Protein AF-0000000087506745 (afdb_homodimer)

pLDDT: mean 73.89, std 24.47, range [22.88, 98.31]

Foldseek 3Di:
DVVVLLVVLLQVLLLVVVLCVLFEVDDDDPPPAQDDPPPDPDPDDAHAAEAALAPSPPPPPPPDDPPPPPPPVVCLVVVVVVVVVSNVSSPVVNVVCVVQFDCQCQVFDALVNDDAQDWAAAQADPRVFTAGDHDLNSVLHHNHDPSPPHHFHYEYEHEQNCSQQPVQCLVVNVPGPAYEYEALHDCVVPNSRHNQAHQEYEHELVCCCPPLVLVPDPVSLVVVVVSQQSNALHEYRYAQRNDSVSRVSVVSVSVSCSVCPPVGNYRYGYGGNRCNRVVVCVVVVVVVVVVVVVPPD/DVVVLLVVLLQVLLLVVLLCVLFEVDDADPPPPPDDPPPDDDPDAAHAAEAALAPRPDPDPPPPDPPPPPPPVVCLVVVVVVVVVSVVSSPVVNVVCVVFFDCQCQVFDALVNDDAQDWAAAQADDRVFTAGDHDLNSVLHHNHDPSPPHYFHYEYEHEQNCSQQVVQCLVVNVPGPAYEYEALHDCVVPNSRHNQAHQEYEHELVCCCPPLVLVPDPVSLVVVVVSQQSNQQHEYRYAQRNDSVSRVSVVSVSVSCSVCPPVGNYRYGYGGNRCNRVVVCVVVVVVVVVVVVVPPD

Organism: NCBI:txid62062

InterPro domains:
  IPR001675 Glycosyl transferase family 29 [PF00777] (116-295)
  IPR012163 Sialyltransferase [PIRSF005557] (4-289)
  IPR038578 GT29-like superfamiliy [G3DSA:3.90.1480.20] (86-297)
  IPR050943 Glycosyltransferase 29 (Sialyltransferase) [PTHR11987] (75-295)

Sequence (594 aa):
MVRIASVLGLVMLSVALLILSLISYVSIKKDFLFTTPKYGSSGGPRMYMFHTGFRAISQSSDLSPIEMVWDELDHRVKEKQHMWELLEKAILMKKEISQHIDIAHNFTLIRSNVRLGQLMHYDYSSHKYVFSIGENFKSLLPEASPIVNKHYNVCAVVGNSGVLTGSRCGPEIEKFDFVFRCNFAPTEIFRRDVGRRTNLTTFNPSILEKYYNNLLTIQDRNNFFLSLKKLDRAILWIPAFFFHTSATVTRTLVDFFVEHRGQLKVQLAWPGNIMQYINRSQVTYKHKSHRITNGHTMVRIASVLGLVMLSVALLILSLISYVSIKKDFLFTTPKYGSSGGPRMYMFHTGFRAISQSSDLSPIEMVWDELDHRVKEKQHMWELLEKAILMKKEISQHIDIAHNFTLIRSNVRLGQLMHYDYSSHKYVFSIGENFKSLLPEASPIVNKHYNVCAVVGNSGVLTGSRCGPEIEKFDFVFRCNFAPTEIFRRDVGRRTNLTTFNPSILEKYYNNLLTIQDRNNFFLSLKKLDRAILWIPAFFFHTSATVTRTLVDFFVEHRGQLKVQLAWPGNIMQYINRSQVTYKHKSHRITNGHT

Secondary structure (DSSP, 8-state):
-HHHHHHHHHHHHHHHHHHHHHHB-----STTTTS-----SS------EEE---------S----------HHHHHHHHHHHHHHHHHHHHHHHHHHHTT--HHHHSS--GGG--TTPEEE-TTS-TTBEEE--HHHHHHS-SS-TTTT--BS-EEEE-SSSTTTT---HHHHTTSSEEEESTT---GGGHHHH-S--SEEE--THHHHHHHGGG-BHHHHHHHHHHHHHTTT-EEE--TTS-GGGHHHHHHHHHHHHHTTTT--PEEE---STTHHHHHHHHHHHHHHHHHHTT--/-HHHHHHHHHHHHHHHHHHHHHHB-----STTTTS------S------EEE---------S----------HHHHHHHHHHHHHHHHHHHHHHHHHHHTT--HHHHSS--GGG--TTPEEE-TTS-TTBEEE--HHHHHHS-SS-TTTT--BS-EEEE-SSSTTTT---HHHHTTSSEEEESTT---GGGHHHH-S--SEEE--THHHHHHHGGG-BHHHHHHHHHHHHTTTT-EEE--TTS-GGGHHHHHHHHHHHHHTTTT--PEEE---STTHHHHHHHHHHHHHHHHHHTT--

Structure (mmCIF, N/CA/C/O backbone):
data_AF-0000000087506745-model_v1
#
loop_
_entity.id
_entity.type
_entity.pdbx_description
1 polymer 'ST8 alpha-N-acetyl-neuraminide alpha-2,8-sialyltransferase 3'
#
loop_
_atom_site.group_PDB
_atom_site.id
_atom_site.type_symbol
_atom_site.label_atom_id
_atom_site.label_alt_id
_atom_site.label_comp_id
_atom_site.label_asym_id
_atom_site.label_entity_id
_atom_site.label_seq_id
_atom_site.pdbx_PDB_ins_code
_atom_site.Cartn_x
_atom_site.Cartn_y
_atom_site.Cartn_z
_atom_site.occupancy
_atom_site.B_iso_or_equiv
_atom_site.auth_seq_id
_atom_site.auth_comp_id
_atom_site.auth_asym_id
_atom_site.auth_atom_id
_atom_site.pdbx_PDB_model_num
ATOM 1 N N . MET A 1 1 ? -23.031 -15.875 -2.209 1 30.33 1 MET A N 1
ATOM 2 C CA . MET A 1 1 ? -21.609 -15.648 -1.999 1 30.33 1 MET A CA 1
ATOM 3 C C . MET A 1 1 ? -20.797 -16.906 -2.328 1 30.33 1 MET A C 1
ATOM 5 O O . MET A 1 1 ? -19.734 -16.828 -2.951 1 30.33 1 MET A O 1
ATOM 9 N N . VAL A 1 2 ? -21.344 -18.078 -1.962 1 36.06 2 VAL A N 1
ATOM 10 C CA . VAL A 1 2 ? -20.781 -19.391 -2.289 1 36.06 2 VAL A CA 1
ATOM 11 C C . VAL A 1 2 ? -20.766 -19.578 -3.803 1 36.06 2 VAL A C 1
ATOM 13 O O . VAL A 1 2 ? -19.797 -20.094 -4.359 1 36.06 2 VAL A O 1
ATOM 16 N N . ARG A 1 3 ? -21.75 -18.984 -4.461 1 40.78 3 ARG A N 1
ATOM 17 C CA . ARG A 1 3 ? -21.906 -19.172 -5.902 1 40.78 3 ARG A CA 1
ATOM 18 C C . ARG A 1 3 ? -20.844 -18.375 -6.668 1 40.78 3 ARG A C 1
ATOM 20 O O . ARG A 1 3 ? -20.312 -18.844 -7.672 1 40.78 3 ARG A O 1
ATOM 27 N N . ILE A 1 4 ? -20.469 -17.188 -6.125 1 40.91 4 ILE A N 1
ATOM 28 C CA . ILE A 1 4 ? -19.531 -16.328 -6.832 1 40.91 4 ILE A CA 1
ATOM 29 C C . ILE A 1 4 ? -18.125 -16.938 -6.746 1 40.91 4 ILE A C 1
ATOM 31 O O . ILE A 1 4 ? -17.391 -16.953 -7.734 1 40.91 4 ILE A O 1
ATOM 35 N N . ALA A 1 5 ? -17.875 -17.5 -5.57 1 46.81 5 ALA A N 1
ATOM 36 C CA . ALA A 1 5 ? -16.562 -18.125 -5.395 1 46.81 5 ALA A CA 1
ATOM 37 C C . ALA A 1 5 ? -16.406 -19.328 -6.312 1 46.81 5 ALA A C 1
ATOM 39 O O . ALA A 1 5 ? -15.328 -19.547 -6.887 1 46.81 5 ALA A O 1
ATOM 40 N N . SER A 1 6 ? -17.5 -20 -6.52 1 57.72 6 SER A N 1
ATOM 41 C CA . SER A 1 6 ? -17.484 -21.156 -7.402 1 57.72 6 SER A CA 1
ATOM 42 C C . SER A 1 6 ? -17.25 -20.75 -8.852 1 57.72 6 SER A C 1
ATOM 44 O O . SER A 1 6 ? -16.484 -21.391 -9.57 1 57.72 6 SER A O 1
ATOM 46 N N . VAL A 1 7 ? -17.75 -19.578 -9.07 1 63.62 7 VAL A N 1
ATOM 47 C CA . VAL A 1 7 ? -17.609 -19.109 -10.445 1 63.62 7 VAL A CA 1
ATOM 48 C C . VAL A 1 7 ? -16.188 -18.609 -10.688 1 63.62 7 VAL A C 1
ATOM 50 O O . VAL A 1 7 ? -15.57 -18.938 -11.703 1 63.62 7 VAL A O 1
ATOM 53 N N . LEU A 1 8 ? -15.586 -18.031 -9.641 1 69.62 8 LEU A N 1
ATOM 54 C CA . LEU A 1 8 ? -14.227 -17.516 -9.781 1 69.62 8 LEU A CA 1
ATOM 55 C C . LEU A 1 8 ? -13.227 -18.672 -9.898 1 69.62 8 LEU A C 1
ATOM 57 O O . LEU A 1 8 ? -12.281 -18.594 -10.68 1 69.62 8 LEU A O 1
ATOM 61 N N . GLY A 1 9 ? -13.57 -19.641 -9.125 1 71.69 9 GLY A N 1
ATOM 62 C CA . GLY A 1 9 ? -12.734 -20.828 -9.234 1 71.69 9 GLY A CA 1
ATOM 63 C C . GLY A 1 9 ? -12.781 -21.469 -10.609 1 71.69 9 GLY A C 1
ATOM 64 O O . GLY A 1 9 ? -11.742 -21.859 -11.156 1 71.69 9 GLY A O 1
ATOM 65 N N . LEU A 1 10 ? -13.961 -21.484 -11.094 1 72.38 10 LEU A N 1
ATOM 66 C CA . LEU A 1 10 ? -14.141 -22.047 -12.422 1 72.38 10 LEU A CA 1
ATOM 67 C C . LEU A 1 10 ? -13.445 -21.188 -13.477 1 72.38 10 LEU A C 1
ATOM 69 O O . LEU A 1 10 ? -12.82 -21.719 -14.398 1 72.38 10 LEU A O 1
ATOM 73 N N . VAL A 1 11 ? -13.555 -19.953 -13.305 1 74.19 11 VAL A N 1
ATOM 74 C CA . VAL A 1 11 ? -12.922 -19.031 -14.242 1 74.19 11 VAL A CA 1
ATOM 75 C C . VAL A 1 11 ? -11.406 -19.203 -14.188 1 74.19 11 VAL A C 1
ATOM 77 O O . VAL A 1 11 ? -10.742 -19.297 -15.219 1 74.19 11 VAL A O 1
ATOM 80 N N . MET A 1 12 ? -10.961 -19.344 -12.984 1 77.62 12 MET A N 1
ATOM 81 C CA . MET A 1 12 ? -9.516 -19.469 -12.828 1 77.62 12 MET A CA 1
ATOM 82 C C . MET A 1 12 ? -9.023 -20.781 -13.422 1 77.62 12 MET A C 1
ATOM 84 O O . MET A 1 12 ? -7.949 -20.844 -14.023 1 77.62 12 MET A O 1
ATOM 88 N N . LEU A 1 13 ? -9.797 -21.734 -13.273 1 76.25 13 LEU A N 1
ATOM 89 C CA . LEU A 1 13 ? -9.445 -23.016 -13.867 1 76.25 13 LEU A CA 1
ATOM 90 C C . LEU A 1 13 ? -9.469 -22.938 -15.391 1 76.25 13 LEU A C 1
ATOM 92 O O . LEU A 1 13 ? -8.578 -23.469 -16.062 1 76.25 13 LEU A O 1
ATOM 96 N N . SER A 1 14 ? -10.375 -22.266 -15.875 1 76.75 14 SER A N 1
ATOM 97 C CA . SER A 1 14 ? -10.461 -22.094 -17.312 1 76.75 14 SER A CA 1
ATOM 98 C C . SER A 1 14 ? -9.273 -21.312 -17.859 1 76.75 14 SER A C 1
ATOM 100 O O . SER A 1 14 ? -8.727 -21.641 -18.906 1 76.75 14 SER A O 1
ATOM 102 N N . VAL A 1 15 ? -8.922 -20.359 -17.125 1 78.88 15 VAL A N 1
ATOM 103 C CA . VAL A 1 15 ? -7.762 -19.547 -17.5 1 78.88 15 VAL A CA 1
ATOM 104 C C . VAL A 1 15 ? -6.5 -20.406 -17.469 1 78.88 15 VAL A C 1
ATOM 106 O O . VAL A 1 15 ? -5.668 -20.344 -18.375 1 78.88 15 VAL A O 1
ATOM 109 N N . ALA A 1 16 ? -6.402 -21.172 -16.453 1 79.12 16 ALA A N 1
ATOM 110 C CA . ALA A 1 16 ? -5.27 -22.078 -16.359 1 79.12 16 ALA A CA 1
ATOM 111 C C . ALA A 1 16 ? -5.219 -23.016 -17.562 1 79.12 16 ALA A C 1
ATOM 113 O O . ALA A 1 16 ? -4.152 -23.219 -18.156 1 79.12 16 ALA A O 1
ATOM 114 N N . LEU A 1 17 ? -6.348 -23.453 -17.953 1 76 17 LEU A N 1
ATOM 115 C CA . LEU A 1 17 ? -6.43 -24.344 -19.109 1 76 17 LEU A CA 1
ATOM 116 C C . LEU A 1 17 ? -6.043 -23.609 -20.391 1 76 17 LEU A C 1
ATOM 118 O O . LEU A 1 17 ? -5.379 -24.188 -21.266 1 76 17 LEU A O 1
ATOM 122 N N . LEU A 1 18 ? -6.426 -22.453 -20.422 1 78.44 18 LEU A N 1
ATOM 123 C CA . LEU A 1 18 ? -6.07 -21.656 -21.578 1 78.44 18 LEU A CA 1
ATOM 124 C C . LEU A 1 18 ? -4.566 -21.391 -21.641 1 78.44 18 LEU A C 1
ATOM 126 O O . LEU A 1 18 ? -3.951 -21.484 -22.703 1 78.44 18 LEU A O 1
ATOM 130 N N . ILE A 1 19 ? -4.016 -21.125 -20.562 1 78 19 ILE A N 1
ATOM 131 C CA . ILE A 1 19 ? -2.574 -20.922 -20.484 1 78 19 ILE A CA 1
ATOM 132 C C . ILE A 1 19 ? -1.851 -22.203 -20.906 1 78 19 ILE A C 1
ATOM 134 O O . ILE A 1 19 ? -0.928 -22.141 -21.734 1 78 19 ILE A O 1
ATOM 138 N N . LEU A 1 20 ? -2.361 -23.266 -20.438 1 77.31 20 LEU A N 1
ATOM 139 C CA . LEU A 1 20 ? -1.732 -24.531 -20.766 1 77.31 20 LEU A CA 1
ATOM 140 C C . LEU A 1 20 ? -1.88 -24.844 -22.25 1 77.31 20 LEU A C 1
ATOM 142 O O . LEU A 1 20 ? -0.966 -25.391 -22.875 1 77.31 20 LEU A O 1
ATOM 146 N N . SER A 1 21 ? -2.955 -24.453 -22.797 1 76 21 SER A N 1
ATOM 147 C CA . SER A 1 21 ? -3.178 -24.688 -24.219 1 76 21 SER A CA 1
ATOM 148 C C . SER A 1 21 ? -2.207 -23.859 -25.078 1 76 21 SER A C 1
ATOM 150 O O . SER A 1 21 ? -1.932 -24.219 -26.219 1 76 21 SER A O 1
ATOM 152 N N . LEU A 1 22 ? -1.734 -22.812 -24.516 1 76 22 LEU A N 1
ATOM 153 C CA . LEU A 1 22 ? -0.807 -21.953 -25.234 1 76 22 LEU A CA 1
ATOM 154 C C . LEU A 1 22 ? 0.608 -22.516 -25.188 1 76 22 LEU A C 1
ATOM 156 O O . LEU A 1 22 ? 1.411 -22.266 -26.094 1 76 22 LEU A O 1
ATOM 160 N N . ILE A 1 23 ? 0.881 -23.297 -24.266 1 76.31 23 ILE A N 1
ATOM 161 C CA . ILE A 1 23 ? 2.271 -23.703 -24.094 1 76.31 23 ILE A CA 1
ATOM 162 C C . ILE A 1 23 ? 2.393 -25.219 -24.25 1 76.31 23 ILE A C 1
ATOM 164 O O . ILE A 1 23 ? 3.455 -25.797 -24 1 76.31 23 ILE A O 1
ATOM 168 N N . SER A 1 24 ? 1.355 -25.844 -24.422 1 71.12 24 SER A N 1
ATOM 169 C CA . SER A 1 24 ? 1.372 -27.281 -24.625 1 71.12 24 SER A CA 1
ATOM 170 C C . SER A 1 24 ? 0.229 -27.719 -25.531 1 71.12 24 SER A C 1
ATOM 172 O O . SER A 1 24 ? -0.775 -27.016 -25.656 1 71.12 24 SER A O 1
ATOM 174 N N . TYR A 1 25 ? 0.477 -28.734 -26.391 1 57.34 25 TYR A N 1
ATOM 175 C CA . TYR A 1 25 ? -0.64 -29.375 -27.078 1 57.34 25 TYR A CA 1
ATOM 176 C C . TYR A 1 25 ? -1.492 -30.172 -26.094 1 57.34 25 TYR A C 1
ATOM 178 O O . TYR A 1 25 ? -0.996 -31.078 -25.422 1 57.34 25 TYR A O 1
ATOM 186 N N . VAL A 1 26 ? -2.35 -29.391 -25.359 1 51.81 26 VAL A N 1
ATOM 187 C CA . VAL A 1 26 ? -3.053 -29.906 -24.188 1 51.81 26 VAL A CA 1
ATOM 188 C C . VAL A 1 26 ? -4.098 -30.922 -24.625 1 51.81 26 VAL A C 1
ATOM 190 O O . VAL A 1 26 ? -4.949 -30.625 -25.469 1 51.81 26 VAL A O 1
ATOM 193 N N . SER A 1 27 ? -3.787 -32.312 -24.719 1 45.56 27 SER A N 1
ATOM 194 C CA . SER A 1 27 ? -4.887 -33.281 -24.719 1 45.56 27 SER A CA 1
ATOM 195 C C . SER A 1 27 ? -5.285 -33.656 -23.297 1 45.56 27 SER A C 1
ATOM 197 O O . SER A 1 27 ? -4.422 -33.938 -22.453 1 45.56 27 SER A O 1
ATOM 199 N N . ILE A 1 28 ? -6.531 -33.188 -22.797 1 47 28 ILE A N 1
ATOM 200 C CA . ILE A 1 28 ? -7.07 -33.531 -21.484 1 47 28 ILE A CA 1
ATOM 201 C C . ILE A 1 28 ? -7.391 -35.031 -21.438 1 47 28 ILE A C 1
ATOM 203 O O . ILE A 1 28 ? -8.148 -35.531 -22.266 1 47 28 ILE A O 1
ATOM 207 N N . LYS A 1 29 ? -6.473 -35.938 -20.953 1 42.69 29 LYS A N 1
ATOM 208 C CA . LYS A 1 29 ? -6.832 -37.344 -20.797 1 42.69 29 LYS A CA 1
ATOM 209 C C . LYS A 1 29 ? -7.609 -37.594 -19.516 1 42.69 29 LYS A C 1
ATOM 211 O O . LYS A 1 29 ? -7.184 -37.156 -18.438 1 42.69 29 LYS A O 1
ATOM 216 N N . LYS A 1 30 ? -8.867 -37.875 -19.672 1 41.25 30 LYS A N 1
ATOM 217 C CA . LYS A 1 30 ? -9.75 -38.281 -18.578 1 41.25 30 LYS A CA 1
ATOM 218 C C . LYS A 1 30 ? -9.094 -39.344 -17.703 1 41.25 30 LYS A C 1
ATOM 220 O O . LYS A 1 30 ? -9.312 -39.375 -16.5 1 41.25 30 LYS A O 1
ATOM 225 N N . ASP A 1 31 ? -8.406 -40.344 -18.266 1 38.31 31 ASP A N 1
ATOM 226 C CA . ASP A 1 31 ? -8.164 -41.594 -17.562 1 38.31 31 ASP A CA 1
ATOM 227 C C . ASP A 1 31 ? -7.23 -41.375 -16.375 1 38.31 31 ASP A C 1
ATOM 229 O O . ASP A 1 31 ? -7.016 -42.281 -15.578 1 38.31 31 ASP A O 1
ATOM 233 N N . PHE A 1 32 ? -6.301 -40.531 -16.484 1 38.62 32 PHE A N 1
ATOM 234 C CA . PHE A 1 32 ? -5.219 -40.688 -15.516 1 38.62 32 PHE A CA 1
ATOM 235 C C . PHE A 1 32 ? -5.668 -40.219 -14.141 1 38.62 32 PHE A C 1
ATOM 237 O O . PHE A 1 32 ? -4.848 -40.031 -13.234 1 38.62 32 PHE A O 1
ATOM 244 N N . LEU A 1 33 ? -6.789 -39.719 -14.047 1 39.75 33 LEU A N 1
ATOM 245 C CA . LEU A 1 33 ? -6.93 -39.281 -12.672 1 39.75 33 LEU A CA 1
ATOM 246 C C . LEU A 1 33 ? -6.504 -40.375 -11.695 1 39.75 33 LEU A C 1
ATOM 248 O O . LEU A 1 33 ? -5.809 -40.094 -10.711 1 39.75 33 LEU A O 1
ATOM 252 N N . PHE A 1 34 ? -7.336 -41.469 -11.383 1 36.72 34 PHE A N 1
ATOM 253 C CA . PHE A 1 34 ? -7.066 -42.5 -10.383 1 36.72 34 PHE A CA 1
ATOM 254 C C . PHE A 1 34 ? -6.391 -43.688 -11.008 1 36.72 34 PHE A C 1
ATOM 256 O O . PHE A 1 34 ? -6.172 -44.719 -10.344 1 36.72 34 PHE A O 1
ATOM 263 N N . THR A 1 35 ? -6.609 -44 -12.273 1 35.03 35 THR A N 1
ATOM 264 C CA . THR A 1 35 ? -6.129 -45.344 -12.648 1 35.03 35 THR A CA 1
ATOM 265 C C . THR A 1 35 ? -4.633 -45.281 -12.961 1 35.03 35 THR A C 1
ATOM 267 O O . THR A 1 35 ? -4.098 -44.25 -13.328 1 35.03 35 THR A O 1
ATOM 270 N N . THR A 1 36 ? -3.848 -46.281 -12.508 1 35.38 36 THR A N 1
ATOM 271 C CA . THR A 1 36 ? -2.463 -46.594 -12.836 1 35.38 36 THR A CA 1
ATOM 272 C C . THR A 1 36 ? -2.184 -46.312 -14.312 1 35.38 36 THR A C 1
ATOM 274 O O . THR A 1 36 ? -2.908 -46.781 -15.188 1 35.38 36 THR A O 1
ATOM 277 N N . PRO A 1 37 ? -1.426 -45.219 -14.594 1 35.62 37 PRO A N 1
ATOM 278 C CA . PRO A 1 37 ? -1.079 -45 -16 1 35.62 37 PRO A CA 1
ATOM 279 C C . PRO A 1 37 ? -0.705 -46.281 -16.734 1 35.62 37 PRO A C 1
ATOM 281 O O . PRO A 1 37 ? 0.182 -47 -16.297 1 35.62 37 PRO A O 1
ATOM 284 N N . LYS A 1 38 ? -1.661 -47.125 -17.125 1 36.03 38 LYS A N 1
ATOM 285 C CA . LYS A 1 38 ? -1.135 -48.094 -18.062 1 36.03 38 LYS A CA 1
ATOM 286 C C . LYS A 1 38 ? -0.585 -47.438 -19.312 1 36.03 38 LYS A C 1
ATOM 288 O O . LYS A 1 38 ? -1.299 -46.688 -19.984 1 36.03 38 LYS A O 1
ATOM 293 N N . TYR A 1 39 ? 0.738 -47.062 -19.312 1 32.78 39 TYR A N 1
ATOM 294 C CA . TYR A 1 39 ? 1.531 -46.594 -20.438 1 32.78 39 TYR A CA 1
ATOM 295 C C . TYR A 1 39 ? 1.261 -47.438 -21.672 1 32.78 39 TYR A C 1
ATOM 297 O O . TYR A 1 39 ? 1.803 -48.531 -21.812 1 32.78 39 TYR A O 1
ATOM 305 N N . GLY A 1 40 ? 0.022 -47.688 -22.125 1 30.73 40 GLY A N 1
ATOM 306 C CA . GLY A 1 40 ? 0.113 -48.344 -23.406 1 30.73 40 GLY A CA 1
ATOM 307 C C . GLY A 1 40 ? 0.836 -47.531 -24.453 1 30.73 40 GLY A C 1
ATOM 308 O O . GLY A 1 40 ? 1 -46.312 -24.312 1 30.73 40 GLY A O 1
ATOM 309 N N . SER A 1 41 ? 1.621 -48.094 -25.438 1 31.61 41 SER A N 1
ATOM 310 C CA . SER A 1 41 ? 2.492 -47.781 -26.562 1 31.61 41 SER A CA 1
ATOM 311 C C . SER A 1 41 ? 1.87 -46.688 -27.438 1 31.61 41 SER A C 1
ATOM 313 O O . SER A 1 41 ? 2.518 -46.188 -28.359 1 31.61 41 SER A O 1
ATOM 315 N N . SER A 1 42 ? 0.495 -46.719 -27.719 1 29.16 42 SER A N 1
ATOM 316 C CA . SER A 1 42 ? 0.069 -46.062 -28.953 1 29.16 42 SER A CA 1
ATOM 317 C C . SER A 1 42 ? 0.043 -44.562 -28.797 1 29.16 42 SER A C 1
ATOM 319 O O . SER A 1 42 ? -0.04 -44.031 -27.688 1 29.16 42 SER A O 1
ATOM 321 N N . GLY A 1 43 ? 0.286 -43.688 -29.859 1 32.5 43 GLY A N 1
ATOM 322 C CA . GLY A 1 43 ? 0.329 -42.25 -30.203 1 32.5 43 GLY A CA 1
ATOM 323 C C . GLY A 1 43 ? -0.752 -41.438 -29.516 1 32.5 43 GLY A C 1
ATOM 324 O O . GLY A 1 43 ? -1.156 -40.406 -30.031 1 32.5 43 GLY A O 1
ATOM 325 N N . GLY A 1 44 ? -1.417 -42.094 -28.547 1 30.69 44 GLY A N 1
ATOM 326 C CA . GLY A 1 44 ? -2.619 -41.406 -28.109 1 30.69 44 GLY A CA 1
ATOM 327 C C . GLY A 1 44 ? -2.334 -40.062 -27.422 1 30.69 44 GLY A C 1
ATOM 328 O O . GLY A 1 44 ? -1.174 -39.719 -27.203 1 30.69 44 GLY A O 1
ATOM 329 N N . PRO A 1 45 ? -3.414 -39.281 -27.219 1 31.62 45 PRO A N 1
ATOM 330 C CA . PRO A 1 45 ? -3.4 -37.906 -26.719 1 31.62 45 PRO A CA 1
ATOM 331 C C . PRO A 1 45 ? -2.695 -37.75 -25.375 1 31.62 45 PRO A C 1
ATOM 333 O O . PRO A 1 45 ? -2.656 -38.719 -24.594 1 31.62 45 PRO A O 1
ATOM 336 N N . ARG A 1 46 ? -1.566 -36.969 -25.297 1 34.75 46 ARG A N 1
ATOM 337 C CA . ARG A 1 46 ? -0.684 -36.531 -24.234 1 34.75 46 ARG A CA 1
ATOM 338 C C . ARG A 1 46 ? -1.483 -36.094 -23 1 34.75 46 ARG A C 1
ATOM 340 O O . ARG A 1 46 ? -2.551 -35.469 -23.125 1 34.75 46 ARG A O 1
ATOM 347 N N . MET A 1 47 ? -1.381 -36.906 -21.875 1 34.78 47 MET A N 1
ATOM 348 C CA . MET A 1 47 ? -2.055 -36.969 -20.578 1 34.78 47 MET A CA 1
ATOM 349 C C . MET A 1 47 ? -1.913 -35.656 -19.828 1 34.78 47 MET A C 1
ATOM 351 O O . MET A 1 47 ? -0.826 -35.062 -19.781 1 34.78 47 MET A O 1
ATOM 355 N N . TYR A 1 48 ? -3.059 -34.75 -19.844 1 40.09 48 TYR A N 1
ATOM 356 C CA . TYR A 1 48 ? -3.135 -33.625 -18.891 1 40.09 48 TYR A CA 1
ATOM 357 C C . TYR A 1 48 ? -3.605 -34.125 -17.531 1 40.09 48 TYR A C 1
ATOM 359 O O . TYR A 1 48 ? -4.457 -35 -17.438 1 40.09 48 TYR A O 1
ATOM 367 N N . MET A 1 49 ? -2.676 -34.344 -16.594 1 40.28 49 MET A N 1
ATOM 368 C CA . MET A 1 49 ? -3.158 -34.594 -15.234 1 40.28 49 MET A CA 1
ATOM 369 C C . MET A 1 49 ? -3.689 -33.312 -14.594 1 40.28 49 MET A C 1
ATOM 371 O O . MET A 1 49 ? -3 -32.312 -14.562 1 40.28 49 MET A O 1
ATOM 375 N N . PHE A 1 50 ? -5.062 -33.188 -14.633 1 42.53 50 PHE A N 1
ATOM 376 C CA . PHE A 1 50 ? -5.699 -32.094 -13.883 1 42.53 50 PHE A CA 1
ATOM 377 C C . PHE A 1 50 ? -6.023 -32.562 -12.461 1 42.53 50 PHE A C 1
ATOM 379 O O . PHE A 1 50 ? -6.711 -33.562 -12.266 1 42.53 50 PHE A O 1
ATOM 386 N N . HIS A 1 51 ? -5.148 -32.219 -11.539 1 38.22 51 HIS A N 1
ATOM 387 C CA . HIS A 1 51 ? -5.543 -32.438 -10.148 1 38.22 51 HIS A CA 1
ATOM 388 C C . HIS A 1 51 ? -6.066 -31.141 -9.531 1 38.22 51 HIS A C 1
ATOM 390 O O . HIS A 1 51 ? -5.316 -30.172 -9.383 1 38.22 51 HIS A O 1
ATOM 396 N N . THR A 1 52 ? -7.332 -30.672 -9.797 1 38.22 52 THR A N 1
ATOM 397 C CA . THR A 1 52 ? -7.879 -29.391 -9.359 1 38.22 52 THR A CA 1
ATOM 398 C C . THR A 1 52 ? -8.328 -29.469 -7.902 1 38.22 52 THR A C 1
ATOM 400 O O . THR A 1 52 ? -9.086 -30.359 -7.523 1 38.22 52 THR A O 1
ATOM 403 N N . GLY A 1 53 ? -7.625 -29.484 -6.848 1 34.12 53 GLY A N 1
ATOM 404 C CA . GLY A 1 53 ? -8.141 -29.188 -5.52 1 34.12 53 GLY A CA 1
ATOM 405 C C . GLY A 1 53 ? -8.234 -27.688 -5.246 1 34.12 53 GLY A C 1
ATOM 406 O O . GLY A 1 53 ? -7.395 -27.125 -4.539 1 34.12 53 GLY A O 1
ATOM 407 N N . PHE A 1 54 ? -8.859 -26.938 -6.172 1 32.28 54 PHE A N 1
ATOM 408 C CA . PHE A 1 54 ? -8.969 -25.516 -5.879 1 32.28 54 PHE A CA 1
ATOM 409 C C . PHE A 1 54 ? -9.844 -25.281 -4.652 1 32.28 54 PHE A C 1
ATOM 411 O O . PHE A 1 54 ? -10.938 -25.828 -4.547 1 32.28 54 PHE A O 1
ATOM 418 N N . ARG A 1 55 ? -9.328 -25.141 -3.408 1 30.77 55 ARG A N 1
ATOM 419 C CA . ARG A 1 55 ? -10.164 -24.609 -2.342 1 30.77 55 ARG A CA 1
ATOM 420 C C . ARG A 1 55 ? -10.555 -23.172 -2.619 1 30.77 55 ARG A C 1
ATOM 422 O O . ARG A 1 55 ? -9.688 -22.312 -2.805 1 30.77 55 ARG A O 1
ATOM 429 N N . ALA A 1 56 ? -11.656 -23 -3.137 1 27.38 56 ALA A N 1
ATOM 430 C CA . ALA A 1 56 ? -12.234 -21.672 -3.221 1 27.38 56 ALA A CA 1
ATOM 431 C C . ALA A 1 56 ? -12.258 -20.984 -1.852 1 27.38 56 ALA A C 1
ATOM 433 O O . ALA A 1 56 ? -12.711 -21.578 -0.867 1 27.38 56 ALA A O 1
ATOM 434 N N . ILE A 1 57 ? -11.297 -20.156 -1.61 1 28.47 57 ILE A N 1
ATOM 435 C CA . ILE A 1 57 ? -11.367 -19.391 -0.369 1 28.47 57 ILE A CA 1
ATOM 436 C C . ILE A 1 57 ? -12.703 -18.656 -0.292 1 28.47 57 ILE A C 1
ATOM 438 O O . ILE A 1 57 ? -13 -17.797 -1.125 1 28.47 57 ILE A O 1
ATOM 442 N N . SER A 1 58 ? -13.703 -19.375 0.177 1 25.73 58 SER A N 1
ATOM 443 C CA . SER A 1 58 ? -14.898 -18.656 0.584 1 25.73 58 SER A CA 1
ATOM 444 C C . SER A 1 58 ? -14.578 -17.609 1.639 1 25.73 58 SER A C 1
ATOM 446 O O . SER A 1 58 ? -13.938 -17.906 2.65 1 25.73 58 SER A O 1
ATOM 448 N N . GLN A 1 59 ? -14.477 -16.406 1.269 1 28.47 59 GLN A N 1
ATOM 449 C CA . GLN A 1 59 ? -14.477 -15.352 2.289 1 28.47 59 GLN A CA 1
ATOM 450 C C . GLN A 1 59 ? -15.641 -15.531 3.26 1 28.47 59 GLN A C 1
ATOM 452 O O . GLN A 1 59 ? -16.625 -14.805 3.188 1 28.47 59 GLN A O 1
ATOM 457 N N . SER A 1 60 ? -16.281 -16.672 3.551 1 27.27 60 SER A N 1
ATOM 458 C CA . SER A 1 60 ? -17.188 -16.516 4.688 1 27.27 60 SER A CA 1
ATOM 459 C C . SER A 1 60 ? -16.438 -16.031 5.926 1 27.27 60 SER A C 1
ATOM 461 O O . SER A 1 60 ? -15.25 -16.312 6.09 1 27.27 60 SER A O 1
ATOM 463 N N . SER A 1 61 ? -17.016 -14.984 6.684 1 29.91 61 SER A N 1
ATOM 464 C CA . SER A 1 61 ? -16.625 -14.508 8.008 1 29.91 61 SER A CA 1
ATOM 465 C C . SER A 1 61 ? -16.297 -15.672 8.938 1 29.91 61 SER A C 1
ATOM 467 O O . SER A 1 61 ? -15.609 -15.484 9.945 1 29.91 61 SER A O 1
ATOM 469 N N . ASP A 1 62 ? -17.297 -16.656 8.977 1 26.84 62 ASP A N 1
ATOM 470 C CA . ASP A 1 62 ? -17.172 -17.531 10.141 1 26.84 62 ASP A CA 1
ATOM 471 C C . ASP A 1 62 ? -15.961 -18.453 10.016 1 26.84 62 ASP A C 1
ATOM 473 O O . ASP A 1 62 ? -15.852 -19.219 9.055 1 26.84 62 ASP A O 1
ATOM 477 N N . LEU A 1 63 ? -14.938 -18.125 10.602 1 28.03 63 LEU A N 1
ATOM 478 C CA . LEU A 1 63 ? -13.688 -18.812 10.891 1 28.03 63 LEU A CA 1
ATOM 479 C C . LEU A 1 63 ? -13.945 -20.219 11.383 1 28.03 63 LEU A C 1
ATOM 481 O O . LEU A 1 63 ? -13.133 -20.781 12.117 1 28.03 63 LEU A O 1
ATOM 485 N N . SER A 1 64 ? -15.258 -20.688 11.289 1 25.17 64 SER A N 1
ATOM 486 C CA . SER A 1 64 ? -15.273 -21.953 12 1 25.17 64 SER A CA 1
ATOM 487 C C . SER A 1 64 ? -14.406 -23 11.289 1 25.17 64 SER A C 1
ATOM 489 O O . SER A 1 64 ? -14.289 -22.984 10.062 1 25.17 64 SER A O 1
ATOM 491 N N . PRO A 1 65 ? -13.57 -23.656 12.062 1 24.58 65 PRO A N 1
ATOM 492 C CA . PRO A 1 65 ? -12.68 -24.719 11.578 1 24.58 65 PRO A CA 1
ATOM 493 C C . PRO A 1 65 ? -13.414 -25.781 10.773 1 24.58 65 PRO A C 1
ATOM 495 O O . PRO A 1 65 ? -14.539 -26.156 11.117 1 24.58 65 PRO A O 1
ATOM 498 N N . ILE A 1 66 ? -13.414 -25.75 9.5 1 27.33 66 ILE A N 1
ATOM 499 C CA . ILE A 1 66 ? -13.93 -26.828 8.672 1 27.33 66 ILE A CA 1
ATOM 500 C C . ILE A 1 66 ? -13.594 -28.172 9.32 1 27.33 66 ILE A C 1
ATOM 502 O O . ILE A 1 66 ? -12.422 -28.484 9.562 1 27.33 66 ILE A O 1
ATOM 506 N N . GLU A 1 67 ? -14.539 -28.672 10.156 1 24.88 67 GLU A N 1
ATOM 507 C CA . GLU A 1 67 ? -14.422 -30.047 10.617 1 24.88 67 GLU A CA 1
ATOM 508 C C . GLU A 1 67 ? -14.281 -31.016 9.445 1 24.88 67 GLU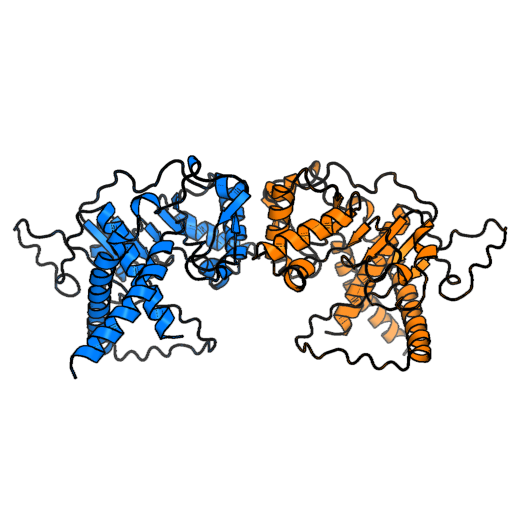 A C 1
ATOM 510 O O . GLU A 1 67 ? -15.117 -31.016 8.539 1 24.88 67 GLU A O 1
ATOM 515 N N . MET A 1 68 ? -13.078 -31.344 9.047 1 25.86 68 MET A N 1
ATOM 516 C CA . MET A 1 68 ? -12.703 -32.406 8.109 1 25.86 68 MET A CA 1
ATOM 517 C C . MET A 1 68 ? -13.328 -33.75 8.508 1 25.86 68 MET A C 1
ATOM 519 O O . MET A 1 68 ? -12.945 -34.344 9.516 1 25.86 68 MET A O 1
ATOM 523 N N . VAL A 1 69 ? -14.617 -33.875 8.5 1 28.81 69 VAL A N 1
ATOM 524 C CA . VAL A 1 69 ? -15.102 -35.219 8.688 1 28.81 69 VAL A CA 1
ATOM 525 C C . VAL A 1 69 ? -14.578 -36.125 7.57 1 28.81 69 VAL A C 1
ATOM 527 O O . VAL A 1 69 ? -14.797 -35.844 6.387 1 28.81 69 VAL A O 1
ATOM 530 N N . TRP A 1 70 ? -13.508 -36.969 7.875 1 27.8 70 TRP A N 1
ATOM 531 C CA . TRP A 1 70 ? -12.711 -38 7.203 1 27.8 70 TRP A CA 1
ATOM 532 C C . TRP A 1 70 ? -13.586 -39.156 6.773 1 27.8 70 TRP A C 1
ATOM 534 O O . TRP A 1 70 ? -13.078 -40.25 6.488 1 27.8 70 TRP A O 1
ATOM 544 N N . ASP A 1 71 ? -14.766 -39.219 6.727 1 33.94 71 ASP A N 1
ATOM 545 C CA . ASP A 1 71 ? -15.023 -40.531 6.113 1 33.94 71 ASP A CA 1
ATOM 546 C C . ASP A 1 71 ? -14.492 -40.562 4.68 1 33.94 71 ASP A C 1
ATOM 548 O O . ASP A 1 71 ? -15.016 -39.875 3.799 1 33.94 71 ASP A O 1
ATOM 552 N N . GLU A 1 72 ? -13.164 -40.906 4.426 1 39.56 72 GLU A N 1
ATOM 553 C CA . GLU A 1 72 ? -12.031 -40.719 3.521 1 39.56 72 GLU A CA 1
ATOM 554 C C . GLU A 1 72 ? -12.398 -41.125 2.094 1 39.56 72 GLU A C 1
ATOM 556 O O . GLU A 1 72 ? -12.078 -40.406 1.144 1 39.56 72 GLU A O 1
ATOM 561 N N . LEU A 1 73 ? -12.859 -42.406 1.912 1 39.06 73 LEU A N 1
ATOM 562 C CA . LEU A 1 73 ? -13.008 -43.031 0.601 1 39.06 73 LEU A CA 1
ATOM 563 C C . LEU A 1 73 ? -14.164 -42.406 -0.171 1 39.06 73 LEU A C 1
ATOM 565 O O . LEU A 1 73 ? -14.016 -42.062 -1.348 1 39.06 73 LEU A O 1
ATOM 569 N N . ASP A 1 74 ? -15.312 -42.438 0.418 1 43.34 74 ASP A N 1
ATOM 570 C CA . ASP A 1 74 ? -16.5 -41.938 -0.256 1 43.34 74 ASP A CA 1
ATOM 571 C C . ASP A 1 74 ? -16.359 -40.438 -0.532 1 43.34 74 ASP A C 1
ATOM 573 O O . ASP A 1 74 ? -16.781 -39.938 -1.583 1 43.34 74 ASP A O 1
ATOM 577 N N . HIS A 1 75 ? -15.688 -39.844 0.382 1 48.69 75 HIS A N 1
ATOM 578 C CA . HIS A 1 75 ? -15.492 -38.375 0.238 1 48.69 75 HIS A CA 1
ATOM 579 C C . HIS A 1 75 ? -14.523 -38.062 -0.892 1 48.69 75 HIS A C 1
ATOM 581 O O . HIS A 1 75 ? -14.727 -37.125 -1.645 1 48.69 75 HIS A O 1
ATOM 587 N N . ARG A 1 76 ? -13.672 -39.125 -1.037 1 52.69 76 ARG A N 1
ATOM 588 C CA . ARG A 1 76 ? -12.695 -38.938 -2.105 1 52.69 76 ARG A CA 1
ATOM 589 C C . ARG A 1 76 ? -13.344 -39.125 -3.475 1 52.69 76 ARG A C 1
ATOM 591 O O . ARG A 1 76 ? -13.055 -38.406 -4.414 1 52.69 76 ARG A O 1
ATOM 598 N N . VAL A 1 77 ? -14.227 -40.25 -3.494 1 50.09 77 VAL A N 1
ATOM 599 C CA . VAL A 1 77 ? -14.891 -40.531 -4.766 1 50.09 77 VAL A CA 1
ATOM 600 C C . VAL A 1 77 ? -15.812 -39.375 -5.125 1 50.09 77 VAL A C 1
ATOM 602 O O . VAL A 1 77 ? -15.859 -38.938 -6.281 1 50.09 77 VAL A O 1
ATOM 605 N N . LYS A 1 78 ? -16.531 -38.906 -4.16 1 57.25 78 LYS A N 1
ATOM 606 C CA . LYS A 1 78 ? -17.453 -37.781 -4.387 1 57.25 78 LYS A CA 1
ATOM 607 C C . LYS A 1 78 ? -16.703 -36.531 -4.75 1 57.25 78 LYS A C 1
ATOM 609 O O . LYS A 1 78 ? -17.125 -35.75 -5.629 1 57.25 78 LYS A O 1
ATOM 614 N N . GLU A 1 79 ? -15.648 -36.406 -4.133 1 58 79 GLU A N 1
ATOM 615 C CA . GLU A 1 79 ? -14.82 -35.25 -4.426 1 58 79 GLU A CA 1
ATOM 616 C C . GLU A 1 79 ? -14.219 -35.344 -5.824 1 58 79 GLU A C 1
ATOM 618 O O . GLU A 1 79 ? -14.141 -34.344 -6.539 1 58 79 GLU A O 1
ATOM 623 N N . LYS A 1 80 ? -13.992 -36.625 -6.125 1 57.69 80 LYS A N 1
ATOM 624 C CA . LYS A 1 80 ? -13.445 -36.844 -7.465 1 57.69 80 LYS A CA 1
ATOM 625 C C . LYS A 1 80 ? -14.5 -36.562 -8.531 1 57.69 80 LYS A C 1
ATOM 627 O O . LYS A 1 80 ? -14.203 -35.938 -9.555 1 57.69 80 LYS A O 1
ATOM 632 N N . GLN A 1 81 ? -15.602 -37.125 -8.312 1 59 81 GLN A N 1
ATOM 633 C CA . GLN A 1 81 ? -16.672 -36.875 -9.258 1 59 81 GLN A CA 1
ATOM 634 C C . GLN A 1 81 ? -16.969 -35.406 -9.375 1 59 81 GLN A C 1
ATOM 636 O O . GLN A 1 81 ? -17.156 -34.875 -10.477 1 59 81 GLN A O 1
ATOM 641 N N . HIS A 1 82 ? -16.969 -34.781 -8.32 1 62.22 82 HIS A N 1
ATOM 642 C CA . HIS A 1 82 ? -17.219 -33.344 -8.305 1 62.22 82 HIS A CA 1
ATOM 643 C C . HIS A 1 82 ? -16.125 -32.594 -9.031 1 62.22 82 HIS A C 1
ATOM 645 O O . HIS A 1 82 ? -16.391 -31.672 -9.805 1 62.22 82 HIS A O 1
ATOM 651 N N . MET A 1 83 ? -15.023 -33.094 -8.852 1 61.69 83 MET A N 1
ATOM 652 C CA . MET A 1 83 ? -13.891 -32.438 -9.508 1 61.69 83 MET A CA 1
ATOM 653 C C . MET A 1 83 ? -13.969 -32.594 -11.023 1 61.69 83 MET A C 1
ATOM 655 O O . MET A 1 83 ? -13.664 -31.672 -11.766 1 61.69 83 MET A O 1
ATOM 659 N N . TRP A 1 84 ? -14.43 -33.781 -11.398 1 61.41 84 TRP A N 1
ATOM 660 C CA . TRP A 1 84 ? -14.562 -34 -12.828 1 61.41 84 TRP A CA 1
ATOM 661 C C . TRP A 1 84 ? -15.648 -33.094 -13.422 1 61.41 84 TRP A C 1
ATOM 663 O O . TRP A 1 84 ? -15.484 -32.562 -14.523 1 61.41 84 TRP A O 1
ATOM 673 N N . GLU A 1 85 ? -16.594 -33.031 -12.688 1 67.44 85 GLU A N 1
ATOM 674 C CA . GLU A 1 85 ? -17.656 -32.125 -13.156 1 67.44 85 GLU A CA 1
ATOM 675 C C . GLU A 1 85 ? -17.172 -30.703 -13.297 1 67.44 85 GLU A C 1
ATOM 677 O O . GLU A 1 85 ? -17.484 -30.016 -14.281 1 67.44 85 GLU A O 1
ATOM 682 N N . LEU A 1 86 ? -16.391 -30.359 -12.375 1 66.75 86 LEU A N 1
ATOM 683 C CA . LEU A 1 86 ? -15.852 -29.016 -12.406 1 66.75 86 LEU A CA 1
ATOM 684 C C . LEU A 1 86 ? -14.906 -28.828 -13.586 1 66.75 86 LEU A C 1
ATOM 686 O O . LEU A 1 86 ? -14.914 -27.781 -14.242 1 66.75 86 LEU A O 1
ATOM 690 N N . LEU A 1 87 ? -14.172 -29.875 -13.844 1 66.56 87 LEU A N 1
ATOM 691 C CA . LEU A 1 87 ? -13.227 -29.812 -14.953 1 66.56 87 LEU A CA 1
ATOM 692 C C . LEU A 1 87 ? -13.961 -29.734 -16.297 1 66.56 87 LEU A C 1
ATOM 694 O O . LEU A 1 87 ? -13.57 -28.953 -17.172 1 66.56 87 LEU A O 1
ATOM 698 N N . GLU A 1 88 ? -14.953 -30.484 -16.344 1 67.5 88 GLU A N 1
ATOM 699 C CA . GLU A 1 88 ? -15.75 -30.453 -17.562 1 67.5 88 GLU A CA 1
ATOM 700 C C . GLU A 1 88 ? -16.344 -29.062 -17.797 1 67.5 88 GLU A C 1
ATOM 702 O O . GLU A 1 88 ? -16.328 -28.547 -18.922 1 67.5 88 GLU A O 1
ATOM 707 N N . LYS A 1 89 ? -16.766 -28.578 -16.75 1 73.12 89 LYS A N 1
ATOM 708 C CA . LYS A 1 89 ? -17.312 -27.234 -16.844 1 73.12 89 LYS A CA 1
ATOM 709 C C . LYS A 1 89 ? -16.234 -26.219 -17.219 1 73.12 89 LYS A C 1
ATOM 711 O O . LYS A 1 89 ? -16.484 -25.297 -18 1 73.12 89 LYS A O 1
ATOM 716 N N . ALA A 1 90 ? -15.078 -26.5 -16.734 1 73.25 90 ALA A N 1
ATOM 717 C CA . ALA A 1 90 ? -13.977 -25.578 -17.016 1 73.25 90 ALA A CA 1
ATOM 718 C C . ALA A 1 90 ? -13.539 -25.672 -18.469 1 73.25 90 ALA A C 1
ATOM 720 O O . ALA A 1 90 ? -13.188 -24.672 -19.078 1 73.25 90 ALA A O 1
ATOM 721 N N . ILE A 1 91 ? -13.609 -26.859 -19 1 71.88 91 ILE A N 1
ATOM 722 C CA . ILE A 1 91 ? -13.242 -27.062 -20.391 1 71.88 91 ILE A CA 1
ATOM 723 C C . ILE A 1 91 ? -14.242 -26.359 -21.312 1 71.88 91 ILE A C 1
ATOM 725 O O . ILE A 1 91 ? -13.859 -25.703 -22.281 1 71.88 91 ILE A O 1
ATOM 729 N N . LEU A 1 92 ? -15.398 -26.484 -20.906 1 72.44 92 LEU A N 1
ATOM 730 C CA . LEU A 1 92 ? -16.438 -25.812 -21.672 1 72.44 92 LEU A CA 1
ATOM 731 C C . LEU A 1 92 ? -16.281 -24.297 -21.578 1 72.44 92 LEU A C 1
ATOM 733 O O . LEU A 1 92 ? -16.375 -23.594 -22.594 1 72.44 92 LEU A O 1
ATOM 737 N N . MET A 1 93 ? -16.031 -23.922 -20.484 1 73.75 93 MET A N 1
ATOM 738 C CA . MET A 1 93 ? -15.844 -22.484 -20.266 1 73.75 93 MET A CA 1
ATOM 739 C C . MET A 1 93 ? -14.609 -21.984 -21.016 1 73.75 93 MET A C 1
ATOM 741 O O . MET A 1 93 ? -14.625 -20.891 -21.578 1 73.75 93 MET A O 1
ATOM 745 N N . LYS A 1 94 ? -13.617 -22.781 -20.953 1 75.25 94 LYS A N 1
ATOM 746 C CA . LYS A 1 94 ? -12.406 -22.438 -21.688 1 75.25 94 LYS A CA 1
ATOM 747 C C . LYS A 1 94 ? -12.703 -22.188 -23.156 1 75.25 94 LYS A C 1
ATOM 749 O O . LYS A 1 94 ? -12.227 -21.203 -23.734 1 75.25 94 LYS A O 1
ATOM 754 N N . LYS A 1 95 ? -13.406 -23.062 -23.688 1 74.31 95 LYS A N 1
ATOM 755 C CA . LYS A 1 95 ? -13.773 -22.906 -25.094 1 74.31 95 LYS A CA 1
ATOM 756 C C . LYS A 1 95 ? -14.57 -21.625 -25.312 1 74.31 95 LYS A C 1
ATOM 758 O O . LYS A 1 95 ? -14.344 -20.906 -26.297 1 74.31 95 LYS A O 1
ATOM 763 N N . GLU A 1 96 ? -15.336 -21.344 -24.406 1 73.31 96 GLU A N 1
ATOM 764 C CA . GLU A 1 96 ? -16.188 -20.156 -24.516 1 73.31 96 GLU A CA 1
ATOM 765 C C . GLU A 1 96 ? -15.359 -18.875 -24.375 1 73.31 96 GLU A C 1
ATOM 767 O O . GLU A 1 96 ? -15.531 -17.938 -25.141 1 73.31 96 GLU A O 1
ATOM 772 N N . ILE A 1 97 ? -14.477 -19.047 -23.422 1 75.19 97 ILE A N 1
ATOM 773 C CA . ILE A 1 97 ? -13.805 -17.781 -23.094 1 75.19 97 ILE A CA 1
ATOM 774 C C . ILE A 1 97 ? -12.625 -17.562 -24.047 1 75.19 97 ILE A C 1
ATOM 776 O O . ILE A 1 97 ? -12.188 -16.438 -24.234 1 75.19 97 ILE A O 1
ATOM 780 N N . SER A 1 98 ? -12.219 -18.625 -24.609 1 78.19 98 SER A N 1
ATOM 781 C CA . SER A 1 98 ? -11.055 -18.531 -25.484 1 78.19 98 SER A CA 1
ATOM 782 C C . SER A 1 98 ? -11.328 -17.578 -26.641 1 78.19 98 SER A C 1
ATOM 784 O O . SER A 1 98 ? -10.398 -16.969 -27.188 1 78.19 98 SER A O 1
ATOM 786 N N . GLN A 1 99 ? -12.523 -17.359 -26.938 1 74.06 99 GLN A N 1
ATOM 787 C CA . GLN A 1 99 ? -12.898 -16.484 -28.047 1 74.06 99 GLN A CA 1
ATOM 788 C C . GLN A 1 99 ? -12.914 -15.023 -27.625 1 74.06 99 GLN A C 1
ATOM 790 O O . GLN A 1 99 ? -12.898 -14.125 -28.469 1 74.06 99 GLN A O 1
ATOM 795 N N . HIS A 1 100 ? -12.906 -14.859 -26.312 1 73.44 100 HIS A N 1
ATOM 796 C CA . HIS A 1 100 ? -13.109 -13.5 -25.828 1 73.44 100 HIS A CA 1
ATOM 797 C C . HIS A 1 100 ? -11.867 -12.992 -25.094 1 73.44 100 HIS A C 1
ATOM 799 O O . HIS A 1 100 ? -11.781 -11.812 -24.766 1 73.44 100 HIS A O 1
ATOM 805 N N . ILE A 1 101 ? -11.023 -13.961 -24.812 1 75.69 101 ILE A N 1
ATOM 806 C CA . ILE A 1 101 ? -9.867 -13.5 -24.062 1 75.69 101 ILE A CA 1
ATOM 807 C C . ILE A 1 101 ? -8.594 -13.805 -24.844 1 75.69 101 ILE A C 1
ATOM 809 O O . ILE A 1 101 ? -8.508 -14.82 -25.531 1 75.69 101 ILE A O 1
ATOM 813 N N . ASP A 1 102 ? -7.699 -12.836 -24.797 1 74.75 102 ASP A N 1
ATOM 814 C CA . ASP A 1 102 ? -6.371 -12.992 -25.375 1 74.75 102 ASP A CA 1
ATOM 815 C C . ASP A 1 102 ? -5.32 -13.219 -24.297 1 74.75 102 ASP A C 1
ATOM 817 O O . ASP A 1 102 ? -4.578 -12.305 -23.938 1 74.75 102 ASP A O 1
ATOM 821 N N . ILE A 1 103 ? -5.316 -14.531 -23.875 1 77.06 103 ILE A N 1
ATOM 822 C CA . ILE A 1 103 ? -4.414 -14.844 -22.766 1 77.06 103 ILE A CA 1
ATOM 823 C C . ILE A 1 103 ? -2.967 -14.688 -23.234 1 77.06 103 ILE A C 1
ATOM 825 O O . ILE A 1 103 ? -2.111 -14.242 -22.469 1 77.06 103 ILE A O 1
ATOM 829 N N . ALA A 1 104 ? -2.719 -15.039 -24.469 1 75.56 104 ALA A N 1
ATOM 830 C CA . ALA A 1 104 ? -1.349 -14.961 -24.969 1 75.56 104 ALA A CA 1
ATOM 831 C C . ALA A 1 104 ? -0.796 -13.547 -24.828 1 75.56 104 ALA A C 1
ATOM 833 O O . ALA A 1 104 ? 0.321 -13.352 -24.344 1 75.56 104 ALA A O 1
ATOM 834 N N . HIS A 1 105 ? -1.635 -12.609 -25.156 1 78.94 105 HIS A N 1
ATOM 835 C CA . HIS A 1 105 ? -1.196 -11.219 -25.141 1 78.94 105 HIS A CA 1
ATOM 836 C C . HIS A 1 105 ? -1.33 -10.617 -23.734 1 78.94 105 HIS A C 1
ATOM 838 O O . HIS A 1 105 ? -0.615 -9.672 -23.406 1 78.94 105 HIS A O 1
ATOM 844 N N . ASN A 1 106 ? -2.176 -11.211 -22.938 1 82.25 106 ASN A N 1
ATOM 845 C CA . ASN A 1 106 ? -2.469 -10.578 -21.656 1 82.25 106 ASN A CA 1
ATOM 846 C C . ASN A 1 106 ? -1.979 -11.43 -20.5 1 82.25 106 ASN A C 1
ATOM 848 O O . ASN A 1 106 ? -2.398 -11.227 -19.359 1 82.25 106 ASN A O 1
ATOM 852 N N . PHE A 1 107 ? -1.174 -12.406 -20.891 1 91.44 107 PHE A N 1
ATOM 853 C CA . PHE A 1 107 ? -0.617 -13.258 -19.844 1 91.44 107 PHE A CA 1
ATOM 854 C C . PHE A 1 107 ? 0.064 -12.422 -18.766 1 91.44 107 PHE A C 1
ATOM 856 O O . PHE A 1 107 ? -0.028 -12.734 -17.578 1 91.44 107 PHE A O 1
ATOM 863 N N . THR A 1 108 ? 0.716 -11.43 -19.281 1 95.44 108 THR A N 1
ATOM 864 C CA . THR A 1 108 ? 1.343 -10.438 -18.422 1 95.44 108 THR A CA 1
ATOM 865 C C . THR A 1 108 ? 1.435 -9.086 -19.125 1 95.44 108 THR A C 1
ATOM 867 O O . THR A 1 108 ? 1.543 -9.031 -20.359 1 95.44 108 THR A O 1
ATOM 870 N N . LEU A 1 109 ? 1.25 -8.078 -18.344 1 95.88 109 LEU A N 1
ATOM 871 C CA . LEU A 1 109 ? 1.606 -6.758 -18.859 1 95.88 109 LEU A CA 1
ATOM 872 C C . LEU A 1 109 ? 3.078 -6.711 -19.25 1 95.88 109 LEU A C 1
ATOM 874 O O . LEU A 1 109 ? 3.932 -7.262 -18.547 1 95.88 109 LEU A O 1
ATOM 878 N N . ILE A 1 110 ? 3.338 -6.117 -20.359 1 96.31 110 ILE A N 1
ATOM 879 C CA . ILE A 1 110 ? 4.695 -5.957 -20.859 1 96.31 110 ILE A CA 1
ATOM 880 C C . ILE A 1 110 ? 5.133 -4.5 -20.703 1 96.31 110 ILE A C 1
ATOM 882 O O . ILE A 1 110 ? 4.34 -3.58 -20.922 1 96.31 110 ILE A O 1
ATOM 886 N N . ARG A 1 111 ? 6.387 -4.309 -20.438 1 96.88 111 ARG A N 1
ATOM 887 C CA . ARG A 1 111 ? 6.918 -3 -20.062 1 96.88 111 ARG A CA 1
ATOM 888 C C . ARG A 1 111 ? 6.656 -1.978 -21.172 1 96.88 111 ARG A C 1
ATOM 890 O O . ARG A 1 111 ? 6.262 -0.843 -20.891 1 96.88 111 ARG A O 1
ATOM 897 N N . SER A 1 112 ? 6.797 -2.334 -22.453 1 95.5 112 SER A N 1
ATOM 898 C CA . SER A 1 112 ? 6.664 -1.41 -23.578 1 95.5 112 SER A CA 1
ATOM 899 C C . SER A 1 112 ? 5.207 -1.025 -23.812 1 95.5 112 SER A C 1
ATOM 901 O O . SER A 1 112 ? 4.922 -0.043 -24.5 1 95.5 112 SER A O 1
ATOM 903 N N . ASN A 1 113 ? 4.301 -1.791 -23.219 1 93.25 113 ASN A N 1
ATOM 904 C CA . ASN A 1 113 ? 2.885 -1.558 -23.5 1 93.25 113 ASN A CA 1
ATOM 905 C C . ASN A 1 113 ? 2.223 -0.77 -22.359 1 93.25 113 ASN A C 1
ATOM 907 O O . ASN A 1 113 ? 1.014 -0.532 -22.391 1 93.25 113 ASN A O 1
ATOM 911 N N . VAL A 1 114 ? 3.035 -0.42 -21.391 1 95.38 114 VAL A N 1
ATOM 912 C CA . VAL A 1 114 ? 2.467 0.312 -20.266 1 95.38 114 VAL A CA 1
ATOM 913 C C . VAL A 1 114 ? 3.166 1.66 -20.125 1 95.38 114 VAL A C 1
ATOM 915 O O . VAL A 1 114 ? 4.375 1.766 -20.344 1 95.38 114 VAL A O 1
ATOM 918 N N . ARG A 1 115 ? 2.371 2.611 -19.766 1 96.5 115 ARG A N 1
ATOM 919 C CA . ARG A 1 115 ? 2.902 3.951 -19.531 1 96.5 115 ARG A CA 1
ATOM 920 C C . ARG A 1 115 ? 2.805 4.344 -18.062 1 96.5 115 ARG A C 1
ATOM 922 O O . ARG A 1 115 ? 1.899 3.895 -17.359 1 96.5 115 ARG A O 1
ATOM 929 N N . LEU A 1 116 ? 3.789 5.141 -17.688 1 94.75 116 LEU A N 1
ATOM 930 C CA . LEU A 1 116 ? 3.715 5.691 -16.344 1 94.75 116 LEU A CA 1
ATOM 931 C C . LEU A 1 116 ? 2.443 6.512 -16.156 1 94.75 116 LEU A C 1
ATOM 933 O O . LEU A 1 116 ? 2.076 7.297 -17.031 1 94.75 116 LEU A O 1
ATOM 937 N N . GLY A 1 117 ? 1.759 6.25 -15.055 1 93.94 117 GLY A N 1
ATOM 938 C CA . GLY A 1 117 ? 0.539 6.988 -14.766 1 93.94 117 GLY A CA 1
ATOM 939 C C . GLY A 1 117 ? -0.697 6.363 -15.383 1 93.94 117 GLY A C 1
ATOM 940 O O . GLY A 1 117 ? -1.818 6.809 -15.125 1 93.94 117 GLY A O 1
ATOM 941 N N . GLN A 1 118 ? -0.474 5.359 -16.172 1 95.81 118 GLN A N 1
ATOM 942 C CA . GLN A 1 118 ? -1.608 4.656 -16.766 1 95.81 118 GLN A CA 1
ATOM 943 C C . GLN A 1 118 ? -2.525 4.09 -15.688 1 95.81 118 GLN A C 1
ATOM 945 O O . GLN A 1 118 ? -2.053 3.559 -14.68 1 95.81 118 GLN A O 1
ATOM 950 N N . LEU A 1 119 ? -3.822 4.285 -15.883 1 95.94 119 LEU A N 1
ATOM 951 C CA . LEU A 1 119 ? -4.801 3.766 -14.93 1 95.94 119 LEU A CA 1
ATOM 952 C C . LEU A 1 119 ? -5.281 2.381 -15.344 1 95.94 119 LEU A C 1
ATOM 954 O O . LEU A 1 119 ? -5.75 2.193 -16.469 1 95.94 119 LEU A O 1
ATOM 958 N N . MET A 1 120 ? -5.082 1.439 -14.469 1 96.12 120 MET A N 1
ATOM 959 C CA . MET A 1 120 ? -5.605 0.09 -14.664 1 96.12 120 MET A CA 1
ATOM 960 C C . MET A 1 120 ? -6.941 -0.082 -13.945 1 96.12 120 MET A C 1
ATOM 962 O O . MET A 1 120 ? -7.109 0.381 -12.82 1 96.12 120 MET A O 1
ATOM 966 N N . HIS A 1 121 ? -7.895 -0.688 -14.633 1 95 121 HIS A N 1
ATOM 967 C CA . HIS A 1 121 ? -9.18 -1.039 -14.039 1 95 121 HIS A CA 1
ATOM 968 C C . HIS A 1 121 ? -9.18 -2.479 -13.539 1 95 121 HIS A C 1
ATOM 970 O O . HIS A 1 121 ? -8.234 -3.227 -13.789 1 95 121 HIS A O 1
ATOM 976 N N . TYR A 1 122 ? -10.234 -2.826 -12.773 1 91.38 122 TYR A N 1
ATOM 977 C CA . TYR A 1 122 ? -10.336 -4.16 -12.188 1 91.38 122 TYR A CA 1
ATOM 978 C C . TYR A 1 122 ? -11.438 -4.973 -12.859 1 91.38 122 TYR A C 1
ATOM 980 O O . TYR A 1 122 ? -12.539 -4.473 -13.07 1 91.38 122 TYR A O 1
ATOM 988 N N . ASP A 1 123 ? -11.062 -6.172 -13.133 1 87.12 123 ASP A N 1
ATOM 989 C CA . ASP A 1 123 ? -11.938 -7.023 -13.938 1 87.12 123 ASP A CA 1
ATOM 990 C C . ASP A 1 123 ? -13.242 -7.324 -13.203 1 87.12 123 ASP A C 1
ATOM 992 O O . ASP A 1 123 ? -14.305 -7.418 -13.82 1 87.12 123 ASP A O 1
ATOM 996 N N . TYR A 1 124 ? -13.164 -7.469 -11.898 1 84.19 124 TYR A N 1
ATOM 997 C CA . TYR A 1 124 ? -14.32 -7.949 -11.156 1 84.19 124 TYR A CA 1
ATOM 998 C C . TYR A 1 124 ? -14.781 -6.918 -10.133 1 84.19 124 TYR A C 1
ATOM 1000 O O . TYR A 1 124 ? -15.32 -7.273 -9.086 1 84.19 124 TYR A O 1
ATOM 1008 N N . SER A 1 125 ? -14.43 -5.645 -10.383 1 89.69 125 SER A N 1
ATOM 1009 C CA . SER A 1 125 ? -14.859 -4.531 -9.547 1 89.69 125 SER A CA 1
ATOM 1010 C C . SER A 1 125 ? -15.5 -3.43 -10.383 1 89.69 125 SER A C 1
ATOM 1012 O O . SER A 1 125 ? -15.422 -3.449 -11.617 1 89.69 125 SER A O 1
ATOM 1014 N N . SER A 1 126 ? -16.25 -2.551 -9.688 1 91.62 126 SER A N 1
ATOM 1015 C CA . SER A 1 126 ? -16.781 -1.37 -10.352 1 91.62 126 SER A CA 1
ATOM 1016 C C . SER A 1 126 ? -15.695 -0.638 -11.133 1 91.62 126 SER A C 1
ATOM 1018 O O . SER A 1 126 ? -14.547 -0.552 -10.68 1 91.62 126 SER A O 1
ATOM 1020 N N . HIS A 1 127 ? -16.094 -0.082 -12.289 1 92 127 HIS A N 1
ATOM 1021 C CA . HIS A 1 127 ? -15.172 0.615 -13.172 1 92 127 HIS A CA 1
ATOM 1022 C C . HIS A 1 127 ? -14.617 1.874 -12.516 1 92 127 HIS A C 1
ATOM 1024 O O . HIS A 1 127 ? -13.641 2.453 -12.992 1 92 127 HIS A O 1
ATOM 1030 N N . LYS A 1 128 ? -15.164 2.285 -11.461 1 94.81 128 LYS A N 1
ATOM 1031 C CA . LYS A 1 128 ? -14.688 3.486 -10.781 1 94.81 128 LYS A CA 1
ATOM 1032 C C . LYS A 1 128 ? -13.352 3.234 -10.094 1 94.81 128 LYS A C 1
ATOM 1034 O O . LYS A 1 128 ? -12.625 4.18 -9.773 1 94.81 128 LYS A O 1
ATOM 1039 N N . TYR A 1 129 ? -13.094 1.958 -9.797 1 95.88 129 TYR A N 1
ATOM 1040 C CA . TYR A 1 129 ? -11.852 1.626 -9.109 1 95.88 129 TYR A CA 1
ATOM 1041 C C . TYR A 1 129 ? -10.695 1.521 -10.094 1 95.88 129 TYR A C 1
ATOM 1043 O O . TYR A 1 129 ? -10.82 0.897 -11.148 1 95.88 129 TYR A O 1
ATOM 1051 N N . VAL A 1 130 ? -9.609 2.195 -9.695 1 97.06 130 VAL A N 1
ATOM 1052 C CA . VAL A 1 130 ? -8.461 2.223 -10.594 1 97.06 130 VAL A CA 1
ATOM 1053 C C . VAL A 1 130 ? -7.172 2.016 -9.797 1 97.06 130 VAL A C 1
ATOM 1055 O O . VAL A 1 130 ? -7.156 2.191 -8.578 1 97.06 130 VAL A O 1
ATOM 1058 N N . PHE A 1 131 ? -6.184 1.64 -10.469 1 97.12 131 PHE A N 1
ATOM 1059 C CA . PHE A 1 131 ? -4.809 1.549 -9.992 1 97.12 131 PHE A CA 1
ATOM 1060 C C . PHE A 1 131 ? -3.857 2.271 -10.938 1 97.12 131 PHE A C 1
ATOM 1062 O O . PHE A 1 131 ? -3.836 1.988 -12.141 1 97.12 131 PHE A O 1
ATOM 1069 N N . SER A 1 132 ? -3.09 3.203 -10.406 1 96.69 132 SER A N 1
ATOM 1070 C CA . SER A 1 132 ? -2.143 3.941 -11.242 1 96.69 132 SER A CA 1
ATOM 1071 C C . SER A 1 132 ? -0.801 3.221 -11.32 1 96.69 132 SER A C 1
ATOM 1073 O O . SER A 1 132 ? -0.2 2.896 -10.297 1 96.69 132 SER A O 1
ATOM 1075 N N . ILE A 1 133 ? -0.308 3.039 -12.523 1 97.19 133 ILE A N 1
ATOM 1076 C CA . ILE A 1 133 ? 0.977 2.383 -12.742 1 97.19 133 ILE A CA 1
ATOM 1077 C C . ILE A 1 133 ? 2.111 3.342 -12.383 1 97.19 133 ILE A C 1
ATOM 1079 O O . ILE A 1 133 ? 2.248 4.402 -13 1 97.19 133 ILE A O 1
ATOM 1083 N N . GLY A 1 134 ? 2.867 2.926 -11.391 1 95.62 134 GLY A N 1
ATOM 1084 C CA . GLY A 1 134 ? 4.035 3.701 -11.008 1 95.62 134 GLY A CA 1
ATOM 1085 C C . GLY A 1 134 ? 5.332 3.145 -11.562 1 95.62 134 GLY A C 1
ATOM 1086 O O . GLY A 1 134 ? 5.332 2.1 -12.219 1 95.62 134 GLY A O 1
ATOM 1087 N N . GLU A 1 135 ? 6.402 3.867 -11.227 1 94.94 135 GLU A N 1
ATOM 1088 C CA . GLU A 1 135 ? 7.719 3.512 -11.742 1 94.94 135 GLU A CA 1
ATOM 1089 C C . GLU A 1 135 ? 8.156 2.135 -11.25 1 94.94 135 GLU A C 1
ATOM 1091 O O . GLU A 1 135 ? 8.68 1.331 -12.023 1 94.94 135 GLU A O 1
ATOM 1096 N N . ASN A 1 136 ? 7.977 1.933 -10.008 1 96.44 136 ASN A N 1
ATOM 1097 C CA . ASN A 1 136 ? 8.398 0.657 -9.438 1 96.44 136 ASN A CA 1
ATOM 1098 C C . ASN A 1 136 ? 7.648 -0.514 -10.07 1 96.44 136 ASN A C 1
ATOM 1100 O O . ASN A 1 136 ? 8.258 -1.521 -10.43 1 96.44 136 ASN A O 1
ATOM 1104 N N . PHE A 1 137 ? 6.371 -0.354 -10.227 1 97.88 137 PHE A N 1
ATOM 1105 C CA . PHE A 1 137 ? 5.594 -1.416 -10.852 1 97.88 137 PHE A CA 1
ATOM 1106 C C . PHE A 1 137 ? 6.062 -1.663 -12.281 1 97.88 137 PHE A C 1
ATOM 1108 O O . PHE A 1 137 ? 6.305 -2.807 -12.672 1 97.88 137 PHE A O 1
ATOM 1115 N N . LYS A 1 138 ? 6.164 -0.6 -13.023 1 97.75 138 LYS A N 1
ATOM 1116 C CA . LYS A 1 138 ? 6.586 -0.704 -14.414 1 97.75 138 LYS A CA 1
ATOM 1117 C C . LYS A 1 138 ? 7.949 -1.381 -14.523 1 97.75 138 LYS A C 1
ATOM 1119 O O . LYS A 1 138 ? 8.188 -2.162 -15.453 1 97.75 138 LYS A O 1
ATOM 1124 N N . SER A 1 139 ? 8.773 -1.112 -13.57 1 97.25 139 SER A N 1
ATOM 1125 C CA . SER A 1 139 ? 10.133 -1.654 -13.617 1 97.25 139 SER A CA 1
ATOM 1126 C C . SER A 1 139 ? 10.125 -3.168 -13.43 1 97.25 139 SER A C 1
ATOM 1128 O O . SER A 1 139 ? 11.102 -3.844 -13.773 1 97.25 139 SER A O 1
ATOM 1130 N N . LEU A 1 140 ? 9.078 -3.697 -12.859 1 98.06 140 LEU A N 1
ATOM 1131 C CA . LEU A 1 140 ? 8.992 -5.129 -12.586 1 98.06 140 LEU A CA 1
ATOM 1132 C C . LEU A 1 140 ? 8.414 -5.871 -13.789 1 98.06 140 LEU A C 1
ATOM 1134 O O . LEU A 1 140 ? 8.422 -7.105 -13.82 1 98.06 140 LEU A O 1
ATOM 1138 N N . LEU A 1 141 ? 7.879 -5.148 -14.75 1 98 141 LEU A N 1
ATOM 1139 C CA . LEU A 1 141 ? 7.258 -5.781 -15.906 1 98 141 LEU A CA 1
ATOM 1140 C C . LEU A 1 141 ? 8.312 -6.355 -16.844 1 98 141 LEU A C 1
ATOM 1142 O O . LEU A 1 141 ? 9.359 -5.734 -17.062 1 98 141 LEU A O 1
ATOM 1146 N N . PRO A 1 142 ? 8.023 -7.508 -17.375 1 97 142 PRO A N 1
ATOM 1147 C CA . PRO A 1 142 ? 8.977 -8.102 -18.312 1 97 142 PRO A CA 1
ATOM 1148 C C . PRO A 1 142 ? 8.969 -7.418 -19.672 1 97 142 PRO A C 1
ATOM 1150 O O . PRO A 1 142 ? 8.023 -6.691 -20 1 97 142 PRO A O 1
ATOM 1153 N N . GLU A 1 143 ? 10.023 -7.645 -20.391 1 95.69 143 GLU A N 1
ATOM 1154 C CA . GLU A 1 143 ? 10.102 -7.129 -21.766 1 95.69 143 GLU A CA 1
ATOM 1155 C C . GLU A 1 143 ? 9.25 -7.961 -22.719 1 95.69 143 GLU A C 1
ATOM 1157 O O . GLU A 1 143 ? 8.797 -7.465 -23.75 1 95.69 143 GLU A O 1
ATOM 1162 N N . ALA A 1 144 ? 9.117 -9.195 -22.344 1 93.94 144 ALA A N 1
ATOM 1163 C CA . ALA A 1 144 ? 8.273 -10.125 -23.094 1 93.94 144 ALA A CA 1
ATOM 1164 C C . ALA A 1 144 ? 7.641 -11.164 -22.172 1 93.94 144 ALA A C 1
ATOM 1166 O O . ALA A 1 144 ? 8.148 -11.414 -21.078 1 93.94 144 ALA A O 1
ATOM 1167 N N . SER A 1 145 ? 6.508 -11.688 -22.656 1 92.88 145 SER A N 1
ATOM 1168 C CA . SER A 1 145 ? 5.848 -12.727 -21.875 1 92.88 145 SER A CA 1
ATOM 1169 C C . SER A 1 145 ? 6.762 -13.93 -21.672 1 92.88 145 SER A C 1
ATOM 1171 O O . SER A 1 145 ? 7.422 -14.375 -22.609 1 92.88 145 SER A O 1
ATOM 1173 N N . PRO A 1 146 ? 6.77 -14.477 -20.484 1 93.25 146 PRO A N 1
ATOM 1174 C CA . PRO A 1 146 ? 7.656 -15.609 -20.234 1 93.25 146 PRO A CA 1
ATOM 1175 C C . PRO A 1 146 ? 7.172 -16.906 -20.891 1 93.25 146 PRO A C 1
ATOM 1177 O O . PRO A 1 146 ? 7.895 -17.906 -20.906 1 93.25 146 PRO A O 1
ATOM 1180 N N . ILE A 1 147 ? 6.012 -16.859 -21.406 1 90 147 ILE A N 1
ATOM 1181 C CA . ILE A 1 147 ? 5.508 -18.109 -21.969 1 90 147 ILE A CA 1
ATOM 1182 C C . ILE A 1 147 ? 5.578 -18.062 -23.484 1 90 147 ILE A C 1
ATOM 1184 O O . ILE A 1 147 ? 5.156 -19 -24.172 1 90 147 ILE A O 1
ATOM 1188 N N . VAL A 1 148 ? 6.078 -17 -23.969 1 86.12 148 VAL A N 1
ATOM 1189 C CA . VAL A 1 148 ? 6.172 -16.875 -25.422 1 86.12 148 VAL A CA 1
ATOM 1190 C C . VAL A 1 148 ? 7.125 -17.938 -25.969 1 86.12 148 VAL A C 1
ATOM 1192 O O . VAL A 1 148 ? 8.219 -18.141 -25.438 1 86.12 148 VAL A O 1
ATOM 1195 N N . ASN A 1 149 ? 6.727 -18.625 -26.969 1 81.5 149 ASN A N 1
ATOM 1196 C CA . ASN A 1 149 ? 7.496 -19.625 -27.703 1 81.5 149 ASN A CA 1
ATOM 1197 C C . ASN A 1 149 ? 7.898 -20.797 -26.797 1 81.5 149 ASN A C 1
ATOM 1199 O O . ASN A 1 149 ? 8.969 -21.375 -26.969 1 81.5 149 ASN A O 1
ATOM 1203 N N . LYS A 1 150 ? 7.25 -20.953 -25.766 1 85.75 150 LYS A N 1
ATOM 1204 C CA . LYS A 1 150 ? 7.477 -22.109 -24.922 1 85.75 150 LYS A CA 1
ATOM 1205 C C . LYS A 1 150 ? 6.535 -23.25 -25.297 1 85.75 150 LYS A C 1
ATOM 1207 O O . LYS A 1 150 ? 5.363 -23.031 -25.609 1 85.75 150 LYS A O 1
ATOM 1212 N N . HIS A 1 151 ? 7.16 -24.438 -25.375 1 84.75 151 HIS A N 1
ATOM 1213 C CA . HIS A 1 151 ? 6.383 -25.641 -25.688 1 84.75 151 HIS A CA 1
ATOM 1214 C C . HIS A 1 151 ? 6.797 -26.812 -24.797 1 84.75 151 HIS A C 1
ATOM 1216 O O . HIS A 1 151 ? 7.988 -27.109 -24.688 1 84.75 151 HIS A O 1
ATOM 1222 N N . TYR A 1 152 ? 5.777 -27.281 -24.188 1 81.81 152 TYR A N 1
ATOM 1223 C CA . TYR A 1 152 ? 5.988 -28.453 -23.344 1 81.81 152 TYR A CA 1
ATOM 1224 C C . TYR A 1 152 ? 5.152 -29.625 -23.812 1 81.81 152 TYR A C 1
ATOM 1226 O O . TYR A 1 152 ? 4.051 -29.438 -24.344 1 81.81 152 TYR A O 1
ATOM 1234 N N . ASN A 1 153 ? 5.66 -30.812 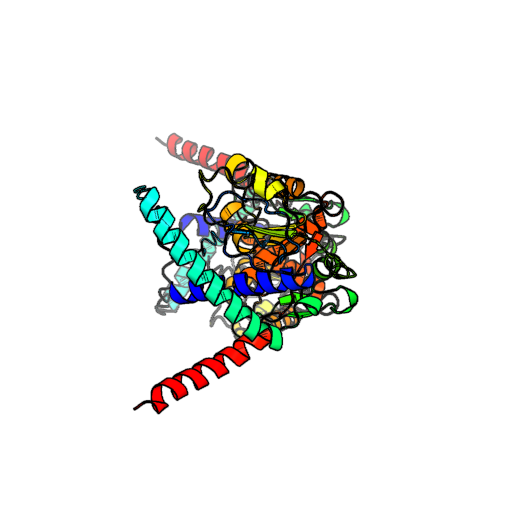-23.594 1 76.5 153 ASN A N 1
ATOM 1235 C CA . ASN A 1 153 ? 4.961 -32 -24.078 1 76.5 153 ASN A CA 1
ATOM 1236 C C . ASN A 1 153 ? 3.826 -32.406 -23.141 1 76.5 153 ASN A C 1
ATOM 1238 O O . ASN A 1 153 ? 2.709 -32.656 -23.578 1 76.5 153 ASN A O 1
ATOM 1242 N N . VAL A 1 154 ? 4.098 -32.438 -21.891 1 75.69 154 VAL A N 1
ATOM 1243 C CA . VAL A 1 154 ? 3.115 -32.875 -20.891 1 75.69 154 VAL A CA 1
ATOM 1244 C C . VAL A 1 154 ? 3.129 -31.875 -19.719 1 75.69 154 VAL A C 1
ATOM 1246 O O . VAL A 1 154 ? 4.195 -31.5 -19.234 1 75.69 154 VAL A O 1
ATOM 1249 N N . CYS A 1 155 ? 1.899 -31.453 -19.422 1 82.44 155 CYS A N 1
ATOM 1250 C CA . CYS A 1 155 ? 1.752 -30.484 -18.344 1 82.44 155 CYS A CA 1
ATOM 1251 C C . CYS A 1 155 ? 0.794 -30.984 -17.281 1 82.44 155 CYS A C 1
ATOM 1253 O O . CYS A 1 155 ? -0.057 -31.828 -17.547 1 82.44 155 CYS A O 1
ATOM 1255 N N . ALA A 1 156 ? 0.989 -30.562 -16.062 1 82.44 156 ALA A N 1
ATOM 1256 C CA . ALA A 1 156 ? 0.091 -30.875 -14.953 1 82.44 156 ALA A CA 1
ATOM 1257 C C . ALA A 1 156 ? -0.466 -29.594 -14.328 1 82.44 156 ALA A C 1
ATOM 1259 O O . ALA A 1 156 ? 0.229 -28.578 -14.258 1 82.44 156 ALA A O 1
ATOM 1260 N N . VAL A 1 157 ? -1.764 -29.656 -13.945 1 84.31 157 VAL A N 1
ATOM 1261 C CA . VAL A 1 157 ? -2.379 -28.625 -13.117 1 84.31 157 VAL A CA 1
ATOM 1262 C C . VAL A 1 157 ? -2.656 -29.172 -11.719 1 84.31 157 VAL A C 1
ATOM 1264 O O . VAL A 1 157 ? -3.344 -30.188 -11.578 1 84.31 157 VAL A O 1
ATOM 1267 N N . VAL A 1 158 ? -2.018 -28.547 -10.773 1 84.38 158 VAL A N 1
ATOM 1268 C CA . VAL A 1 158 ? -2.178 -29 -9.398 1 84.38 158 VAL A CA 1
ATOM 1269 C C . VAL A 1 158 ? -2.857 -27.906 -8.57 1 84.38 158 VAL A C 1
ATOM 1271 O O . VAL A 1 158 ? -2.32 -26.812 -8.422 1 84.38 158 VAL A O 1
ATOM 1274 N N . GLY A 1 159 ? -4.031 -28.219 -7.996 1 79.5 159 GLY A N 1
ATOM 1275 C CA . GLY A 1 159 ? -4.758 -27.266 -7.172 1 79.5 159 GLY A CA 1
ATOM 1276 C C . GLY A 1 159 ? -4.227 -27.172 -5.754 1 79.5 159 GLY A C 1
ATOM 1277 O O . GLY A 1 159 ? -3.238 -27.828 -5.414 1 79.5 159 GLY A O 1
ATOM 1278 N N . ASN A 1 160 ? -4.863 -26.281 -4.938 1 77.06 160 ASN A N 1
ATOM 1279 C CA . ASN A 1 160 ? -4.398 -26.062 -3.574 1 77.06 160 ASN A CA 1
ATOM 1280 C C . ASN A 1 160 ? -5.398 -26.578 -2.547 1 77.06 160 ASN A C 1
ATOM 1282 O O . ASN A 1 160 ? -5.328 -26.234 -1.369 1 77.06 160 ASN A O 1
ATOM 1286 N N . SER A 1 161 ? -6.301 -27.406 -2.854 1 70.44 161 SER A N 1
ATOM 1287 C CA . SER A 1 161 ? -7.402 -27.812 -1.987 1 70.44 161 SER A CA 1
ATOM 1288 C C . SER A 1 161 ? -6.992 -28.953 -1.065 1 70.44 161 SER A C 1
ATOM 1290 O O . SER A 1 161 ? -7.73 -29.312 -0.144 1 70.44 161 SER A O 1
ATOM 1292 N N . GLY A 1 162 ? -6.051 -29.625 -1.207 1 70.88 162 GLY A N 1
ATOM 1293 C CA . GLY A 1 162 ? -5.648 -30.75 -0.384 1 70.88 162 GLY A CA 1
ATOM 1294 C C . GLY A 1 162 ? -6.223 -32.062 -0.861 1 70.88 162 GLY A C 1
ATOM 1295 O O . GLY A 1 162 ? -6.012 -33.125 -0.23 1 70.88 162 GLY A O 1
ATOM 1296 N N . VAL A 1 163 ? -6.879 -32.156 -1.938 1 69.12 163 VAL A N 1
ATOM 1297 C CA . VAL A 1 163 ? -7.551 -33.344 -2.455 1 69.12 163 VAL A CA 1
ATOM 1298 C C . VAL A 1 163 ? -6.527 -34.438 -2.717 1 69.12 163 VAL A C 1
ATOM 1300 O O . VAL A 1 163 ? -6.852 -35.625 -2.652 1 69.12 163 VAL A O 1
ATOM 1303 N N . LEU A 1 164 ? -5.281 -34.188 -2.932 1 76.12 164 LEU A N 1
ATOM 1304 C CA . LEU A 1 164 ? -4.262 -35.156 -3.285 1 76.12 164 LEU A CA 1
ATOM 1305 C C . LEU A 1 164 ? -3.594 -35.719 -2.035 1 76.12 164 LEU A C 1
ATOM 1307 O O . LEU A 1 164 ? -2.715 -36.594 -2.131 1 76.12 164 LEU A O 1
ATOM 1311 N N . THR A 1 165 ? -4.121 -35.219 -0.928 1 77.25 165 THR A N 1
ATOM 1312 C CA . THR A 1 165 ? -3.51 -35.719 0.295 1 77.25 165 THR A CA 1
ATOM 1313 C C . THR A 1 165 ? -3.654 -37.25 0.381 1 77.25 165 THR A C 1
ATOM 1315 O O . THR A 1 165 ? -4.75 -37.781 0.206 1 77.25 165 THR A O 1
ATOM 1318 N N . GLY A 1 166 ? -2.574 -37.875 0.576 1 80.81 166 GLY A N 1
ATOM 1319 C CA . GLY A 1 166 ? -2.566 -39.312 0.705 1 80.81 166 GLY A CA 1
ATOM 1320 C C . GLY A 1 166 ? -2.523 -40.031 -0.632 1 80.81 166 GLY A C 1
ATOM 1321 O O . GLY A 1 166 ? -2.43 -41.25 -0.68 1 80.81 166 GLY A O 1
ATOM 1322 N N . SER A 1 167 ? -2.533 -39.375 -1.733 1 72.56 167 SER A N 1
ATOM 1323 C CA . SER A 1 167 ? -2.627 -39.969 -3.061 1 72.56 167 SER A CA 1
ATOM 1324 C C . SER A 1 167 ? -1.29 -40.562 -3.498 1 72.56 167 SER A C 1
ATOM 1326 O O . SER A 1 167 ? -1.245 -41.438 -4.367 1 72.56 167 SER A O 1
ATOM 1328 N N . ARG A 1 168 ? -0.167 -40.062 -2.898 1 84.5 168 ARG A N 1
ATOM 1329 C CA . ARG A 1 168 ? 1.195 -40.469 -3.234 1 84.5 168 ARG A CA 1
ATOM 1330 C C . ARG A 1 168 ? 1.483 -40.219 -4.715 1 84.5 168 ARG A C 1
ATOM 1332 O O . ARG A 1 168 ? 2.27 -40.938 -5.32 1 84.5 168 ARG A O 1
ATOM 1339 N N . CYS A 1 169 ? 0.822 -39.188 -5.32 1 81.94 169 CYS A N 1
ATOM 1340 C CA . CYS A 1 169 ? 0.985 -38.875 -6.734 1 81.94 169 CYS A CA 1
ATOM 1341 C C . CYS A 1 169 ? 2.236 -38.062 -6.969 1 81.94 169 CYS A C 1
ATOM 1343 O O . CYS A 1 169 ? 2.572 -37.719 -8.109 1 81.94 169 CYS A O 1
ATOM 1345 N N . GLY A 1 170 ? 2.982 -37.719 -5.984 1 88.38 170 GLY A N 1
ATOM 1346 C CA . GLY A 1 170 ? 4.137 -36.844 -6.062 1 88.38 170 GLY A CA 1
ATOM 1347 C C . GLY A 1 170 ? 5.121 -37.25 -7.145 1 88.38 170 GLY A C 1
ATOM 1348 O O . GLY A 1 170 ? 5.422 -36.469 -8.047 1 88.38 170 GLY A O 1
ATOM 1349 N N . PRO A 1 171 ? 5.582 -38.469 -7.086 1 87.94 171 PRO A N 1
ATOM 1350 C CA . PRO A 1 171 ? 6.535 -38.938 -8.102 1 87.94 171 PRO A CA 1
ATOM 1351 C C . PRO A 1 171 ? 5.988 -38.812 -9.523 1 87.94 171 PRO A C 1
ATOM 1353 O O . PRO A 1 171 ? 6.727 -38.469 -10.445 1 87.94 171 PRO A O 1
ATOM 1356 N N . GLU A 1 172 ? 4.73 -39.062 -9.727 1 82.19 172 GLU A N 1
ATOM 1357 C CA . GLU A 1 172 ? 4.109 -38.938 -11.039 1 82.19 172 GLU A CA 1
ATOM 1358 C C . GLU A 1 172 ? 4.074 -37.469 -11.5 1 82.19 172 GLU A C 1
ATOM 1360 O O . GLU A 1 172 ? 4.367 -37.188 -12.664 1 82.19 172 GLU A O 1
ATOM 1365 N N . ILE A 1 173 ? 3.727 -36.625 -10.664 1 86.44 173 ILE A N 1
ATOM 1366 C CA . ILE A 1 173 ? 3.652 -35.188 -10.992 1 86.44 173 ILE A CA 1
ATOM 1367 C C . ILE A 1 173 ? 5.039 -34.688 -11.375 1 86.44 173 ILE A C 1
ATOM 1369 O O . ILE A 1 173 ? 5.172 -33.875 -12.289 1 86.44 173 ILE A O 1
ATOM 1373 N N . GLU A 1 174 ? 6.082 -35.25 -10.742 1 90.81 174 GLU A N 1
ATOM 1374 C CA . GLU A 1 174 ? 7.453 -34.812 -10.992 1 90.81 174 GLU A CA 1
ATOM 1375 C C . GLU A 1 174 ? 7.887 -35.125 -12.414 1 90.81 174 GLU A C 1
ATOM 1377 O O . GLU A 1 174 ? 8.875 -34.594 -12.914 1 90.81 174 GLU A O 1
ATOM 1382 N N . LYS A 1 175 ? 7.188 -35.969 -13.07 1 84.19 175 LYS A N 1
ATOM 1383 C CA . LYS A 1 175 ? 7.57 -36.438 -14.398 1 84.19 175 LYS A CA 1
ATOM 1384 C C . LYS A 1 175 ? 7.078 -35.469 -15.477 1 84.19 175 LYS A C 1
ATOM 1386 O O . LYS A 1 175 ? 7.5 -35.531 -16.625 1 84.19 175 LYS A O 1
ATOM 1391 N N . PHE A 1 176 ? 6.18 -34.562 -15.125 1 84.19 176 PHE A N 1
ATOM 1392 C CA . PHE A 1 176 ? 5.637 -33.625 -16.094 1 84.19 176 PHE A CA 1
ATOM 1393 C C . PHE A 1 176 ? 6.656 -32.562 -16.438 1 84.19 176 PHE A C 1
ATOM 1395 O O . PHE A 1 176 ? 7.465 -32.156 -15.594 1 84.19 176 PHE A O 1
ATOM 1402 N N . ASP A 1 177 ? 6.57 -32.062 -17.734 1 86.12 177 ASP A N 1
ATOM 1403 C CA . ASP A 1 177 ? 7.504 -31.047 -18.203 1 86.12 177 ASP A CA 1
ATOM 1404 C C . ASP A 1 177 ? 7.191 -29.688 -17.609 1 86.12 177 ASP A C 1
ATOM 1406 O O . ASP A 1 177 ? 8.07 -28.828 -17.516 1 86.12 177 ASP A O 1
ATOM 1410 N N . PHE A 1 178 ? 5.949 -29.5 -17.297 1 90.12 178 PHE A N 1
ATOM 1411 C CA . PHE A 1 178 ? 5.461 -28.234 -16.797 1 90.12 178 PHE A CA 1
ATOM 1412 C C . PHE A 1 178 ? 4.367 -28.453 -15.75 1 90.12 178 PHE A C 1
ATOM 1414 O O . PHE A 1 178 ? 3.336 -29.047 -16.047 1 90.12 178 PHE A O 1
ATOM 1421 N N . VAL A 1 179 ? 4.629 -27.922 -14.57 1 90.5 179 VAL A N 1
ATOM 1422 C CA . VAL A 1 179 ? 3.66 -28.078 -13.492 1 90.5 179 VAL A CA 1
ATOM 1423 C C . VAL A 1 179 ? 3.094 -26.703 -13.109 1 90.5 179 VAL A C 1
ATOM 1425 O O . VAL A 1 179 ? 3.818 -25.844 -12.609 1 90.5 179 VAL A O 1
ATOM 1428 N N . PHE A 1 180 ? 1.757 -26.547 -13.336 1 91.62 180 PHE A N 1
ATOM 1429 C CA . PHE A 1 180 ? 0.978 -25.375 -12.969 1 91.62 180 PHE A CA 1
ATOM 1430 C C . PHE A 1 180 ? 0.307 -25.562 -11.617 1 91.62 180 PHE A C 1
ATOM 1432 O O . PHE A 1 180 ? -0.513 -26.469 -11.445 1 91.62 180 PHE A O 1
ATOM 1439 N N . ARG A 1 181 ? 0.715 -24.703 -10.688 1 89.81 181 ARG A N 1
ATOM 1440 C CA . ARG A 1 181 ? 0.102 -24.812 -9.367 1 89.81 181 ARG A CA 1
ATOM 1441 C C . ARG A 1 181 ? -0.748 -23.578 -9.055 1 89.81 181 ARG A C 1
ATOM 1443 O O . ARG A 1 181 ? -0.537 -22.516 -9.633 1 89.81 181 ARG A O 1
ATOM 1450 N N . CYS A 1 182 ? -1.679 -23.766 -8.062 1 86.19 182 CYS A N 1
ATOM 1451 C CA . CYS A 1 182 ? -2.594 -22.672 -7.723 1 86.19 182 CYS A CA 1
ATOM 1452 C C . CYS A 1 182 ? -2.287 -22.125 -6.336 1 86.19 182 CYS A C 1
ATOM 1454 O O . CYS A 1 182 ? -2.047 -22.891 -5.398 1 86.19 182 CYS A O 1
ATOM 1456 N N . ASN A 1 183 ? -2.16 -20.812 -6.297 1 89.56 183 ASN A N 1
ATOM 1457 C CA . ASN A 1 183 ? -2.23 -20 -5.09 1 89.56 183 ASN A CA 1
ATOM 1458 C C . ASN A 1 183 ? -1.06 -20.281 -4.156 1 89.56 183 ASN A C 1
ATOM 1460 O O . ASN A 1 183 ? -1.242 -20.391 -2.941 1 89.56 183 ASN A O 1
ATOM 1464 N N . PHE A 1 184 ? 0.016 -20.469 -4.828 1 93.44 184 PHE A N 1
ATOM 1465 C CA . PHE A 1 184 ? 1.234 -20.469 -4.027 1 93.44 184 PHE A CA 1
ATOM 1466 C C . PHE A 1 184 ? 1.195 -21.562 -2.98 1 93.44 184 PHE A C 1
ATOM 1468 O O . PHE A 1 184 ? 1.606 -21.359 -1.837 1 93.44 184 PHE A O 1
ATOM 1475 N N . ALA A 1 185 ? 0.699 -22.703 -3.391 1 87.75 185 ALA A N 1
ATOM 1476 C CA . ALA A 1 185 ? 0.535 -23.844 -2.488 1 87.75 185 ALA A CA 1
ATOM 1477 C C . ALA A 1 185 ? 1.888 -24.391 -2.041 1 87.75 185 ALA A C 1
ATOM 1479 O O . ALA A 1 185 ? 2.818 -24.484 -2.844 1 87.75 185 ALA A O 1
ATOM 1480 N N . PRO A 1 186 ? 1.952 -24.719 -0.727 1 87.56 186 PRO A N 1
ATOM 1481 C CA . PRO A 1 186 ? 3.186 -25.359 -0.254 1 87.56 186 PRO A CA 1
ATOM 1482 C C . PRO A 1 186 ? 3.371 -26.766 -0.806 1 87.56 186 PRO A C 1
ATOM 1484 O O . PRO A 1 186 ? 2.395 -27.5 -0.985 1 87.56 186 PRO A O 1
ATOM 1487 N N . THR A 1 187 ? 4.648 -27.109 -1.042 1 90.12 187 THR A N 1
ATOM 1488 C CA . THR A 1 187 ? 4.898 -28.438 -1.609 1 90.12 187 THR A CA 1
ATOM 1489 C C . THR A 1 187 ? 5.762 -29.266 -0.671 1 90.12 187 THR A C 1
ATOM 1491 O O . THR A 1 187 ? 5.672 -30.5 -0.664 1 90.12 187 THR A O 1
ATOM 1494 N N . GLU A 1 188 ? 6.543 -28.703 0.191 1 89.31 188 GLU A N 1
ATOM 1495 C CA . GLU A 1 188 ? 7.586 -29.422 0.928 1 89.31 188 GLU A CA 1
ATOM 1496 C C . GLU A 1 188 ? 6.984 -30.484 1.836 1 89.31 188 GLU A C 1
ATOM 1498 O O . GLU A 1 188 ? 7.391 -31.656 1.784 1 89.31 188 GLU A O 1
ATOM 1503 N N . ILE A 1 189 ? 6.012 -30.125 2.562 1 87.62 189 ILE A N 1
ATOM 1504 C CA . ILE A 1 189 ? 5.465 -31.062 3.541 1 87.62 189 ILE A CA 1
ATOM 1505 C C . ILE A 1 189 ? 4.5 -32.031 2.852 1 87.62 189 ILE A C 1
ATOM 1507 O O . ILE A 1 189 ? 4.078 -33.031 3.445 1 87.62 189 ILE A O 1
ATOM 1511 N N . PHE A 1 190 ? 4.223 -31.797 1.604 1 89.31 190 PHE A N 1
ATOM 1512 C CA . PHE A 1 190 ? 3.268 -32.594 0.863 1 89.31 190 PHE A CA 1
ATOM 1513 C C . PHE A 1 190 ? 3.941 -33.281 -0.324 1 89.31 190 PHE A C 1
ATOM 1515 O O . PHE A 1 190 ? 3.266 -33.781 -1.234 1 89.31 190 PHE A O 1
ATOM 1522 N N . ARG A 1 191 ? 5.184 -33.344 -0.357 1 92.75 191 ARG A N 1
ATOM 1523 C CA . ARG A 1 191 ? 5.977 -33.75 -1.511 1 92.75 191 ARG A CA 1
ATOM 1524 C C . ARG A 1 191 ? 5.586 -35.156 -1.977 1 92.75 191 ARG A C 1
ATOM 1526 O O . ARG A 1 191 ? 5.562 -35.438 -3.178 1 92.75 191 ARG A O 1
ATOM 1533 N N . ARG A 1 192 ? 5.281 -36 -1.128 1 92.19 192 ARG A N 1
ATOM 1534 C CA . ARG A 1 192 ? 4.926 -37.375 -1.477 1 92.19 192 ARG A CA 1
ATOM 1535 C C . ARG A 1 192 ? 3.643 -37.406 -2.301 1 92.19 192 ARG 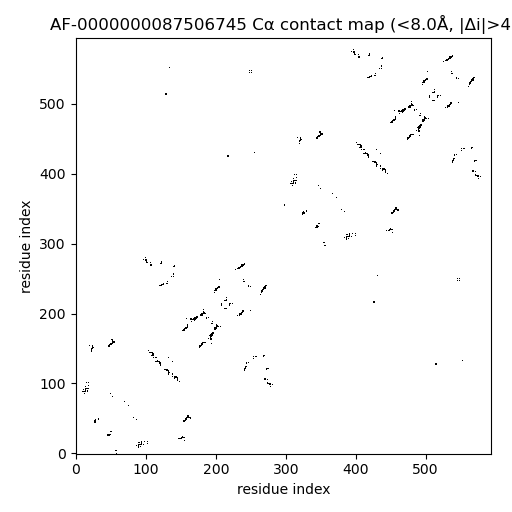A C 1
ATOM 1537 O O . ARG A 1 192 ? 3.473 -38.281 -3.154 1 92.19 192 ARG A O 1
ATOM 1544 N N . ASP A 1 193 ? 2.801 -36.375 -2.018 1 85.06 193 ASP A N 1
ATOM 1545 C CA . ASP A 1 193 ? 1.485 -36.375 -2.65 1 85.06 193 ASP A CA 1
ATOM 1546 C C . ASP A 1 193 ? 1.457 -35.438 -3.854 1 85.06 193 ASP A C 1
ATOM 1548 O O . ASP A 1 193 ? 0.783 -35.719 -4.848 1 85.06 193 ASP A O 1
ATOM 1552 N N . VAL A 1 194 ? 2.229 -34.375 -3.811 1 88.69 194 VAL A N 1
ATOM 1553 C CA . VAL A 1 194 ? 1.994 -33.344 -4.824 1 88.69 194 VAL A CA 1
ATOM 1554 C C . VAL A 1 194 ? 3.297 -33.031 -5.559 1 88.69 194 VAL A C 1
ATOM 1556 O O . VAL A 1 194 ? 3.312 -32.25 -6.504 1 88.69 194 VAL A O 1
ATOM 1559 N N . GLY A 1 195 ? 4.34 -33.656 -5.277 1 92.19 195 GLY A N 1
ATOM 1560 C CA . GLY A 1 195 ? 5.621 -33.375 -5.891 1 92.19 195 GLY A CA 1
ATOM 1561 C C . GLY A 1 195 ? 6.211 -32.062 -5.422 1 92.19 195 GLY A C 1
ATOM 1562 O O . GLY A 1 195 ? 5.68 -31.406 -4.512 1 92.19 195 GLY A O 1
ATOM 1563 N N . ARG A 1 196 ? 7.34 -31.641 -6.051 1 92.69 196 ARG A N 1
ATOM 1564 C CA . ARG A 1 196 ? 8.047 -30.438 -5.637 1 92.69 196 ARG A CA 1
ATOM 1565 C C . ARG A 1 196 ? 8.125 -29.422 -6.777 1 92.69 196 ARG A C 1
ATOM 1567 O O . ARG A 1 196 ? 8.258 -28.234 -6.539 1 92.69 196 ARG A O 1
ATOM 1574 N N . ARG A 1 197 ? 8.039 -29.922 -7.895 1 93 197 ARG A N 1
ATOM 1575 C CA . ARG A 1 197 ? 8.273 -29.078 -9.062 1 93 197 ARG A CA 1
ATOM 1576 C C . ARG A 1 197 ? 7.168 -28.047 -9.219 1 93 197 ARG A C 1
ATOM 1578 O O . ARG A 1 197 ? 5.988 -28.359 -9.086 1 93 197 ARG A O 1
ATOM 1585 N N . THR A 1 198 ? 7.539 -26.797 -9.43 1 95.38 198 THR A N 1
ATOM 1586 C CA . THR A 1 198 ? 6.633 -25.703 -9.758 1 95.38 198 THR A CA 1
ATOM 1587 C C . THR A 1 198 ? 7.211 -24.844 -10.891 1 95.38 198 THR A C 1
ATOM 1589 O O . THR A 1 198 ? 8.281 -24.25 -10.742 1 95.38 198 THR A O 1
ATOM 1592 N N . ASN A 1 199 ? 6.547 -24.891 -11.984 1 95.25 199 ASN A N 1
ATOM 1593 C CA . ASN A 1 199 ? 6.969 -24.047 -13.094 1 95.25 199 ASN A CA 1
ATOM 1594 C C . ASN A 1 199 ? 6.188 -22.734 -13.125 1 95.25 199 ASN A C 1
ATOM 1596 O O . ASN A 1 199 ? 6.711 -21.703 -13.555 1 95.25 199 ASN A O 1
ATOM 1600 N N . LEU A 1 200 ? 4.984 -22.797 -12.719 1 96.12 200 LEU A N 1
ATOM 1601 C CA . LEU A 1 200 ? 4.121 -21.625 -12.586 1 96.12 200 LEU A CA 1
ATOM 1602 C C . LEU A 1 200 ? 3.178 -21.781 -11.398 1 96.12 200 LEU A C 1
ATOM 1604 O O . LEU A 1 200 ? 2.623 -22.859 -11.18 1 96.12 200 LEU A O 1
ATOM 1608 N N . THR A 1 201 ? 3.074 -20.734 -10.633 1 96 201 THR A N 1
ATOM 1609 C CA . THR A 1 201 ? 2.051 -20.703 -9.594 1 96 201 THR A CA 1
ATOM 1610 C C . THR A 1 201 ? 1.322 -19.359 -9.586 1 96 201 THR A C 1
ATOM 1612 O O . THR A 1 201 ? 1.94 -18.312 -9.773 1 96 201 THR A O 1
ATOM 1615 N N . THR A 1 202 ? 0.016 -19.5 -9.453 1 93.88 202 THR A N 1
ATOM 1616 C CA . THR A 1 202 ? -0.73 -18.266 -9.227 1 93.88 202 THR A CA 1
ATOM 1617 C C . THR A 1 202 ? -0.5 -17.75 -7.809 1 93.88 202 THR A C 1
ATOM 1619 O O . THR A 1 202 ? -0.241 -18.531 -6.891 1 93.88 202 THR A O 1
ATOM 1622 N N . PHE A 1 203 ? -0.547 -16.484 -7.688 1 95.62 203 PHE A N 1
ATOM 1623 C CA . PHE A 1 203 ? -0.414 -15.812 -6.398 1 95.62 203 PHE A CA 1
ATOM 1624 C C . PHE A 1 203 ? -1.463 -14.719 -6.246 1 95.62 203 PHE A C 1
ATOM 1626 O O . PHE A 1 203 ? -1.248 -13.586 -6.668 1 95.62 203 PHE A O 1
ATOM 1633 N N . ASN A 1 204 ? -2.553 -15.164 -5.68 1 90.62 204 ASN A N 1
ATOM 1634 C CA . ASN A 1 204 ? -3.529 -14.141 -5.332 1 90.62 204 ASN A CA 1
ATOM 1635 C C . ASN A 1 204 ? -2.979 -13.172 -4.293 1 90.62 204 ASN A C 1
ATOM 1637 O O . ASN A 1 204 ? -2.529 -13.586 -3.225 1 90.62 204 ASN A O 1
ATOM 1641 N N . PRO A 1 205 ? -3.1 -11.875 -4.535 1 93.81 205 PRO A N 1
ATOM 1642 C CA . PRO A 1 205 ? -2.51 -10.906 -3.609 1 93.81 205 PRO A CA 1
ATOM 1643 C C . PRO A 1 205 ? -3.02 -11.07 -2.18 1 93.81 205 PRO A C 1
ATOM 1645 O O . PRO A 1 205 ? -2.299 -10.766 -1.225 1 93.81 205 PRO A O 1
ATOM 1648 N N . SER A 1 206 ? -4.191 -11.609 -1.994 1 89.81 206 SER A N 1
ATOM 1649 C CA . SER A 1 206 ? -4.73 -11.797 -0.65 1 89.81 206 SER A CA 1
ATOM 1650 C C . SER A 1 206 ? -3.865 -12.758 0.163 1 89.81 206 SER A C 1
ATOM 1652 O O . SER A 1 206 ? -3.947 -12.781 1.393 1 89.81 206 SER A O 1
ATOM 1654 N N . ILE A 1 207 ? -3.066 -13.508 -0.509 1 93.56 207 ILE A N 1
ATOM 1655 C CA . ILE A 1 207 ? -2.164 -14.445 0.161 1 93.56 207 ILE A CA 1
ATOM 1656 C C . ILE A 1 207 ? -1.202 -13.672 1.062 1 93.56 207 ILE A C 1
ATOM 1658 O O . ILE A 1 207 ? -0.866 -14.125 2.156 1 93.56 207 ILE A O 1
ATOM 1662 N N . LEU A 1 208 ? -0.793 -12.523 0.595 1 96.56 208 LEU A N 1
ATOM 1663 C CA . LEU A 1 208 ? 0.15 -11.719 1.363 1 96.56 208 LEU A CA 1
ATOM 1664 C C . LEU A 1 208 ? -0.456 -11.297 2.697 1 96.56 208 LEU A C 1
ATOM 1666 O O . LEU A 1 208 ? 0.217 -11.336 3.729 1 96.56 208 LEU A O 1
ATOM 1670 N N . GLU A 1 209 ? -1.643 -10.898 2.654 1 91.81 209 GLU A N 1
ATOM 1671 C CA . GLU A 1 209 ? -2.354 -10.4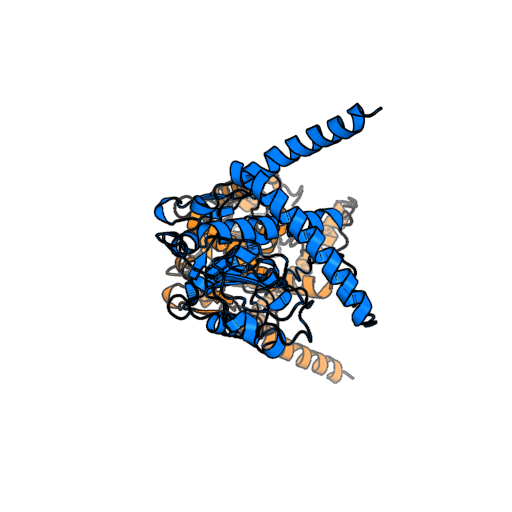84 3.859 1 91.81 209 GLU A CA 1
ATOM 1672 C C . GLU A 1 209 ? -2.629 -11.672 4.773 1 91.81 209 GLU A C 1
ATOM 1674 O O . GLU A 1 209 ? -2.377 -11.609 5.98 1 91.81 209 GLU A O 1
ATOM 1679 N N . LYS A 1 210 ? -3.062 -12.742 4.227 1 89.69 210 LYS A N 1
ATOM 1680 C CA . LYS A 1 210 ? -3.559 -13.891 4.98 1 89.69 210 LYS A CA 1
ATOM 1681 C C . LYS A 1 210 ? -2.408 -14.672 5.609 1 89.69 210 LYS A C 1
ATOM 1683 O O . LYS A 1 210 ? -2.516 -15.133 6.746 1 89.69 210 LYS A O 1
ATOM 1688 N N . TYR A 1 211 ? -1.299 -14.766 4.902 1 93.25 211 TYR A N 1
ATOM 1689 C CA . TYR A 1 211 ? -0.296 -15.727 5.348 1 93.25 211 TYR A CA 1
ATOM 1690 C C . TYR A 1 211 ? 1.009 -15.023 5.707 1 93.25 211 TYR A C 1
ATOM 1692 O O . TYR A 1 211 ? 1.877 -15.609 6.359 1 93.25 211 TYR A O 1
ATOM 1700 N N . TYR A 1 212 ? 1.129 -13.781 5.316 1 96.44 212 TYR A N 1
ATOM 1701 C CA . TYR A 1 212 ? 2.398 -13.117 5.582 1 96.44 212 TYR A CA 1
ATOM 1702 C C . TYR A 1 212 ? 2.176 -11.773 6.266 1 96.44 212 TYR A C 1
ATOM 1704 O O . TYR A 1 212 ? 3.074 -10.93 6.301 1 96.44 212 TYR A O 1
ATOM 1712 N N . ASN A 1 213 ? 1.016 -11.469 6.688 1 95.94 213 ASN A N 1
ATOM 1713 C CA . ASN A 1 213 ? 0.675 -10.289 7.469 1 95.94 213 ASN A CA 1
ATOM 1714 C C . ASN A 1 213 ? 1.101 -9.008 6.758 1 95.94 213 ASN A C 1
ATOM 1716 O O . ASN A 1 213 ? 1.692 -8.117 7.375 1 95.94 213 ASN A O 1
ATOM 1720 N N . ASN A 1 214 ? 0.949 -9.016 5.488 1 95.5 214 ASN A N 1
ATOM 1721 C CA . ASN A 1 214 ? 1.264 -7.855 4.656 1 95.5 214 ASN A CA 1
ATOM 1722 C C . ASN A 1 214 ? 2.707 -7.398 4.852 1 95.5 214 ASN A C 1
ATOM 1724 O O . ASN A 1 214 ? 3.004 -6.207 4.746 1 95.5 214 ASN A O 1
ATOM 1728 N N . LEU A 1 215 ? 3.541 -8.273 5.379 1 97.62 215 LEU A N 1
ATOM 1729 C CA . LEU A 1 215 ? 4.977 -8.062 5.523 1 97.62 215 LEU A CA 1
ATOM 1730 C C . LEU A 1 215 ? 5.27 -6.973 6.547 1 97.62 215 LEU A C 1
ATOM 1732 O O . LEU A 1 215 ? 6.172 -6.156 6.348 1 97.62 215 LEU A O 1
ATOM 1736 N N . LEU A 1 216 ? 4.543 -7.008 7.613 1 97.38 216 LEU A N 1
ATOM 1737 C CA . LEU A 1 216 ? 4.656 -5.941 8.609 1 97.38 216 LEU A CA 1
ATOM 1738 C C . LEU A 1 216 ? 5.789 -6.234 9.586 1 97.38 216 LEU A C 1
ATOM 1740 O O . LEU A 1 216 ? 6.215 -5.348 10.328 1 97.38 216 LEU A O 1
ATOM 1744 N N . THR A 1 217 ? 6.289 -7.453 9.609 1 97.62 217 THR A N 1
ATOM 1745 C CA . THR A 1 217 ? 7.371 -7.801 10.523 1 97.62 217 THR A CA 1
ATOM 1746 C C . THR A 1 217 ? 8.57 -8.352 9.758 1 97.62 217 THR A C 1
ATOM 1748 O O . THR A 1 217 ? 8.438 -8.789 8.609 1 97.62 217 THR A O 1
ATOM 1751 N N . ILE A 1 218 ? 9.68 -8.344 10.453 1 96 218 ILE A N 1
ATOM 1752 C CA . ILE A 1 218 ? 10.891 -8.898 9.867 1 96 218 ILE A CA 1
ATOM 1753 C C . ILE A 1 218 ? 10.68 -10.383 9.562 1 96 218 ILE A C 1
ATOM 1755 O O . ILE A 1 218 ? 11.078 -10.875 8.508 1 96 218 ILE A O 1
ATOM 1759 N N . GLN A 1 219 ? 10.031 -11.031 10.484 1 97.25 219 GLN A N 1
ATOM 1760 C CA . GLN A 1 219 ? 9.789 -12.461 10.312 1 97.25 219 GLN A CA 1
ATOM 1761 C C . GLN A 1 219 ? 8.891 -12.727 9.109 1 97.25 219 GLN A C 1
ATOM 1763 O O . GLN A 1 219 ? 9.156 -13.641 8.32 1 97.25 219 GLN A O 1
ATOM 1768 N N . ASP A 1 220 ? 7.816 -11.977 8.938 1 97.62 220 ASP A N 1
ATOM 1769 C CA . ASP A 1 220 ? 6.926 -12.125 7.789 1 97.62 220 ASP A CA 1
ATOM 1770 C C . ASP A 1 220 ? 7.68 -11.914 6.477 1 97.62 220 ASP A C 1
ATOM 1772 O O . ASP A 1 220 ? 7.504 -12.68 5.523 1 97.62 220 ASP A O 1
ATOM 1776 N N . ARG A 1 221 ? 8.5 -10.938 6.496 1 97.81 221 ARG A N 1
ATOM 1777 C CA . ARG A 1 221 ? 9.281 -10.609 5.309 1 97.81 221 ARG A CA 1
ATOM 1778 C C . ARG A 1 221 ? 10.258 -11.734 4.969 1 97.81 221 ARG A C 1
ATOM 1780 O O . ARG A 1 221 ? 10.383 -12.125 3.805 1 97.81 221 ARG A O 1
ATOM 1787 N N . ASN A 1 222 ? 10.883 -12.242 5.961 1 97.75 222 ASN A N 1
ATOM 1788 C CA . ASN A 1 222 ? 11.828 -13.336 5.754 1 97.75 222 ASN A CA 1
ATOM 1789 C C . ASN A 1 222 ? 11.125 -14.602 5.262 1 97.75 222 ASN A C 1
ATOM 1791 O O . ASN A 1 222 ? 11.617 -15.281 4.363 1 97.75 222 ASN A O 1
ATOM 1795 N N . ASN A 1 223 ? 10.031 -14.875 5.859 1 97.62 223 ASN A N 1
ATOM 1796 C CA . ASN A 1 223 ? 9.273 -16.047 5.449 1 97.62 223 ASN A CA 1
ATOM 1797 C C . ASN A 1 223 ? 8.836 -15.953 3.99 1 97.62 223 ASN A C 1
ATOM 1799 O O . ASN A 1 223 ? 8.93 -16.922 3.242 1 97.62 223 ASN A O 1
ATOM 1803 N N . PHE A 1 224 ? 8.391 -14.859 3.637 1 98.25 224 PHE A N 1
ATOM 1804 C CA . PHE A 1 224 ? 7.965 -14.656 2.258 1 98.25 224 PHE A CA 1
ATOM 1805 C C . PHE A 1 224 ? 9.148 -14.766 1.302 1 98.25 224 PHE A C 1
ATOM 1807 O O . PHE A 1 224 ? 9.047 -15.422 0.262 1 98.25 224 PHE A O 1
ATOM 1814 N N . PHE A 1 225 ? 10.234 -14.156 1.694 1 98.25 225 PHE A N 1
ATOM 1815 C CA . PHE A 1 225 ? 11.461 -14.211 0.899 1 98.25 225 PHE A CA 1
ATOM 1816 C C . PHE A 1 225 ? 11.898 -15.656 0.682 1 98.25 225 PHE A C 1
ATOM 1818 O O . PHE A 1 225 ? 12.188 -16.062 -0.446 1 98.25 225 PHE A O 1
ATOM 1825 N N . LEU A 1 226 ? 11.883 -16.375 1.713 1 97.31 226 LEU A N 1
ATOM 1826 C CA . LEU A 1 226 ? 12.32 -17.766 1.638 1 97.31 226 LEU A CA 1
ATOM 1827 C C . LEU A 1 226 ? 11.359 -18.578 0.785 1 97.31 226 LEU A C 1
ATOM 1829 O O . LEU A 1 226 ? 11.789 -19.453 0.025 1 97.31 226 LEU A O 1
ATOM 1833 N N . SER A 1 227 ? 10.094 -18.312 0.927 1 96.62 227 SER A N 1
ATOM 1834 C CA . SER A 1 227 ? 9.109 -19.016 0.101 1 96.62 227 SER A CA 1
ATOM 1835 C C . SER A 1 227 ? 9.336 -18.734 -1.381 1 96.62 227 SER A C 1
ATOM 1837 O O . SER A 1 227 ? 9.211 -19.625 -2.215 1 96.62 227 SER A O 1
ATOM 1839 N N . LEU A 1 228 ? 9.664 -17.531 -1.696 1 97.81 228 LEU A N 1
ATOM 1840 C CA . LEU A 1 228 ? 9.922 -17.156 -3.082 1 97.81 228 LEU A CA 1
ATOM 1841 C C . LEU A 1 228 ? 11.219 -17.781 -3.58 1 97.81 228 LEU A C 1
ATOM 1843 O O . LEU A 1 228 ? 11.312 -18.172 -4.746 1 97.81 228 LEU A O 1
ATOM 1847 N N . LYS A 1 229 ? 12.141 -17.828 -2.738 1 96.5 229 LYS A N 1
ATOM 1848 C CA . LYS A 1 229 ? 13.422 -18.422 -3.113 1 96.5 229 LYS A CA 1
ATOM 1849 C C . LYS A 1 229 ? 13.242 -19.875 -3.547 1 96.5 229 LYS A C 1
ATOM 1851 O O . LYS A 1 229 ? 13.938 -20.344 -4.453 1 96.5 229 LYS A O 1
ATOM 1856 N N . LYS A 1 230 ? 12.32 -20.516 -2.967 1 93.94 230 LYS A N 1
ATOM 1857 C CA . LYS A 1 230 ? 12.055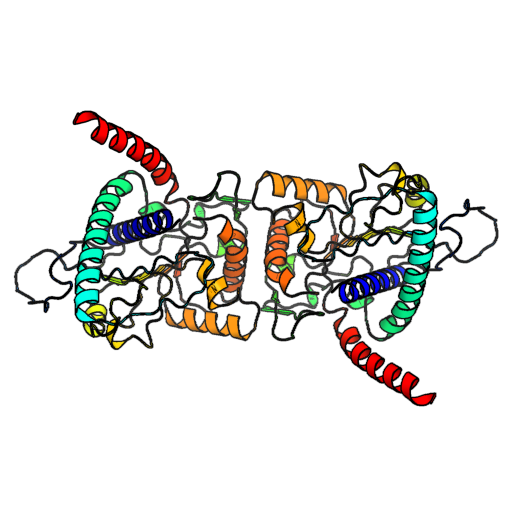 -21.906 -3.275 1 93.94 230 LYS A CA 1
ATOM 1858 C C . LYS A 1 230 ? 11.484 -22.062 -4.684 1 93.94 230 LYS A C 1
ATOM 1860 O O . LYS A 1 230 ? 11.555 -23.156 -5.27 1 93.94 230 LYS A O 1
ATOM 1865 N N . LEU A 1 231 ? 10.805 -21.125 -5.242 1 94.88 231 LEU A N 1
ATOM 1866 C CA . LEU A 1 231 ? 10.164 -21.203 -6.551 1 94.88 231 LEU A CA 1
ATOM 1867 C C . LEU A 1 231 ? 11.195 -21.078 -7.672 1 94.88 231 LEU A C 1
ATOM 1869 O O . LEU A 1 231 ? 10.906 -21.422 -8.82 1 94.88 231 LEU A O 1
ATOM 1873 N N . ASP A 1 232 ? 12.406 -21 -7.148 1 82.38 232 ASP A N 1
ATOM 1874 C CA . ASP A 1 232 ? 13.477 -20.938 -8.141 1 82.38 232 ASP A CA 1
ATOM 1875 C C . ASP A 1 232 ? 12.938 -20.484 -9.5 1 82.38 232 ASP A C 1
ATOM 1877 O O . ASP A 1 232 ? 12.008 -19.672 -9.57 1 82.38 232 ASP A O 1
ATOM 1881 N N . ARG A 1 233 ? 13.211 -19.969 -10.578 1 91.38 233 ARG A N 1
ATOM 1882 C CA . ARG A 1 233 ? 12.984 -19.516 -11.945 1 91.38 233 ARG A CA 1
ATOM 1883 C C . ARG A 1 233 ? 11.531 -19.719 -12.352 1 91.38 233 ARG A C 1
ATOM 1885 O O . ARG A 1 233 ? 11.172 -19.516 -13.516 1 91.38 233 ARG A O 1
ATOM 1892 N N . ALA A 1 234 ? 10.602 -20.156 -11.391 1 97.56 234 ALA A N 1
ATOM 1893 C CA . ALA A 1 234 ? 9.18 -20.312 -11.695 1 97.56 234 ALA A CA 1
ATOM 1894 C C . ALA A 1 234 ? 8.531 -18.969 -12.016 1 97.56 234 ALA A C 1
ATOM 1896 O O . ALA A 1 234 ? 9.078 -17.922 -11.68 1 97.56 234 ALA A O 1
ATOM 1897 N N . ILE A 1 235 ? 7.434 -19.094 -12.734 1 97.25 235 ILE A N 1
ATOM 1898 C CA . ILE A 1 235 ? 6.609 -17.906 -12.992 1 97.25 235 ILE A CA 1
ATOM 1899 C C . ILE A 1 235 ? 5.656 -17.688 -11.812 1 97.25 235 ILE A C 1
ATOM 1901 O O . ILE A 1 235 ? 4.934 -18.609 -11.414 1 97.25 235 ILE A O 1
ATOM 1905 N N . LEU A 1 236 ? 5.75 -16.547 -11.227 1 98.12 236 LEU A N 1
ATOM 1906 C CA . LEU A 1 236 ? 4.746 -16.125 -10.258 1 98.12 236 LEU A CA 1
ATOM 1907 C C . LEU A 1 236 ? 3.68 -15.258 -10.93 1 98.12 236 LEU A C 1
ATOM 1909 O O . LEU A 1 236 ? 3.932 -14.102 -11.273 1 98.12 236 LEU A O 1
ATOM 1913 N N . TRP A 1 237 ? 2.551 -15.859 -11.148 1 96.81 237 TRP A N 1
ATOM 1914 C CA . TRP A 1 237 ? 1.447 -15.219 -11.852 1 96.81 237 TRP A CA 1
ATOM 1915 C C . TRP A 1 237 ? 0.518 -14.508 -10.875 1 96.81 237 TRP A C 1
ATOM 1917 O O . TRP A 1 237 ? -0.22 -15.148 -10.125 1 96.81 237 TRP A O 1
ATOM 1927 N N . ILE A 1 238 ? 0.469 -13.141 -10.898 1 97.06 238 ILE A N 1
ATOM 1928 C CA . ILE A 1 238 ? -0.145 -12.336 -9.852 1 97.06 238 ILE A CA 1
ATOM 1929 C C . ILE A 1 238 ? -1.327 -11.555 -10.422 1 97.06 238 ILE A C 1
ATOM 1931 O O . ILE A 1 238 ? -1.156 -10.453 -10.945 1 97.06 238 ILE A O 1
ATOM 1935 N N . PRO A 1 239 ? -2.521 -12.078 -10.281 1 93.38 239 PRO A N 1
ATOM 1936 C CA . PRO A 1 239 ? -3.693 -11.359 -10.789 1 93.38 239 PRO A CA 1
ATOM 1937 C C . PRO A 1 239 ? -4.059 -10.156 -9.93 1 93.38 239 PRO A C 1
ATOM 1939 O O . PRO A 1 239 ? -5.129 -10.133 -9.32 1 93.38 239 PRO A O 1
ATOM 1942 N N . ALA A 1 240 ? -3.293 -9.133 -10 1 96.19 240 ALA A N 1
ATOM 1943 C CA . ALA A 1 240 ? -3.402 -7.953 -9.141 1 96.19 240 ALA A CA 1
ATOM 1944 C C . ALA A 1 240 ? -4.605 -7.102 -9.539 1 96.19 240 ALA A C 1
ATOM 1946 O O . ALA A 1 240 ? -5.078 -6.281 -8.742 1 96.19 240 ALA A O 1
ATOM 1947 N N . PHE A 1 241 ? -5.16 -7.32 -10.75 1 94.44 241 PHE A N 1
ATOM 1948 C CA . PHE A 1 241 ? -6.172 -6.395 -11.25 1 94.44 241 PHE A CA 1
ATOM 1949 C C . PHE A 1 241 ? -7.512 -7.098 -11.422 1 94.44 241 PHE A C 1
ATOM 1951 O O . PHE A 1 241 ? -8.328 -6.699 -12.25 1 94.44 241 PHE A O 1
ATOM 1958 N N . PHE A 1 242 ? -7.691 -8.156 -10.68 1 89.56 242 PHE A N 1
ATOM 1959 C CA . PHE A 1 242 ? -9 -8.797 -10.648 1 89.56 242 PHE A CA 1
ATOM 1960 C C . PHE A 1 242 ? -9.969 -8.016 -9.766 1 89.56 242 PHE A C 1
ATOM 1962 O O . PHE A 1 242 ? -11.078 -7.684 -10.195 1 89.56 242 PHE A O 1
ATOM 1969 N N . PHE A 1 243 ? -9.508 -7.691 -8.547 1 90.06 243 PHE A N 1
ATOM 1970 C CA . PHE A 1 243 ? -10.344 -7 -7.574 1 90.06 243 PHE A CA 1
ATOM 1971 C C . PHE A 1 243 ? -9.641 -5.762 -7.031 1 90.06 243 PHE A C 1
ATOM 1973 O O . PHE A 1 243 ? -8.438 -5.797 -6.766 1 90.06 243 PHE A O 1
ATOM 1980 N N . HIS A 1 244 ? -10.375 -4.715 -6.785 1 93.69 244 HIS A N 1
ATOM 1981 C CA . HIS A 1 244 ? -9.797 -3.465 -6.309 1 93.69 244 HIS A CA 1
ATOM 1982 C C . HIS A 1 244 ? -9.266 -3.611 -4.883 1 93.69 244 HIS A C 1
ATOM 1984 O O . HIS A 1 244 ? -8.398 -2.85 -4.461 1 93.69 244 HIS A O 1
ATOM 1990 N N . THR A 1 245 ? -9.719 -4.578 -4.172 1 91.56 245 THR A N 1
ATOM 1991 C CA . THR A 1 245 ? -9.281 -4.812 -2.805 1 91.56 245 THR A CA 1
ATOM 1992 C C . THR A 1 245 ? -7.809 -5.219 -2.773 1 91.56 245 THR A C 1
ATOM 1994 O O . THR A 1 245 ? -7.176 -5.203 -1.715 1 91.56 245 THR A O 1
ATOM 1997 N N . SER A 1 246 ? -7.203 -5.5 -3.955 1 93.94 246 SER A N 1
ATOM 1998 C CA . SER A 1 246 ? -5.801 -5.895 -4.039 1 93.94 246 SER A CA 1
ATOM 1999 C C . SER A 1 246 ? -4.887 -4.68 -4.125 1 93.94 246 SER A C 1
ATOM 2001 O O . SER A 1 246 ? -3.664 -4.809 -4.043 1 93.94 246 SER A O 1
ATOM 2003 N N . ALA A 1 247 ? -5.43 -3.559 -4.223 1 95.44 247 ALA A N 1
ATOM 2004 C CA . ALA A 1 247 ? -4.648 -2.375 -4.578 1 95.44 247 ALA A CA 1
ATOM 2005 C C . ALA A 1 247 ? -3.518 -2.145 -3.58 1 95.44 247 ALA A C 1
ATOM 2007 O O . ALA A 1 247 ? -2.354 -2.027 -3.969 1 95.44 247 ALA A O 1
ATOM 2008 N N . THR A 1 248 ? -3.84 -2.094 -2.289 1 92.12 248 THR A N 1
ATOM 2009 C CA . THR A 1 248 ? -2.832 -1.787 -1.28 1 92.12 248 THR A CA 1
ATOM 2010 C C . THR A 1 248 ? -1.821 -2.926 -1.163 1 92.12 248 THR A C 1
ATOM 2012 O O . THR A 1 248 ? -0.621 -2.686 -1.023 1 92.12 248 THR A O 1
ATOM 2015 N N . VAL A 1 249 ? -2.303 -4.074 -1.292 1 95.19 249 VAL A N 1
ATOM 2016 C CA . VAL A 1 249 ? -1.438 -5.246 -1.201 1 95.19 249 VAL A CA 1
ATOM 2017 C C . VAL A 1 249 ? -0.499 -5.289 -2.404 1 95.19 249 VAL A C 1
ATOM 2019 O O . VAL A 1 249 ? 0.668 -5.668 -2.277 1 95.19 249 VAL A O 1
ATOM 2022 N N . THR A 1 250 ? -0.986 -4.891 -3.516 1 97.19 250 THR A N 1
ATOM 2023 C CA . THR A 1 250 ? -0.173 -4.828 -4.723 1 97.19 250 THR A CA 1
ATOM 2024 C C . THR A 1 250 ? 1.014 -3.889 -4.531 1 97.19 250 THR A C 1
ATOM 2026 O O . THR A 1 250 ? 2.139 -4.215 -4.918 1 97.19 250 THR A O 1
ATOM 2029 N N . ARG A 1 251 ? 0.801 -2.803 -3.893 1 96.31 251 ARG A N 1
ATOM 2030 C CA . ARG A 1 251 ? 1.892 -1.862 -3.654 1 96.31 251 ARG A CA 1
ATOM 2031 C C . ARG A 1 251 ? 2.941 -2.465 -2.727 1 96.31 251 ARG A C 1
ATOM 2033 O O . ARG A 1 251 ? 4.141 -2.242 -2.91 1 96.31 251 ARG A O 1
ATOM 2040 N N . THR A 1 252 ? 2.494 -3.184 -1.743 1 96.81 252 THR A N 1
ATOM 2041 C CA . THR A 1 252 ? 3.416 -3.873 -0.849 1 96.81 252 THR A CA 1
ATOM 2042 C C . THR A 1 252 ? 4.258 -4.891 -1.617 1 96.81 252 THR A C 1
ATOM 2044 O O . THR A 1 252 ? 5.477 -4.949 -1.446 1 96.81 252 THR A O 1
ATOM 2047 N N . LEU A 1 253 ? 3.588 -5.609 -2.486 1 98.06 253 LEU A N 1
ATOM 2048 C CA . LEU A 1 253 ? 4.281 -6.605 -3.297 1 98.06 253 LEU A CA 1
ATOM 2049 C C . LEU A 1 253 ? 5.32 -5.945 -4.199 1 98.06 253 LEU A C 1
ATOM 2051 O O . LEU A 1 253 ? 6.461 -6.402 -4.281 1 98.06 253 LEU A O 1
ATOM 2055 N N . VAL A 1 254 ? 4.902 -4.887 -4.812 1 97.88 254 VAL A N 1
ATOM 2056 C CA . VAL A 1 254 ? 5.781 -4.176 -5.738 1 97.88 254 VAL A CA 1
ATOM 2057 C C . VAL A 1 254 ? 7.023 -3.691 -4.996 1 97.88 254 VAL A C 1
ATOM 2059 O O . VAL A 1 254 ? 8.148 -3.92 -5.445 1 97.88 254 VAL A O 1
ATOM 2062 N N . ASP A 1 255 ? 6.844 -3.115 -3.824 1 96.5 255 ASP A N 1
ATOM 2063 C CA . ASP A 1 255 ? 7.977 -2.633 -3.037 1 96.5 255 ASP A CA 1
ATOM 2064 C C . ASP A 1 255 ? 8.914 -3.779 -2.664 1 96.5 255 ASP A C 1
ATOM 2066 O O . ASP A 1 255 ? 10.133 -3.637 -2.736 1 96.5 255 ASP A O 1
ATOM 2070 N N . PHE A 1 256 ? 8.344 -4.848 -2.301 1 97.75 256 PHE A N 1
ATOM 2071 C CA . PHE A 1 256 ? 9.141 -5.988 -1.867 1 97.75 256 PHE A CA 1
ATOM 2072 C C . PHE A 1 256 ? 9.977 -6.531 -3.018 1 97.75 256 PHE A C 1
ATOM 2074 O O . PHE A 1 256 ? 11.172 -6.801 -2.85 1 97.75 256 PHE A O 1
ATOM 2081 N N . PHE A 1 257 ? 9.367 -6.664 -4.172 1 98.12 257 PHE A N 1
ATOM 2082 C CA . PHE A 1 257 ? 10.078 -7.246 -5.309 1 98.12 257 PHE A CA 1
ATOM 2083 C C . PHE A 1 257 ? 11.164 -6.301 -5.809 1 98.12 257 PHE A C 1
ATOM 2085 O O . PHE A 1 257 ? 12.227 -6.742 -6.246 1 98.12 257 PHE A O 1
ATOM 2092 N N . VAL A 1 258 ? 10.883 -5.023 -5.785 1 97.62 258 VAL A N 1
ATOM 2093 C CA . VAL A 1 258 ? 11.906 -4.062 -6.188 1 97.62 258 VAL A CA 1
ATOM 2094 C C . VAL A 1 258 ? 13.07 -4.109 -5.203 1 97.62 258 VAL A C 1
ATOM 2096 O O . VAL A 1 258 ? 14.234 -4.098 -5.613 1 97.62 258 VAL A O 1
ATOM 2099 N N . GLU A 1 259 ? 12.758 -4.176 -3.959 1 96.44 259 GLU A N 1
ATOM 2100 C CA . GLU A 1 259 ? 13.766 -4.234 -2.9 1 96.44 259 GLU A CA 1
ATOM 2101 C C . GLU A 1 259 ? 14.664 -5.457 -3.061 1 96.44 259 GLU A C 1
ATOM 2103 O O . GLU A 1 259 ? 15.859 -5.395 -2.768 1 96.44 259 GLU A O 1
ATOM 2108 N N . HIS A 1 260 ? 14.148 -6.477 -3.49 1 96.44 260 HIS A N 1
ATOM 2109 C CA . HIS A 1 260 ? 14.883 -7.734 -3.525 1 96.44 260 HIS A CA 1
ATOM 2110 C C . HIS A 1 260 ? 15.219 -8.141 -4.957 1 96.44 260 HIS A C 1
ATOM 2112 O O . HIS A 1 260 ? 15.469 -9.312 -5.234 1 96.44 260 HIS A O 1
ATOM 2118 N N . ARG A 1 261 ? 15.188 -7.109 -5.742 1 93.38 261 ARG A N 1
ATOM 2119 C CA . ARG A 1 261 ? 15.508 -7.355 -7.145 1 93.38 261 ARG A CA 1
ATOM 2120 C C . ARG A 1 261 ? 16.891 -7.977 -7.285 1 93.38 261 ARG A C 1
ATOM 2122 O O . ARG A 1 261 ? 17.859 -7.5 -6.68 1 93.38 261 ARG A O 1
ATOM 2129 N N . GLY A 1 262 ? 17.141 -8.922 -7.988 1 93.06 262 GLY A N 1
ATOM 2130 C CA . GLY A 1 262 ? 18.422 -9.562 -8.188 1 93.06 262 GLY A CA 1
ATOM 2131 C C . GLY A 1 262 ? 18.688 -10.703 -7.223 1 93.06 262 GLY A C 1
ATOM 2132 O O . GLY A 1 262 ? 19.578 -11.523 -7.445 1 93.06 262 GLY A O 1
ATOM 2133 N N . GLN A 1 263 ? 17.953 -10.648 -6.145 1 96.12 263 GLN A N 1
ATOM 2134 C CA . GLN A 1 263 ? 18.125 -11.711 -5.164 1 96.12 263 GLN A CA 1
ATOM 2135 C C . GLN A 1 263 ? 17.156 -12.859 -5.41 1 96.12 263 GLN A C 1
ATOM 2137 O O . GLN A 1 263 ? 17.344 -13.969 -4.895 1 96.12 263 GLN A O 1
ATOM 2142 N N . LEU A 1 264 ? 16.062 -12.586 -6.039 1 97.19 264 LEU A N 1
ATOM 2143 C CA . LEU A 1 264 ? 15.039 -13.562 -6.359 1 97.19 264 LEU A CA 1
ATOM 2144 C C . LEU A 1 264 ? 15.07 -13.922 -7.844 1 97.19 264 LEU A C 1
ATOM 2146 O O . LEU A 1 264 ? 15.266 -13.047 -8.695 1 97.19 264 LEU A O 1
ATOM 2150 N N . LYS A 1 265 ? 14.867 -15.172 -8.141 1 96.44 265 LYS A N 1
ATOM 2151 C CA . LYS A 1 265 ? 14.945 -15.641 -9.523 1 96.44 265 LYS A CA 1
ATOM 2152 C C . LYS A 1 265 ? 13.562 -15.891 -10.102 1 96.44 265 LYS A C 1
ATOM 2154 O O . LYS A 1 265 ? 13.43 -16.25 -11.273 1 96.44 265 LYS A O 1
ATOM 2159 N N . VAL A 1 266 ? 12.555 -15.672 -9.297 1 97.44 266 VAL A N 1
ATOM 2160 C CA . VAL A 1 266 ? 11.195 -15.891 -9.773 1 97.44 266 VAL A CA 1
ATOM 2161 C C . VAL A 1 266 ? 10.883 -14.922 -10.914 1 97.44 266 VAL A C 1
ATOM 2163 O O . VAL A 1 266 ? 11.352 -13.781 -10.914 1 97.44 266 VAL A O 1
ATOM 2166 N N . GLN A 1 267 ? 10.156 -15.391 -11.922 1 97.12 267 GLN A N 1
ATOM 2167 C CA . GLN A 1 267 ? 9.68 -14.555 -13.016 1 97.12 267 GLN A CA 1
ATOM 2168 C C . GLN A 1 267 ? 8.289 -14 -12.719 1 97.12 267 GLN A C 1
ATOM 2170 O O . GLN A 1 267 ? 7.324 -14.758 -12.602 1 97.12 267 GLN A O 1
ATOM 2175 N N . LEU A 1 268 ? 8.227 -12.719 -12.656 1 98 268 LEU A N 1
ATOM 2176 C CA . LEU A 1 268 ? 6.953 -12.102 -12.312 1 98 268 LEU A CA 1
ATOM 2177 C C . LEU A 1 268 ? 6.078 -11.93 -13.547 1 98 268 LEU A C 1
ATOM 2179 O O . LEU A 1 268 ? 6.562 -11.531 -14.602 1 98 268 LEU A O 1
ATOM 2183 N N . ALA A 1 269 ? 4.859 -12.312 -13.398 1 97.25 269 ALA A N 1
ATOM 2184 C CA . ALA A 1 269 ? 3.834 -12.062 -14.406 1 97.25 269 ALA A CA 1
ATOM 2185 C C . ALA A 1 269 ? 2.607 -11.398 -13.789 1 97.25 269 ALA A C 1
ATOM 2187 O O . ALA A 1 269 ? 2.033 -11.914 -12.828 1 97.25 269 ALA A O 1
ATOM 2188 N N . TRP A 1 270 ? 2.279 -10.258 -14.344 1 97 270 TRP A N 1
ATOM 2189 C CA . TRP A 1 270 ? 1.139 -9.469 -13.898 1 97 270 TRP A CA 1
ATOM 2190 C C . TRP A 1 270 ? 0.07 -9.391 -14.984 1 97 270 TRP A C 1
ATOM 2192 O O . TRP A 1 270 ? 0.112 -8.5 -15.844 1 97 270 TRP A O 1
ATOM 2202 N N . PRO A 1 271 ? -0.848 -10.352 -14.922 1 93.62 271 PRO A N 1
ATOM 2203 C CA . PRO A 1 271 ? -1.867 -10.281 -15.977 1 93.62 271 PRO A CA 1
ATOM 2204 C C . PRO A 1 271 ? -2.623 -8.953 -15.984 1 93.62 271 PRO A C 1
ATOM 2206 O O . PRO A 1 271 ? -2.924 -8.406 -14.922 1 93.62 271 PRO A O 1
ATOM 2209 N N . GLY A 1 272 ? -2.811 -8.422 -17.172 1 88.44 272 GLY A N 1
ATOM 2210 C CA . GLY A 1 272 ? -3.66 -7.254 -17.328 1 88.44 272 GLY A CA 1
ATOM 2211 C C . GLY A 1 272 ? -5.137 -7.566 -17.188 1 88.44 272 GLY A C 1
ATOM 2212 O O . GLY A 1 272 ? -5.539 -8.344 -16.312 1 88.44 272 GLY A O 1
ATOM 2213 N N . ASN A 1 273 ? -5.945 -6.879 -17.953 1 81.88 273 ASN A N 1
ATOM 2214 C CA . ASN A 1 273 ? -7.391 -7.094 -17.922 1 81.88 273 ASN A CA 1
ATOM 2215 C C . ASN A 1 273 ? -7.805 -8.266 -18.812 1 81.88 273 ASN A C 1
ATOM 2217 O O . ASN A 1 273 ? -8.523 -8.078 -19.781 1 81.88 273 ASN A O 1
ATOM 2221 N N . ILE A 1 274 ? -7.406 -9.453 -18.359 1 79.25 274 ILE A N 1
ATOM 2222 C CA . ILE A 1 274 ? -7.613 -10.648 -19.172 1 79.25 274 ILE A CA 1
ATOM 2223 C C . ILE A 1 274 ? -9.094 -11.016 -19.188 1 79.25 274 ILE A C 1
ATOM 2225 O O . ILE A 1 274 ? -9.57 -11.664 -20.125 1 79.25 274 ILE A O 1
ATOM 2229 N N . MET A 1 275 ? -9.781 -10.562 -18.156 1 74.12 275 MET A N 1
ATOM 2230 C CA . MET A 1 275 ? -11.18 -10.984 -18.047 1 74.12 275 MET A CA 1
ATOM 2231 C C . MET A 1 275 ? -12.117 -9.906 -18.562 1 74.12 275 MET A C 1
ATOM 2233 O O . MET A 1 275 ? -13.344 -10.039 -18.453 1 74.12 275 MET A O 1
ATOM 2237 N N . GLN A 1 276 ? -11.562 -8.812 -18.938 1 69 276 GLN A N 1
ATOM 2238 C CA . GLN A 1 276 ? -12.391 -7.672 -19.328 1 69 276 GLN A CA 1
ATOM 2239 C C . GLN A 1 276 ? -13.5 -8.094 -20.297 1 69 276 GLN A C 1
ATOM 2241 O O . GLN A 1 276 ? -14.625 -7.598 -20.203 1 69 276 GLN A O 1
ATOM 2246 N N . TYR A 1 277 ? -13.219 -9.094 -21.141 1 58.19 277 TYR A N 1
ATOM 2247 C CA . TYR A 1 277 ? -14.211 -9.375 -22.172 1 58.19 277 TYR A CA 1
ATOM 2248 C C . TYR A 1 277 ? -15.125 -10.516 -21.75 1 58.19 277 TYR A C 1
ATOM 2250 O O . TYR A 1 277 ? -16.172 -10.75 -22.375 1 58.19 277 TYR A O 1
ATOM 2258 N N . ILE A 1 278 ? -14.688 -11.203 -20.719 1 58.31 278 ILE A N 1
ATOM 2259 C CA . ILE A 1 278 ? -15.547 -12.289 -20.266 1 58.31 278 ILE A CA 1
ATOM 2260 C C . ILE A 1 278 ? -16.766 -11.719 -19.547 1 58.31 278 ILE A C 1
ATOM 2262 O O . ILE A 1 278 ? -17.875 -12.211 -19.719 1 58.31 278 ILE A O 1
ATOM 2266 N N . ASN A 1 279 ? -16.594 -10.828 -18.656 1 53.75 279 ASN A N 1
ATOM 2267 C CA . ASN A 1 279 ? -17.719 -10.273 -17.906 1 53.75 279 ASN A CA 1
ATOM 2268 C C . ASN A 1 279 ? -18.766 -9.664 -18.844 1 53.75 279 ASN A C 1
ATOM 2270 O O . ASN A 1 279 ? -19.953 -9.719 -18.547 1 53.75 279 ASN A O 1
ATOM 2274 N N . ARG A 1 280 ? -18.375 -9.219 -19.938 1 49.25 280 ARG A N 1
ATOM 2275 C CA . ARG A 1 280 ? -19.359 -8.711 -20.891 1 49.25 280 ARG A CA 1
ATOM 2276 C C . ARG A 1 280 ? -20.141 -9.859 -21.531 1 49.25 280 ARG A C 1
ATOM 2278 O O . ARG A 1 280 ? -21.328 -9.734 -21.797 1 49.25 280 ARG A O 1
ATOM 2285 N N . SER A 1 281 ? -19.469 -10.875 -21.672 1 46.16 281 SER A N 1
ATOM 2286 C CA . SER A 1 281 ? -20.125 -11.992 -22.344 1 46.16 281 SER A CA 1
ATOM 2287 C C . SER A 1 281 ? -21 -12.781 -21.359 1 46.16 281 SER A C 1
ATOM 2289 O O . SER A 1 281 ? -22.031 -13.328 -21.75 1 46.16 281 SER A O 1
ATOM 2291 N N . GLN A 1 282 ? -20.562 -12.969 -20.156 1 47.22 282 GLN A N 1
ATOM 2292 C CA . GLN A 1 282 ? -21.422 -13.641 -19.203 1 47.22 282 GLN A CA 1
ATOM 2293 C C . GLN A 1 282 ? -22.719 -12.867 -18.984 1 47.22 282 GLN A C 1
ATOM 2295 O O . GLN A 1 282 ? -23.766 -13.453 -18.719 1 47.22 282 GLN A O 1
ATOM 2300 N N . VAL A 1 283 ? -22.672 -11.633 -19.078 1 43.41 283 VAL A N 1
ATOM 2301 C CA . VAL A 1 283 ? -23.953 -10.938 -19.172 1 43.41 283 VAL A CA 1
ATOM 2302 C C . VAL A 1 283 ? -24.703 -11.414 -20.406 1 43.41 283 VAL A C 1
ATOM 2304 O O . VAL A 1 283 ? -25.938 -11.57 -20.375 1 43.41 283 VAL A O 1
ATOM 2307 N N . THR A 1 284 ? -23.969 -11.805 -21.406 1 40 284 THR A N 1
ATOM 2308 C CA . THR A 1 284 ? -24.688 -12.312 -22.562 1 40 284 THR A CA 1
ATOM 2309 C C . THR A 1 284 ? -25.141 -13.758 -22.328 1 40 284 THR A C 1
ATOM 2311 O O . THR A 1 284 ? -26.141 -14.195 -22.891 1 40 284 THR A O 1
ATOM 2314 N N . TYR A 1 285 ? -24.438 -14.492 -21.531 1 37.53 285 TYR A N 1
ATOM 2315 C CA . TYR A 1 285 ? -24.828 -15.883 -21.312 1 37.53 285 TYR A CA 1
ATOM 2316 C C . TYR A 1 285 ? -26.047 -15.961 -20.391 1 37.53 285 TYR A C 1
ATOM 2318 O O . TYR A 1 285 ? -26.828 -16.922 -20.469 1 37.53 285 TYR A O 1
ATOM 2326 N N . LYS A 1 286 ? -26.172 -15.258 -19.344 1 42.19 286 LYS A N 1
ATOM 2327 C CA . LYS A 1 286 ? -27.422 -15.258 -18.594 1 42.19 286 LYS A CA 1
ATOM 2328 C C . LYS A 1 286 ? -28.609 -14.875 -19.484 1 42.19 286 LYS A C 1
ATOM 2330 O O . LYS A 1 286 ? -29.719 -15.383 -19.297 1 42.19 286 LYS A O 1
ATOM 2335 N N . HIS A 1 287 ? -28.312 -14.094 -20.438 1 37.81 287 HIS A N 1
ATOM 2336 C CA . HIS A 1 287 ? -29.453 -13.82 -21.297 1 37.81 287 HIS A CA 1
ATOM 2337 C C . HIS A 1 287 ? -29.75 -15 -22.219 1 37.81 287 HIS A C 1
ATOM 2339 O O . HIS A 1 287 ? -30.906 -15.242 -22.578 1 37.81 287 HIS A O 1
ATOM 2345 N N . LYS A 1 288 ? -28.781 -15.914 -22.5 1 38.31 288 LYS A N 1
ATOM 2346 C CA . LYS A 1 288 ? -29.141 -17.047 -23.344 1 38.31 288 LYS A CA 1
ATOM 2347 C C . LYS A 1 288 ? -29.672 -18.203 -22.516 1 38.31 288 LYS A C 1
ATOM 2349 O O . LYS A 1 288 ? -30.5 -19 -22.984 1 38.31 288 LYS A O 1
ATOM 2354 N N . SER A 1 289 ? -29.266 -18.344 -21.344 1 36.62 289 SER A N 1
ATOM 2355 C CA . SER A 1 289 ? -29.812 -19.438 -20.562 1 36.62 289 SER A CA 1
ATOM 2356 C C . SER A 1 289 ? -31.203 -19.109 -20.062 1 36.62 289 SER A C 1
ATOM 2358 O O . SER A 1 289 ? -32 -20.016 -19.781 1 36.62 289 SER A O 1
ATOM 2360 N N . HIS A 1 290 ? -31.5 -17.906 -19.875 1 36.69 290 HIS A N 1
ATOM 2361 C CA . HIS A 1 290 ? -32.906 -17.641 -19.594 1 36.69 290 HIS A CA 1
ATOM 2362 C C . HIS A 1 290 ? -33.781 -17.922 -20.812 1 36.69 290 HIS A C 1
ATOM 2364 O O . HIS A 1 290 ? -35 -18.125 -20.688 1 36.69 290 HIS A O 1
ATOM 2370 N N . ARG A 1 291 ? -33.125 -17.766 -21.922 1 36.84 291 ARG A N 1
ATOM 2371 C CA . ARG A 1 291 ? -33.969 -18.016 -23.094 1 36.84 291 ARG A CA 1
ATOM 2372 C C . ARG A 1 291 ? -34.125 -19.516 -23.328 1 36.84 291 ARG A C 1
ATOM 2374 O O . ARG A 1 291 ? -35.062 -19.938 -24.031 1 36.84 291 ARG A O 1
ATOM 2381 N N . ILE A 1 292 ? -33 -20.281 -22.969 1 32.41 292 ILE A N 1
ATOM 2382 C CA . ILE A 1 292 ? -33.188 -21.719 -23.188 1 32.41 292 ILE A CA 1
ATOM 2383 C C . ILE A 1 292 ? -34.219 -22.266 -22.219 1 32.41 292 ILE A C 1
ATOM 2385 O O . ILE A 1 292 ? -35 -23.156 -22.578 1 32.41 292 ILE A O 1
ATOM 2389 N N . THR A 1 293 ? -34.188 -21.703 -21.016 1 34.38 293 THR A N 1
ATOM 2390 C CA . THR A 1 293 ? -35.219 -22.312 -20.172 1 34.38 293 THR A CA 1
ATOM 2391 C C . THR A 1 293 ? -36.625 -21.906 -20.656 1 34.38 293 THR A C 1
ATOM 2393 O O . THR A 1 293 ? -37.594 -22.562 -20.344 1 34.38 293 THR A O 1
ATOM 2396 N N . ASN A 1 294 ? -36.688 -20.719 -21.297 1 32.72 294 ASN A N 1
ATOM 2397 C CA . ASN A 1 294 ? -38.094 -20.406 -21.578 1 32.72 294 ASN A CA 1
ATOM 2398 C C . ASN A 1 294 ? -38.562 -21.094 -22.859 1 32.72 294 ASN A C 1
ATOM 2400 O O . ASN A 1 294 ? -39.688 -20.891 -23.312 1 32.72 294 ASN A O 1
ATOM 2404 N N . GLY A 1 295 ? -37.594 -21.688 -23.641 1 29.83 295 GLY A N 1
ATOM 2405 C CA . GLY A 1 295 ? -38.188 -22.234 -24.844 1 29.83 295 GLY A CA 1
ATOM 2406 C C . GLY A 1 295 ? -38.906 -23.547 -24.609 1 29.83 295 GLY A C 1
ATOM 2407 O O . GLY A 1 295 ? -39.562 -24.078 -25.5 1 29.83 295 GLY A O 1
ATOM 2408 N N . HIS A 1 296 ? -38.469 -24.359 -23.625 1 25.55 296 HIS A N 1
ATOM 2409 C CA . HIS A 1 296 ? -39.156 -25.641 -23.609 1 25.55 296 HIS A CA 1
ATOM 2410 C C . HIS A 1 296 ? -40.5 -25.547 -22.906 1 25.55 296 HIS A C 1
ATOM 2412 O O . HIS A 1 296 ? -41.25 -26.531 -22.859 1 25.55 296 HIS A O 1
ATOM 2418 N N . THR A 1 297 ? -41.062 -24.516 -22.453 1 22.88 297 THR A N 1
ATOM 2419 C CA . THR A 1 297 ? -42.469 -24.828 -22.328 1 22.88 297 THR A CA 1
ATOM 2420 C C . THR A 1 297 ? -43.188 -24.625 -23.672 1 22.88 297 THR A C 1
ATOM 2422 O O . THR A 1 297 ? -42.875 -23.688 -24.406 1 22.88 297 THR A O 1
ATOM 2425 N N . MET B 1 1 ? -9.352 3.354 26 1 30.38 1 MET B N 1
ATOM 2426 C CA . MET B 1 1 ? -9.148 3.762 24.609 1 30.38 1 MET B CA 1
ATOM 2427 C C . MET B 1 1 ? -9.242 5.277 24.469 1 30.38 1 MET B C 1
ATOM 2429 O O . MET B 1 1 ? -8.461 5.887 23.734 1 30.38 1 MET B O 1
ATOM 2433 N N . VAL B 1 2 ? -10.172 5.891 25.219 1 36.28 2 VAL B N 1
ATOM 2434 C CA . VAL B 1 2 ? -10.352 7.336 25.312 1 36.28 2 VAL B CA 1
ATOM 2435 C C . VAL B 1 2 ? -9.102 7.973 25.906 1 36.28 2 VAL B C 1
ATOM 2437 O O . VAL B 1 2 ? -8.641 9.016 25.438 1 36.28 2 VAL B O 1
ATOM 2440 N N . ARG B 1 3 ? -8.445 7.234 26.797 1 41.03 3 ARG B N 1
ATOM 2441 C CA . ARG B 1 3 ? -7.289 7.777 27.5 1 41.03 3 ARG B CA 1
ATOM 2442 C C . ARG B 1 3 ? -6.062 7.828 26.609 1 41.03 3 ARG B C 1
ATOM 2444 O O . ARG B 1 3 ? -5.285 8.781 26.656 1 41.03 3 ARG B O 1
ATOM 2451 N N . ILE B 1 4 ? -5.949 6.82 25.688 1 41.19 4 ILE B N 1
ATOM 2452 C CA . ILE B 1 4 ? -4.773 6.762 24.828 1 41.19 4 ILE B CA 1
ATOM 2453 C C . ILE B 1 4 ? -4.848 7.863 23.766 1 41.19 4 ILE B C 1
ATOM 2455 O O . ILE B 1 4 ? -3.85 8.523 23.484 1 41.19 4 ILE B O 1
ATOM 2459 N N . ALA B 1 5 ? -6.082 8.07 23.312 1 47.28 5 ALA B N 1
ATOM 2460 C CA . ALA B 1 5 ? -6.266 9.125 22.328 1 47.28 5 ALA B CA 1
ATOM 2461 C C . ALA B 1 5 ? -5.953 10.5 22.922 1 47.28 5 ALA B C 1
ATOM 2463 O O . ALA B 1 5 ? -5.348 11.344 22.25 1 47.28 5 ALA B O 1
ATOM 2464 N N . SER B 1 6 ? -6.25 10.609 24.172 1 58.19 6 SER B N 1
ATOM 2465 C CA . SER B 1 6 ? -5.984 11.867 24.859 1 58.19 6 SER B CA 1
ATOM 2466 C C . SER B 1 6 ? -4.484 12.094 25.047 1 58.19 6 SER B C 1
ATOM 2468 O O . SER B 1 6 ? -3.994 13.211 24.844 1 58.19 6 SER B O 1
ATOM 2470 N N . VAL B 1 7 ? -3.867 10.961 25.156 1 63.94 7 VAL B N 1
ATOM 2471 C CA . VAL B 1 7 ? -2.43 11.094 25.359 1 63.94 7 VAL B CA 1
ATOM 2472 C C . VAL B 1 7 ? -1.734 11.391 24.031 1 63.94 7 VAL B C 1
ATOM 2474 O O . VAL B 1 7 ? -0.861 12.258 23.969 1 63.94 7 VAL B O 1
ATOM 2477 N N . LEU B 1 8 ? -2.277 10.812 22.969 1 70.31 8 LEU B N 1
ATOM 2478 C CA . LEU B 1 8 ? -1.679 11.047 21.656 1 70.31 8 LEU B CA 1
ATOM 2479 C C . LEU B 1 8 ? -1.904 12.492 21.203 1 70.31 8 LEU B C 1
ATOM 2481 O O . LEU B 1 8 ? -1.009 13.109 20.625 1 70.31 8 LEU B O 1
ATOM 2485 N N . GLY B 1 9 ? -3.068 12.914 21.562 1 71.75 9 GLY B N 1
ATOM 2486 C CA . GLY B 1 9 ? -3.344 14.312 21.266 1 71.75 9 GLY B CA 1
ATOM 2487 C C . GLY B 1 9 ? -2.43 15.273 22 1 71.75 9 GLY B C 1
ATOM 2488 O O . GLY B 1 9 ? -1.932 16.234 21.422 1 71.75 9 GLY B O 1
ATOM 2489 N N . LEU B 1 10 ? -2.234 14.898 23.203 1 72.75 10 LEU B N 1
ATOM 2490 C CA . LEU B 1 10 ? -1.349 15.719 24.031 1 72.75 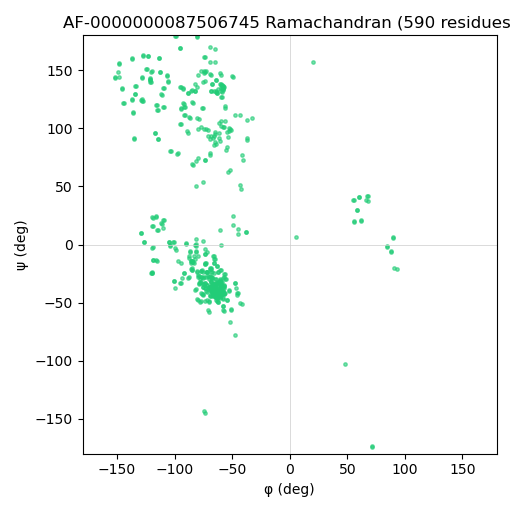10 LEU B CA 1
ATOM 2491 C C . LEU B 1 10 ? 0.084 15.656 23.516 1 72.75 10 LEU B C 1
ATOM 2493 O O . LEU B 1 10 ? 0.776 16.672 23.453 1 72.75 10 LEU B O 1
ATOM 2497 N N . VAL B 1 11 ? 0.463 14.531 23.125 1 74.19 11 VAL B N 1
ATOM 2498 C CA . VAL B 1 11 ? 1.811 14.352 22.609 1 74.19 11 VAL B CA 1
ATOM 2499 C C . VAL B 1 11 ? 1.97 15.148 21.312 1 74.19 11 VAL B C 1
ATOM 2501 O O . VAL B 1 11 ? 2.963 15.852 21.125 1 74.19 11 VAL B O 1
ATOM 2504 N N . MET B 1 12 ? 0.938 15.078 20.531 1 78.06 12 MET B N 1
ATOM 2505 C CA . MET B 1 12 ? 1.013 15.789 19.266 1 78.06 12 MET B CA 1
ATOM 2506 C C . MET B 1 12 ? 1.043 17.297 19.484 1 78.06 12 MET B C 1
ATOM 2508 O O . MET B 1 12 ? 1.758 18.016 18.781 1 78.06 12 MET B O 1
ATOM 2512 N N . LEU B 1 13 ? 0.345 17.688 20.422 1 76.19 13 LEU B N 1
ATOM 2513 C CA . LEU B 1 13 ? 0.366 19.109 20.75 1 76.19 13 LEU B CA 1
ATOM 2514 C C . LEU B 1 13 ? 1.736 19.516 21.281 1 76.19 13 LEU B C 1
ATOM 2516 O O . LEU B 1 13 ? 2.254 20.578 20.922 1 76.19 13 LEU B O 1
ATOM 2520 N N . SER B 1 14 ? 2.285 18.719 22.016 1 76.75 14 SER B N 1
ATOM 2521 C CA . SER B 1 14 ? 3.615 19 22.547 1 76.75 14 SER B CA 1
ATOM 2522 C C . SER B 1 14 ? 4.652 19.047 21.438 1 76.75 14 SER B C 1
ATOM 2524 O O . SER B 1 14 ? 5.531 19.922 21.438 1 76.75 14 SER B O 1
ATOM 2526 N N . VAL B 1 15 ? 4.488 18.188 20.547 1 79.06 15 VAL B N 1
ATOM 2527 C CA . VAL B 1 15 ? 5.398 18.156 19.406 1 79.06 15 VAL B CA 1
ATOM 2528 C C . VAL B 1 15 ? 5.215 19.422 18.562 1 79.06 15 VAL B C 1
ATOM 2530 O O . VAL B 1 15 ? 6.191 20.047 18.141 1 79.06 15 VAL B O 1
ATOM 2533 N N . ALA B 1 16 ? 4.008 19.781 18.391 1 79.12 16 ALA B N 1
ATOM 2534 C CA . ALA B 1 16 ? 3.729 21.016 17.672 1 79.12 16 ALA B CA 1
ATOM 2535 C C . ALA B 1 16 ? 4.383 22.219 18.375 1 79.12 16 ALA B C 1
ATOM 2537 O O . ALA B 1 16 ? 5.012 23.047 17.719 1 79.12 16 ALA B O 1
ATOM 2538 N N . LEU B 1 17 ? 4.324 22.188 19.641 1 76.12 17 LEU B N 1
ATOM 2539 C CA . LEU B 1 17 ? 4.93 23.266 20.406 1 76.12 17 LEU B CA 1
ATOM 2540 C C . LEU B 1 17 ? 6.445 23.25 20.281 1 76.12 17 LEU B C 1
ATOM 2542 O O . LEU B 1 17 ? 7.082 24.297 20.188 1 76.12 17 LEU B O 1
ATOM 2546 N N . LEU B 1 18 ? 6.926 22.109 20.219 1 78.44 18 LEU B N 1
ATOM 2547 C CA . LEU B 1 18 ? 8.367 21.984 20.062 1 78.44 18 LEU B CA 1
ATOM 2548 C C . LEU B 1 18 ? 8.797 22.469 18.672 1 78.44 18 LEU B C 1
ATOM 2550 O O . LEU B 1 18 ? 9.812 23.172 18.547 1 78.44 18 LEU B O 1
ATOM 2554 N N . ILE B 1 19 ? 8.062 22.156 17.734 1 77.94 19 ILE B N 1
ATOM 2555 C CA . ILE B 1 19 ? 8.344 22.609 16.391 1 77.94 19 ILE B CA 1
ATOM 2556 C C . ILE B 1 19 ? 8.297 24.125 16.328 1 77.94 19 ILE B C 1
ATOM 2558 O O . ILE B 1 19 ? 9.203 24.766 15.789 1 77.94 19 ILE B O 1
ATOM 2562 N N . LEU B 1 20 ? 7.32 24.625 16.953 1 76.88 20 LEU B N 1
ATOM 2563 C CA . LEU B 1 20 ? 7.164 26.078 16.938 1 76.88 20 LEU B CA 1
ATOM 2564 C C . LEU B 1 20 ? 8.312 26.75 17.688 1 76.88 20 LEU B C 1
ATOM 2566 O O . LEU B 1 20 ? 8.781 27.812 17.297 1 76.88 20 LEU B O 1
ATOM 2570 N N . SER B 1 21 ? 8.773 26.141 18.688 1 75.75 21 SER B N 1
ATOM 2571 C CA . SER B 1 21 ? 9.891 26.688 19.453 1 75.75 21 SER B CA 1
ATOM 2572 C C . SER B 1 21 ? 11.164 26.719 18.625 1 75.75 21 SER B C 1
ATOM 2574 O O . SER B 1 21 ? 12.07 27.5 18.906 1 75.75 21 SER B O 1
ATOM 2576 N N . LEU B 1 22 ? 11.211 25.875 17.672 1 74.94 22 LEU B N 1
ATOM 2577 C CA . LEU B 1 22 ? 12.391 25.797 16.812 1 74.94 22 LEU B CA 1
ATOM 2578 C C . LEU B 1 22 ? 12.359 26.891 15.75 1 74.94 22 LEU B C 1
ATOM 2580 O O . LEU B 1 22 ? 13.414 27.328 15.281 1 74.94 22 LEU B O 1
ATOM 2584 N N . ILE B 1 23 ? 11.234 27.359 15.453 1 76.19 23 ILE B N 1
ATOM 2585 C CA . ILE B 1 23 ? 11.156 28.25 14.305 1 76.19 23 ILE B CA 1
ATOM 2586 C C . ILE B 1 23 ? 10.656 29.625 14.75 1 76.19 23 ILE B C 1
ATOM 2588 O O . ILE B 1 23 ? 10.375 30.484 13.922 1 76.19 23 ILE B O 1
ATOM 2592 N N . SER B 1 24 ? 10.367 29.734 15.953 1 70.5 24 SER B N 1
ATOM 2593 C CA . SER B 1 24 ? 9.922 31.016 16.5 1 70.5 24 SER B CA 1
ATOM 2594 C C . SER B 1 24 ? 10.328 31.172 17.953 1 70.5 24 SER B C 1
ATOM 2596 O O . SER B 1 24 ? 10.617 30.172 18.641 1 70.5 24 SER B O 1
ATOM 2598 N N . TYR B 1 25 ? 10.602 32.406 18.406 1 57.19 25 TYR B N 1
ATOM 2599 C CA . TYR B 1 25 ? 10.711 32.656 19.828 1 57.19 25 TYR B CA 1
ATOM 2600 C C . TYR B 1 25 ? 9.344 32.531 20.516 1 57.19 25 TYR B C 1
ATOM 2602 O O . TYR B 1 25 ? 8.422 33.281 20.188 1 57.19 25 TYR B O 1
ATOM 2610 N N . VAL B 1 26 ? 8.953 31.219 20.703 1 51.19 26 VAL B N 1
ATOM 2611 C CA . VAL B 1 26 ? 7.582 30.922 21.078 1 51.19 26 VAL B CA 1
ATOM 2612 C C . VAL B 1 26 ? 7.301 31.453 22.484 1 51.19 26 VAL B C 1
ATOM 2614 O O . VAL B 1 26 ? 8.008 31.125 23.438 1 51.19 26 VAL B O 1
ATOM 2617 N N . SER B 1 27 ? 6.77 32.781 22.672 1 45.19 27 SER B N 1
ATOM 2618 C CA . SER B 1 27 ? 6.109 33.156 23.922 1 45.19 27 SER B CA 1
ATOM 2619 C C . SER B 1 27 ? 4.621 32.812 23.875 1 45.19 27 SER B C 1
ATOM 2621 O O . SER B 1 27 ? 3.953 33.094 22.875 1 45.19 27 SER B O 1
ATOM 2623 N N . ILE B 1 28 ? 4.148 31.734 24.688 1 47.12 28 ILE B N 1
ATOM 2624 C CA . ILE B 1 28 ? 2.748 31.344 24.766 1 47.12 28 ILE B CA 1
ATOM 2625 C C . ILE B 1 28 ? 1.943 32.438 25.469 1 47.12 28 ILE B C 1
ATOM 2627 O O . ILE B 1 28 ? 2.262 32.844 26.594 1 47.12 28 ILE B O 1
ATOM 2631 N N . LYS B 1 29 ? 1.296 33.438 24.766 1 42.62 29 LYS B N 1
ATOM 2632 C CA . LYS B 1 29 ? 0.434 34.406 25.438 1 42.62 29 LYS B CA 1
ATOM 2633 C C . LYS B 1 29 ? -0.934 33.812 25.734 1 42.62 29 LYS B C 1
ATOM 2635 O O . LYS B 1 29 ? -1.59 33.25 24.859 1 42.62 29 LYS B O 1
ATOM 2640 N N . LYS B 1 30 ? -1.15 33.562 26.984 1 41.19 30 LYS B N 1
ATOM 2641 C CA . LYS B 1 30 ? -2.449 33.156 27.516 1 41.19 30 LYS B CA 1
ATOM 2642 C C . LYS B 1 30 ? -3.566 34.031 26.969 1 41.19 30 LYS B C 1
ATOM 2644 O O . LYS B 1 30 ? -4.684 33.562 26.75 1 41.19 30 LYS B O 1
ATOM 2649 N N . ASP B 1 31 ? -3.383 35.375 26.906 1 37.53 31 ASP B N 1
ATOM 2650 C CA . ASP B 1 31 ? -4.5 36.312 26.859 1 37.53 31 ASP B CA 1
ATOM 2651 C C . ASP B 1 31 ? -5.277 36.156 25.547 1 37.53 31 ASP B C 1
ATOM 2653 O O . ASP B 1 31 ? -6.328 36.781 25.375 1 37.53 31 ASP B O 1
ATOM 2657 N N . PHE B 1 32 ? -4.629 35.875 24.484 1 38.12 32 PHE B N 1
ATOM 2658 C CA . PHE B 1 32 ? -5.348 36.156 23.25 1 38.12 32 PHE B CA 1
ATOM 2659 C C . PHE B 1 32 ? -6.469 35.156 23.031 1 38.12 32 PHE B C 1
ATOM 2661 O O . PHE B 1 32 ? -7.09 35.094 21.969 1 38.12 32 PHE B O 1
ATOM 2668 N N . LEU B 1 33 ? -6.527 34.219 23.828 1 38.44 33 LEU B N 1
ATOM 2669 C CA . LEU B 1 33 ? -7.617 33.344 23.391 1 38.44 33 LEU B CA 1
ATOM 2670 C C . LEU B 1 33 ? -8.898 34.156 23.188 1 38.44 33 LEU B C 1
ATOM 2672 O O . LEU B 1 33 ? -9.656 33.906 22.25 1 38.44 33 LEU B O 1
ATOM 2676 N N . PHE B 1 34 ? -9.578 34.781 24.281 1 35.81 34 PHE B N 1
ATOM 2677 C CA . PHE B 1 34 ? -10.875 35.438 24.219 1 35.81 34 PHE B CA 1
ATOM 2678 C C . PHE B 1 34 ? -10.711 36.969 24.125 1 35.81 34 PHE B C 1
ATOM 2680 O O . PHE B 1 34 ? -11.695 37.688 24.078 1 35.81 34 PHE B O 1
ATOM 2687 N N . THR B 1 35 ? -9.734 37.562 24.812 1 34.19 35 THR B N 1
ATOM 2688 C CA . THR B 1 35 ? -9.898 39 24.938 1 34.19 35 THR B CA 1
ATOM 2689 C C . THR B 1 35 ? -9.43 39.719 23.672 1 34.19 35 THR B C 1
ATOM 2691 O O . THR B 1 35 ? -8.586 39.188 22.938 1 34.19 35 THR B O 1
ATOM 2694 N N . THR B 1 36 ? -10.18 40.688 23.172 1 34.66 36 THR B N 1
ATOM 2695 C CA . THR B 1 36 ? -9.836 41.688 22.156 1 34.66 36 THR B CA 1
ATOM 2696 C C . THR B 1 36 ? -8.367 42.062 22.25 1 34.66 36 THR B C 1
ATOM 2698 O O . THR B 1 36 ? -7.891 42.438 23.328 1 34.66 36 THR B O 1
ATOM 2701 N N . PRO B 1 37 ? -7.547 41.625 21.266 1 35.06 37 PRO B N 1
ATOM 2702 C CA . PRO B 1 37 ? -6.148 42.062 21.297 1 35.06 37 PRO B CA 1
ATOM 2703 C C . PRO B 1 37 ? -5.996 43.531 21.688 1 35.06 37 PRO B C 1
ATOM 2705 O O . PRO B 1 37 ? -6.566 44.406 21.031 1 35.06 37 PRO B O 1
ATOM 2708 N N . LYS B 1 38 ? -6.199 43.906 22.953 1 35.22 38 LYS B N 1
ATOM 2709 C CA . LYS B 1 38 ? -5.699 45.281 23.141 1 35.22 38 LYS B CA 1
ATOM 2710 C C . LYS B 1 38 ? -4.203 45.344 22.859 1 35.22 38 LYS B C 1
ATOM 2712 O O . LYS B 1 38 ? -3.414 44.625 23.469 1 35.22 38 LYS B O 1
ATOM 2717 N N . TYR B 1 39 ? -3.799 45.656 21.562 1 32.66 39 TYR B N 1
ATOM 2718 C CA . TYR B 1 39 ? -2.459 46 21.094 1 32.66 39 TYR B CA 1
ATOM 2719 C C . TYR B 1 39 ? -1.773 46.938 22.062 1 32.66 39 TYR B C 1
ATOM 2721 O O . TYR B 1 39 ? -2.01 48.156 22.031 1 32.66 39 TYR B O 1
ATOM 2729 N N . GLY B 1 40 ? -1.754 46.719 23.391 1 30.44 40 GLY B N 1
ATOM 2730 C CA . GLY B 1 40 ? -0.904 47.75 24 1 30.44 40 GLY B CA 1
ATOM 2731 C C . GLY B 1 40 ? 0.526 47.688 23.484 1 30.44 40 GLY B C 1
ATOM 2732 O O . GLY B 1 40 ? 0.958 46.688 22.906 1 30.44 40 GLY B O 1
ATOM 2733 N N . SER B 1 41 ? 1.31 48.812 23.344 1 31.47 41 SER B N 1
ATOM 2734 C CA . SER B 1 41 ? 2.607 49.312 22.891 1 31.47 41 SER B CA 1
ATOM 2735 C C . SER B 1 41 ? 3.74 48.438 23.406 1 31.47 41 SER B C 1
ATOM 2737 O O . SER B 1 41 ? 4.898 48.625 23.016 1 31.47 41 SER B O 1
ATOM 2739 N N . SER B 1 42 ? 3.705 47.875 24.703 1 28.84 42 SER B N 1
ATOM 2740 C CA . SER B 1 42 ? 4.992 47.594 25.312 1 28.84 42 SER B CA 1
ATOM 2741 C C . SER B 1 42 ? 5.582 46.281 24.766 1 28.84 42 SER B C 1
ATOM 2743 O O . SER B 1 42 ? 4.852 45.438 24.25 1 28.84 42 SER B O 1
ATOM 2745 N N . GLY B 1 43 ? 6.941 46.031 24.562 1 32.34 43 GLY B N 1
ATOM 2746 C CA . GLY B 1 43 ? 7.941 45.062 24.141 1 32.34 43 GLY B CA 1
ATOM 2747 C C . GLY B 1 43 ? 7.613 43.656 24.594 1 32.34 43 GLY B C 1
ATOM 2748 O O . GLY B 1 43 ? 8.508 42.812 24.734 1 32.34 43 GLY B O 1
ATOM 2749 N N . GLY B 1 44 ? 6.379 43.469 25.094 1 30.98 44 GLY B N 1
ATOM 2750 C CA . GLY B 1 44 ? 6.215 42.188 25.766 1 30.98 44 GLY B CA 1
ATOM 2751 C C . GLY B 1 44 ? 6.242 41 24.828 1 30.98 44 GLY B C 1
ATOM 2752 O O . GLY B 1 44 ? 6.297 41.188 23.609 1 30.98 44 GLY B O 1
ATOM 2753 N N . PRO B 1 45 ? 6.309 39.75 25.391 1 31.72 45 PRO B N 1
ATOM 2754 C CA . PRO B 1 45 ? 6.484 38.469 24.719 1 31.72 45 PRO B CA 1
ATOM 2755 C C . PRO B 1 45 ? 5.414 38.219 23.656 1 31.72 45 PRO B C 1
ATOM 2757 O O . PRO B 1 45 ? 4.297 38.719 23.766 1 31.72 45 PRO B O 1
ATOM 2760 N N . ARG B 1 46 ? 5.805 38.062 22.344 1 35.78 46 ARG B N 1
ATOM 2761 C CA . ARG B 1 46 ? 5.125 37.781 21.078 1 35.78 46 ARG B CA 1
ATOM 2762 C C . ARG B 1 46 ? 4.152 36.594 21.234 1 35.78 46 ARG B C 1
ATOM 2764 O O . ARG B 1 46 ? 4.438 35.656 21.953 1 35.78 46 ARG B O 1
ATOM 2771 N N . MET B 1 47 ? 2.787 36.906 21.141 1 34.59 47 MET B N 1
ATOM 2772 C CA . MET B 1 47 ? 1.532 36.219 21.406 1 34.59 47 MET B CA 1
ATOM 2773 C C . MET B 1 47 ? 1.4 34.969 20.516 1 34.59 47 MET B C 1
ATOM 2775 O O . MET B 1 47 ? 1.688 35.031 19.312 1 34.59 47 MET B O 1
ATOM 2779 N N . TYR B 1 48 ? 1.614 33.656 21.125 1 40.72 48 TYR B N 1
ATOM 2780 C CA . TYR B 1 48 ? 1.234 32.406 20.484 1 40.72 48 TYR B CA 1
ATOM 2781 C C . TYR B 1 48 ? -0.268 32.188 20.594 1 40.72 48 TYR B C 1
ATOM 2783 O O . TYR B 1 48 ? -0.882 32.5 21.609 1 40.72 48 TYR B O 1
ATOM 2791 N N . MET B 1 49 ? -0.999 32.469 19.531 1 39.56 49 MET B N 1
ATOM 2792 C CA . MET B 1 49 ? -2.395 32.031 19.578 1 39.56 49 MET B CA 1
ATOM 2793 C C . MET B 1 49 ? -2.512 30.531 19.375 1 39.56 49 MET B C 1
ATOM 2795 O O . MET B 1 49 ? -1.953 29.984 18.438 1 39.56 49 MET B O 1
ATOM 2799 N N . PHE B 1 50 ? -2.66 29.797 20.547 1 42.38 50 PHE B N 1
ATOM 2800 C CA . PHE B 1 50 ? -2.957 28.375 20.484 1 42.38 50 PHE B CA 1
ATOM 2801 C C . PHE B 1 50 ? -4.461 28.141 20.422 1 42.38 50 PHE B C 1
ATOM 2803 O O . PHE B 1 50 ? -5.207 28.594 21.281 1 42.38 50 PHE B O 1
ATOM 2810 N N . HIS B 1 51 ? -5 27.969 19.219 1 37.72 51 HIS B N 1
ATOM 2811 C CA . HIS B 1 51 ? -6.379 27.5 19.156 1 37.72 51 HIS B CA 1
ATOM 2812 C C . HIS B 1 51 ? -6.441 25.984 18.938 1 37.72 51 HIS B C 1
ATOM 2814 O O . HIS B 1 51 ? -6.035 25.484 17.891 1 37.72 51 HIS B O 1
ATOM 2820 N N . THR B 1 52 ? -6.238 25.078 19.969 1 37.34 52 THR B N 1
ATOM 2821 C CA . THR B 1 52 ? -6.133 23.625 19.828 1 37.34 52 THR B CA 1
ATOM 2822 C C . THR B 1 52 ? -7.516 23 19.734 1 37.34 52 THR B C 1
ATOM 2824 O O . THR B 1 52 ? -8.367 23.219 20.609 1 37.34 52 THR B O 1
ATOM 2827 N N . GLY B 1 53 ? -8.367 23.031 18.781 1 33.66 53 GLY B N 1
ATOM 2828 C CA . GLY B 1 53 ? -9.453 22.062 18.656 1 33.66 53 GLY B CA 1
ATOM 2829 C C . GLY B 1 53 ? -9 20.719 18.156 1 33.66 53 GLY B C 1
ATOM 2830 O O . GLY B 1 53 ? -9.141 20.422 16.969 1 33.66 53 GLY B O 1
ATOM 2831 N N . PHE B 1 54 ? -7.996 20.109 18.812 1 31.69 54 PHE B N 1
ATOM 2832 C CA . PHE B 1 54 ? -7.602 18.797 18.344 1 31.69 54 PHE B CA 1
ATOM 2833 C C . PHE B 1 54 ? -8.727 17.781 18.531 1 31.69 54 PHE B C 1
ATOM 2835 O O . PHE B 1 54 ? -9.273 17.672 19.641 1 31.69 54 PHE B O 1
ATOM 2842 N N . ARG B 1 55 ? -9.688 17.547 17.625 1 30.44 55 ARG B N 1
ATOM 2843 C CA . ARG B 1 55 ? -10.508 16.344 17.75 1 30.44 55 ARG B CA 1
ATOM 2844 C C . ARG B 1 55 ? -9.656 15.086 17.656 1 30.44 55 ARG B C 1
ATOM 2846 O O . ARG B 1 55 ? -8.961 14.883 16.656 1 30.44 55 ARG B O 1
ATOM 2853 N N . ALA B 1 56 ? -9.305 14.594 18.703 1 27.28 56 ALA B N 1
ATOM 2854 C CA . ALA B 1 56 ? -8.68 13.273 18.75 1 27.28 56 ALA B CA 1
ATOM 2855 C C . ALA B 1 56 ? -9.531 12.234 18.016 1 27.28 56 ALA B C 1
ATOM 2857 O O . ALA B 1 56 ? -10.742 12.133 18.25 1 27.28 56 ALA B O 1
ATOM 2858 N N . ILE B 1 57 ? -9.188 11.93 16.812 1 28.44 57 ILE B N 1
ATOM 2859 C CA . ILE B 1 57 ? -9.891 10.836 16.156 1 28.44 57 ILE B CA 1
ATOM 2860 C C . ILE B 1 57 ? -9.805 9.578 1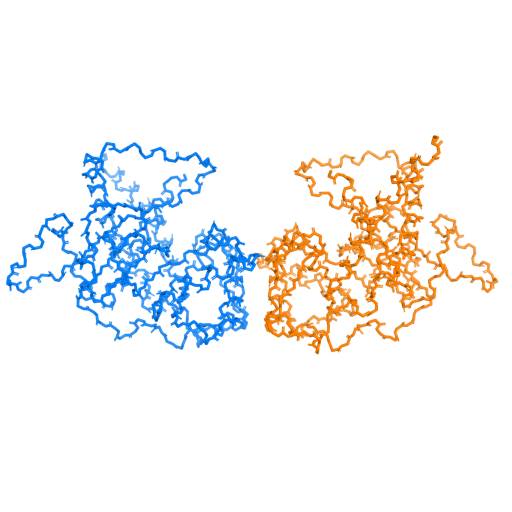7 1 28.44 57 ILE B C 1
ATOM 2862 O O . ILE B 1 57 ? -8.719 9.047 17.234 1 28.44 57 ILE B O 1
ATOM 2866 N N . SER B 1 58 ? -10.664 9.516 17.984 1 25.38 58 SER B N 1
ATOM 2867 C CA . SER B 1 58 ? -10.844 8.211 18.625 1 25.38 58 SER B CA 1
ATOM 2868 C C . SER B 1 58 ? -11.242 7.152 17.594 1 25.38 58 SER B C 1
ATOM 2870 O O . SER B 1 58 ? -12.156 7.367 16.797 1 25.38 58 SER B O 1
ATOM 2872 N N . GLN B 1 59 ? -10.367 6.297 17.25 1 28.17 59 GLN B N 1
ATOM 2873 C CA . GLN B 1 59 ? -10.773 5.105 16.516 1 28.17 59 GLN B CA 1
ATOM 2874 C C . GLN B 1 59 ? -11.953 4.422 17.188 1 28.17 59 GLN B C 1
ATOM 2876 O O . GLN B 1 59 ? -11.805 3.342 17.766 1 28.17 59 GLN B O 1
ATOM 2881 N N . SER B 1 60 ? -12.781 4.953 18.109 1 27.11 60 SER B N 1
ATOM 2882 C CA . SER B 1 60 ? -13.883 4.059 18.438 1 27.11 60 SER B CA 1
ATOM 2883 C C . SER B 1 60 ? -14.688 3.678 17.203 1 27.11 60 SER B C 1
ATOM 2885 O O . SER B 1 60 ? -14.766 4.449 16.25 1 27.11 60 SER B O 1
ATOM 2887 N N . SER B 1 61 ? -15.062 2.322 17.047 1 29.22 61 SER B N 1
ATOM 2888 C CA . SER B 1 61 ? -15.992 1.723 16.094 1 29.22 61 SER B CA 1
ATOM 2889 C C . SER B 1 61 ? -17.25 2.561 15.953 1 29.22 61 SER B C 1
ATOM 2891 O O . SER B 1 61 ? -17.984 2.426 14.969 1 29.22 61 SER B O 1
ATOM 2893 N N . ASP B 1 62 ? -17.859 2.912 17.188 1 26.42 62 ASP B N 1
ATOM 2894 C CA . ASP B 1 62 ? -19.25 3.33 17.047 1 26.42 62 ASP B CA 1
ATOM 2895 C C . ASP B 1 62 ? -19.344 4.699 16.375 1 26.42 62 ASP B C 1
ATOM 2897 O O . ASP B 1 62 ? -18.828 5.691 16.906 1 26.42 62 ASP B O 1
ATOM 2901 N N . LEU B 1 63 ? -19.484 4.738 15.164 1 27.05 63 LEU B N 1
ATOM 2902 C CA . LEU B 1 63 ? -19.828 5.82 14.25 1 27.05 63 LEU B CA 1
ATOM 2903 C C . LEU B 1 63 ? -20.984 6.641 14.789 1 27.05 63 LEU B C 1
ATOM 2905 O O . LEU B 1 63 ? -21.844 7.098 14.016 1 27.05 63 LEU B O 1
ATOM 2909 N N . SER B 1 64 ? -21.312 6.426 16.125 1 24.41 64 SER B N 1
ATOM 2910 C CA . SER B 1 64 ? -22.531 7.191 16.359 1 24.41 64 SER B CA 1
ATOM 2911 C C . SER B 1 64 ? -22.297 8.688 16.156 1 24.41 64 SER B C 1
ATOM 2913 O O . SER B 1 64 ? -21.203 9.18 16.391 1 24.41 64 SER B O 1
ATOM 2915 N N . PRO B 1 65 ? -23.203 9.336 15.445 1 23.97 65 PRO B N 1
ATOM 2916 C CA . PRO B 1 65 ? -23.172 10.766 15.133 1 23.97 65 PRO B CA 1
ATOM 2917 C C . PRO B 1 65 ? -23 11.641 16.375 1 23.97 65 PRO B C 1
ATOM 2919 O O . PRO B 1 65 ? -23.562 11.336 17.422 1 23.97 65 PRO B O 1
ATOM 2922 N N . ILE B 1 66 ? -21.859 12.117 16.672 1 27.27 66 ILE B N 1
ATOM 2923 C CA . ILE B 1 66 ? -21.656 13.117 17.719 1 27.27 66 ILE B CA 1
ATOM 2924 C C . ILE B 1 66 ? -22.828 14.102 17.719 1 27.27 66 ILE B C 1
ATOM 2926 O O . ILE B 1 66 ? -23.094 14.766 16.703 1 27.27 66 ILE B O 1
ATOM 2930 N N . GLU B 1 67 ? -23.875 13.766 18.516 1 24.91 67 GLU B N 1
ATOM 2931 C CA . GLU B 1 67 ? -24.906 14.766 18.75 1 24.91 67 GLU B CA 1
ATOM 2932 C C . GLU B 1 67 ? -24.297 16.062 19.297 1 24.91 67 GLU B C 1
ATOM 2934 O O . GLU B 1 67 ? -23.578 16.047 20.297 1 24.91 67 GLU B O 1
ATOM 2939 N N . MET B 1 68 ? -24.031 17.031 18.469 1 25.41 68 MET B N 1
ATOM 2940 C CA . MET B 1 68 ? -23.656 18.422 18.766 1 25.41 68 MET B CA 1
ATOM 2941 C C . MET B 1 68 ? -24.672 19.062 19.688 1 25.41 68 MET B C 1
ATOM 2943 O O . MET B 1 68 ? -25.812 19.344 19.281 1 25.41 68 MET B O 1
ATOM 2947 N N . VAL B 1 69 ? -24.844 18.578 20.875 1 28.25 69 VAL B N 1
ATOM 2948 C CA . VAL B 1 69 ? -25.703 19.375 21.75 1 28.25 69 VAL B CA 1
ATOM 2949 C C . VAL B 1 69 ? -25.109 20.766 21.922 1 28.25 69 VAL B C 1
ATOM 2951 O O . VAL B 1 69 ? -23.969 20.922 22.344 1 28.25 69 VAL B O 1
ATOM 2954 N N . TRP B 1 70 ? -25.719 21.844 21.266 1 27.23 70 TRP B N 1
ATOM 2955 C CA . TRP B 1 70 ? -25.594 23.281 21.094 1 27.23 70 TRP B CA 1
ATOM 2956 C C . TRP B 1 70 ? -25.703 24.016 22.422 1 27.23 70 TRP B C 1
ATOM 2958 O O . TRP B 1 70 ? -25.859 25.234 22.453 1 27.23 70 TRP B O 1
ATOM 2968 N N . ASP B 1 71 ? -25.875 23.531 23.531 1 34 71 ASP B N 1
ATOM 2969 C CA . ASP B 1 71 ? -25.938 24.703 24.406 1 34 71 ASP B CA 1
ATOM 2970 C C . ASP B 1 71 ? -24.594 25.422 24.438 1 34 71 ASP B C 1
ATOM 2972 O O . ASP B 1 71 ? -23.609 24.891 24.953 1 34 71 ASP B O 1
ATOM 2976 N N . GLU B 1 72 ? -24.266 26.375 23.469 1 39.59 72 GLU B N 1
ATOM 2977 C CA . GLU B 1 72 ? -23.188 27.016 22.719 1 39.59 72 GLU B CA 1
ATOM 2978 C C . GLU B 1 72 ? -22.172 27.656 23.641 1 39.59 72 GLU B C 1
ATOM 2980 O O . GLU B 1 72 ? -20.953 27.5 23.469 1 39.59 72 GLU B O 1
ATOM 2985 N N . LEU B 1 73 ? -22.625 28.594 24.531 1 39.03 73 LEU B N 1
ATOM 2986 C CA . LEU B 1 73 ? -21.781 29.484 25.328 1 39.03 73 LEU B CA 1
ATOM 2987 C C . LEU B 1 73 ? -21.047 28.703 26.406 1 39.03 73 LEU B C 1
ATOM 2989 O O . LEU B 1 73 ? -19.828 28.859 26.578 1 39.03 73 LEU B O 1
ATOM 2993 N N . ASP B 1 74 ? -21.812 28.062 27.219 1 43.59 74 ASP B N 1
ATOM 2994 C CA . ASP B 1 74 ? -21.219 27.328 28.328 1 43.59 74 ASP B CA 1
ATOM 2995 C C . ASP B 1 74 ? -20.297 26.219 27.828 1 43.59 74 ASP B C 1
ATOM 2997 O O . ASP B 1 74 ? -19.25 25.953 28.406 1 43.59 74 ASP B O 1
ATOM 3001 N N . HIS B 1 75 ? -20.719 25.719 26.734 1 48.97 75 HIS B N 1
ATOM 3002 C CA . HIS B 1 75 ? -19.938 24.641 26.141 1 48.97 75 HIS B CA 1
ATOM 3003 C C . HIS B 1 75 ? -18.609 25.172 25.594 1 48.97 75 HIS B C 1
ATOM 3005 O O . HIS B 1 75 ? -17.578 24.531 25.734 1 48.97 75 HIS B O 1
ATOM 3011 N N . ARG B 1 76 ? -18.797 26.484 25.25 1 53.19 76 ARG B N 1
ATOM 3012 C CA . ARG B 1 76 ? -17.578 27.109 24.703 1 53.19 76 ARG B CA 1
ATOM 3013 C C . ARG B 1 76 ? -16.594 27.422 25.828 1 53.19 76 ARG B C 1
ATOM 3015 O O . ARG B 1 76 ? -15.383 27.234 25.656 1 53.19 76 ARG B O 1
ATOM 3022 N N . VAL B 1 77 ? -17.234 27.969 26.969 1 51.16 77 VAL B N 1
ATOM 3023 C CA . VAL B 1 77 ? -16.359 28.297 28.078 1 51.16 77 VAL B CA 1
ATOM 3024 C C . VAL B 1 77 ? -15.711 27.031 28.641 1 51.16 77 VAL B C 1
ATOM 3026 O O . VAL B 1 77 ? -14.516 27.031 28.922 1 51.16 77 VAL B O 1
ATOM 3029 N N . LYS B 1 78 ? -16.5 26.031 28.781 1 57.62 78 LYS B N 1
ATOM 3030 C CA . LYS B 1 78 ? -15.977 24.766 29.297 1 57.62 78 LYS B CA 1
ATOM 3031 C C . LYS B 1 78 ? -14.961 24.156 28.344 1 57.62 78 LYS B C 1
ATOM 3033 O O . LYS B 1 78 ? -13.938 23.609 28.781 1 57.62 78 LYS B O 1
ATOM 3038 N N . GLU B 1 79 ? -15.258 24.328 27.188 1 58.41 79 GLU B N 1
ATOM 3039 C CA . GLU B 1 79 ? -14.336 23.828 26.172 1 58.41 79 GLU B CA 1
ATOM 3040 C C . GLU B 1 79 ? -13.031 24.625 26.172 1 58.41 79 GLU B C 1
ATOM 3042 O O . GLU B 1 79 ? -11.945 24.047 26.031 1 58.41 79 GLU B O 1
ATOM 3047 N N . LYS B 1 80 ? -13.281 25.906 26.516 1 58.03 80 LYS B N 1
ATOM 3048 C CA . LYS B 1 80 ? -12.102 26.766 26.594 1 58.03 80 LYS B CA 1
ATOM 3049 C C . LYS B 1 80 ? -11.234 26.391 27.781 1 58.03 80 LYS B C 1
ATOM 3051 O O . LYS B 1 80 ? -10.008 26.328 27.672 1 58.03 80 LYS B O 1
ATOM 3056 N N . GLN B 1 81 ? -11.891 26.297 28.859 1 59.44 81 GLN B N 1
ATOM 3057 C CA . GLN B 1 81 ? -11.148 25.906 30.047 1 59.44 81 GLN B CA 1
ATOM 3058 C C . GLN B 1 81 ? -10.438 24.562 29.844 1 59.44 81 GLN B C 1
ATOM 3060 O O . GLN B 1 81 ? -9.281 24.406 30.234 1 59.44 81 GLN B O 1
ATOM 3065 N N . HIS B 1 82 ? -11.102 23.719 29.281 1 63.03 82 HIS B N 1
ATOM 3066 C CA . HIS B 1 82 ? -10.531 22.406 29.016 1 63.03 82 HIS B CA 1
ATOM 3067 C C . HIS B 1 82 ? -9.352 22.5 28.047 1 63.03 82 HIS B C 1
ATOM 3069 O O . HIS B 1 82 ? -8.312 21.859 28.266 1 63.03 82 HIS B O 1
ATOM 3075 N N . MET B 1 83 ? -9.523 23.359 27.203 1 62.03 83 MET B N 1
ATOM 3076 C CA . MET B 1 83 ? -8.453 23.547 26.234 1 62.03 83 MET B CA 1
ATOM 3077 C C . MET B 1 83 ? -7.207 24.125 26.891 1 62.03 83 MET B C 1
ATOM 3079 O O . MET B 1 83 ? -6.086 23.734 26.562 1 62.03 83 MET B O 1
ATOM 3083 N N . TRP B 1 84 ? -7.484 25.016 27.812 1 61.91 84 TRP B N 1
ATOM 3084 C CA . TRP B 1 84 ? -6.355 25.609 28.516 1 61.91 84 TRP B CA 1
ATOM 3085 C C . TRP B 1 84 ? -5.637 24.578 29.375 1 61.91 84 TRP B C 1
ATOM 3087 O O . TRP B 1 84 ? -4.406 24.562 29.438 1 61.91 84 TRP B O 1
ATOM 3097 N N . GLU B 1 85 ? -6.406 23.828 29.891 1 68.88 85 GLU B N 1
ATOM 3098 C CA . GLU B 1 85 ? -5.805 22.766 30.703 1 68.88 85 GLU B CA 1
ATOM 3099 C C . GLU B 1 85 ? -4.957 21.828 29.844 1 68.88 85 GLU B C 1
ATOM 3101 O O . GLU B 1 85 ? -3.859 21.438 30.234 1 68.88 85 GLU B O 1
ATOM 3106 N N . LEU B 1 86 ? -5.48 21.609 28.719 1 68 86 LEU B N 1
ATOM 3107 C CA . LEU B 1 86 ? -4.75 20.734 27.797 1 68 86 LEU B CA 1
ATOM 3108 C C . LEU B 1 86 ? -3.455 21.406 27.344 1 68 86 LEU B C 1
ATOM 3110 O O . LEU B 1 86 ? -2.42 20.734 27.234 1 68 86 LEU B O 1
ATOM 3114 N N . LEU B 1 87 ? -3.559 22.688 27.141 1 67.12 87 LEU B N 1
ATOM 3115 C CA . LEU B 1 87 ? -2.381 23.422 26.703 1 67.12 87 LEU B CA 1
ATOM 3116 C C . LEU B 1 87 ? -1.313 23.453 27.781 1 67.12 87 LEU B C 1
ATOM 3118 O O . LEU B 1 87 ? -0.127 23.281 27.5 1 67.12 87 LEU B O 1
ATOM 3122 N N . GLU B 1 88 ? -1.793 23.656 28.922 1 68 88 GLU B N 1
ATOM 3123 C CA . GLU B 1 88 ? -0.852 23.656 30.047 1 68 88 GLU B CA 1
ATOM 3124 C C . GLU B 1 88 ? -0.15 22.312 30.172 1 68 88 GLU B C 1
ATOM 3126 O O . GLU B 1 88 ? 1.062 22.25 30.391 1 68 88 GLU B O 1
ATOM 3131 N N . LYS B 1 89 ? -0.912 21.375 30 1 73.69 89 LYS B N 1
ATOM 3132 C CA . LYS B 1 89 ? -0.333 20.031 30.062 1 73.69 89 LYS B CA 1
ATOM 3133 C C . LYS B 1 89 ? 0.635 19.797 28.922 1 73.69 89 LYS B C 1
ATOM 3135 O O . LYS B 1 89 ? 1.686 19.172 29.094 1 73.69 89 LYS B O 1
ATOM 3140 N N . ALA B 1 90 ? 0.302 20.391 27.844 1 73.81 90 ALA B N 1
ATOM 3141 C CA . ALA B 1 90 ? 1.154 20.219 26.672 1 73.81 90 ALA B CA 1
ATOM 3142 C C . ALA B 1 90 ? 2.475 20.969 26.828 1 73.81 90 ALA B C 1
ATOM 3144 O O . ALA B 1 90 ? 3.527 20.484 26.406 1 73.81 90 ALA B O 1
ATOM 3145 N N . ILE B 1 91 ? 2.41 22.094 27.484 1 72.38 91 ILE B N 1
ATOM 3146 C CA . ILE B 1 91 ? 3.613 22.891 27.719 1 72.38 91 ILE B CA 1
ATOM 3147 C C . ILE B 1 91 ? 4.535 22.141 28.688 1 72.38 91 ILE B C 1
ATOM 3149 O O . ILE B 1 91 ? 5.75 22.094 28.469 1 72.38 91 ILE B O 1
ATOM 3153 N N . LEU B 1 92 ? 3.906 21.594 29.594 1 72.88 92 LEU B N 1
ATOM 3154 C CA . LEU B 1 92 ? 4.688 20.812 30.547 1 72.88 92 LEU B CA 1
ATOM 3155 C C . LEU B 1 92 ? 5.309 19.594 29.859 1 72.88 92 LEU B C 1
ATOM 3157 O O . LEU B 1 92 ? 6.488 19.297 30.078 1 72.88 92 LEU B O 1
ATOM 3161 N N . MET B 1 93 ? 4.555 19.031 29.125 1 73.88 93 MET B N 1
ATOM 3162 C CA . MET B 1 93 ? 5.043 17.859 28.406 1 73.88 93 MET B CA 1
ATOM 3163 C C . MET B 1 93 ? 6.148 18.25 27.422 1 73.88 93 MET B C 1
ATOM 3165 O O . MET B 1 93 ? 7.125 17.516 27.266 1 73.88 93 MET B O 1
ATOM 3169 N N . LYS B 1 94 ? 5.922 19.344 26.797 1 75.69 94 LYS B N 1
ATOM 3170 C CA . LYS B 1 94 ? 6.945 19.844 25.891 1 75.69 94 LYS B CA 1
ATOM 3171 C C . LYS B 1 94 ? 8.289 19.984 26.594 1 75.69 94 LYS B C 1
ATOM 3173 O O . LYS B 1 94 ? 9.32 19.578 26.047 1 75.69 94 LYS B O 1
ATOM 3178 N N . LYS B 1 95 ? 8.227 20.562 27.688 1 74.31 95 LYS B N 1
ATOM 3179 C CA . LYS B 1 95 ? 9.453 20.719 28.453 1 74.31 95 LYS B CA 1
ATOM 3180 C C . LYS B 1 95 ? 10.078 19.375 28.797 1 74.31 95 LYS B C 1
ATOM 3182 O O . LYS B 1 95 ? 11.297 19.203 28.719 1 74.31 95 LYS B O 1
ATOM 3187 N N . GLU B 1 96 ? 9.258 18.484 29.031 1 73.38 96 GLU B N 1
ATOM 3188 C CA . GLU B 1 96 ? 9.734 17.156 29.422 1 73.38 96 GLU B CA 1
ATOM 3189 C C . GLU B 1 96 ? 10.336 16.422 28.219 1 73.38 96 GLU B C 1
ATOM 3191 O O . GLU B 1 96 ? 11.406 15.836 28.328 1 73.38 96 GLU B O 1
ATOM 3196 N N . ILE B 1 97 ? 9.602 16.656 27.172 1 75.31 97 ILE B N 1
ATOM 3197 C CA . ILE B 1 97 ? 10 15.82 26.047 1 75.31 97 ILE B CA 1
ATOM 3198 C C . ILE B 1 97 ? 11.148 16.484 25.297 1 75.31 97 ILE B C 1
ATOM 3200 O O . ILE B 1 97 ? 11.922 15.805 24.609 1 75.31 97 ILE B O 1
ATOM 3204 N N . SER B 1 98 ? 11.227 17.734 25.484 1 78.25 98 SER B N 1
ATOM 3205 C CA . SER B 1 98 ? 12.266 18.469 24.75 1 78.25 98 SER B CA 1
ATOM 3206 C C . SER B 1 98 ? 13.656 17.938 25.109 1 78.25 98 SER B C 1
ATOM 3208 O O . SER B 1 98 ? 14.578 18.016 24.281 1 78.25 98 SER B O 1
ATOM 3210 N N . GLN B 1 99 ? 13.781 17.328 26.188 1 74.06 99 GLN B N 1
ATOM 3211 C CA . GLN B 1 99 ? 15.062 16.812 26.641 1 74.06 99 GLN B CA 1
ATOM 3212 C C . GLN B 1 99 ? 15.367 15.453 26.016 1 74.06 99 GLN B C 1
ATOM 3214 O O . GLN B 1 99 ? 16.516 15 26.031 1 74.06 99 GLN B O 1
ATOM 3219 N N . HIS B 1 100 ? 14.32 14.883 25.484 1 73.75 100 HIS B N 1
ATOM 3220 C CA . HIS B 1 100 ? 14.484 13.508 25.031 1 73.75 100 HIS B CA 1
ATOM 3221 C C . HIS B 1 100 ? 14.32 13.391 23.516 1 73.75 100 HIS B C 1
ATOM 3223 O O . HIS B 1 100 ? 14.594 12.344 22.938 1 73.75 100 HIS B O 1
ATOM 3229 N N . ILE B 1 101 ? 13.789 14.469 23 1 76.06 101 ILE B N 1
ATOM 3230 C CA . ILE B 1 101 ? 13.562 14.344 21.562 1 76.06 101 ILE B CA 1
ATOM 3231 C C . ILE B 1 101 ? 14.328 15.445 20.828 1 76.06 101 ILE B C 1
ATOM 3233 O O . ILE B 1 101 ? 14.469 16.562 21.328 1 76.06 101 ILE B O 1
ATOM 3237 N N . ASP B 1 102 ? 14.891 15.039 19.719 1 74.94 102 ASP B N 1
ATOM 3238 C CA . ASP B 1 102 ? 15.555 15.969 18.797 1 74.94 102 ASP B CA 1
ATOM 3239 C C . ASP B 1 102 ? 14.688 16.25 17.578 1 74.94 102 ASP B C 1
ATOM 3241 O O . ASP B 1 102 ? 14.914 15.695 16.5 1 74.94 102 ASP B O 1
ATOM 3245 N N . ILE B 1 103 ? 13.727 17.188 17.859 1 77.12 103 ILE B N 1
ATOM 3246 C CA . ILE B 1 103 ? 12.773 17.469 16.781 1 77.12 103 ILE B CA 1
ATOM 3247 C C . ILE B 1 103 ? 13.5 18.125 15.617 1 77.12 103 ILE B C 1
ATOM 3249 O O . ILE B 1 103 ? 13.18 17.875 14.453 1 77.12 103 ILE B O 1
ATOM 3253 N N . ALA B 1 104 ? 14.469 18.969 15.93 1 75.44 104 ALA B N 1
ATOM 3254 C CA . ALA B 1 104 ? 15.18 19.672 14.867 1 75.44 104 ALA B CA 1
ATOM 3255 C C . ALA B 1 104 ? 15.789 18.688 13.875 1 75.44 104 ALA B C 1
ATOM 3257 O O . ALA B 1 104 ? 15.648 18.844 12.664 1 75.44 104 ALA B O 1
ATOM 3258 N N . HIS B 1 105 ? 16.344 17.641 14.422 1 78.94 105 HIS B N 1
ATOM 3259 C CA . HIS B 1 105 ? 17.031 16.672 13.578 1 78.94 105 HIS B CA 1
ATOM 3260 C C . HIS B 1 105 ? 16.062 15.641 13.023 1 78.94 105 HIS B C 1
ATOM 3262 O O . HIS B 1 105 ? 16.312 15.039 11.977 1 78.94 105 HIS B O 1
ATOM 3268 N N . ASN B 1 106 ? 14.938 15.508 13.68 1 82.19 106 ASN B N 1
ATOM 3269 C CA . ASN B 1 106 ? 14.039 14.43 13.289 1 82.19 106 ASN B CA 1
ATOM 3270 C C . ASN B 1 106 ? 12.727 14.961 12.734 1 82.19 106 ASN B C 1
ATOM 3272 O O . ASN B 1 106 ? 11.742 14.234 12.641 1 82.19 106 ASN B O 1
ATOM 3276 N N . PHE B 1 107 ? 12.781 16.266 12.484 1 91.38 107 PHE B N 1
ATOM 3277 C CA . PHE B 1 107 ? 11.586 16.875 11.914 1 91.38 107 PHE B CA 1
ATOM 3278 C C . PHE B 1 107 ? 11.141 16.125 10.664 1 91.38 107 PHE B C 1
ATOM 3280 O O . PHE B 1 107 ? 9.938 15.953 10.43 1 91.38 107 PHE B O 1
ATOM 3287 N N . THR B 1 108 ? 12.156 15.758 9.945 1 95.44 108 THR B N 1
ATOM 3288 C CA . THR B 1 108 ? 11.953 14.922 8.766 1 95.44 108 THR B CA 1
ATOM 3289 C C . THR B 1 108 ? 13.188 14.07 8.492 1 95.44 108 THR B C 1
ATOM 3291 O O . THR B 1 108 ? 14.312 14.477 8.805 1 95.44 108 THR B O 1
ATOM 3294 N N . LEU B 1 109 ? 12.914 12.898 8.039 1 95.88 109 LEU B N 1
ATOM 3295 C CA . LEU B 1 109 ? 14.023 12.125 7.477 1 95.88 109 LEU B CA 1
ATOM 3296 C C . LEU B 1 109 ? 14.664 12.867 6.309 1 95.88 109 LEU B C 1
ATOM 3298 O O . LEU B 1 109 ? 13.961 13.477 5.496 1 95.88 109 LEU B O 1
ATOM 3302 N N . ILE B 1 110 ? 15.938 12.859 6.277 1 96.31 110 ILE B N 1
ATOM 3303 C CA . ILE B 1 110 ? 16.703 13.484 5.207 1 96.31 110 ILE B CA 1
ATOM 3304 C C . ILE B 1 110 ? 17.297 12.414 4.297 1 96.31 110 ILE B C 1
ATOM 3306 O O . ILE B 1 110 ? 17.75 11.367 4.766 1 96.31 110 ILE B O 1
ATOM 3310 N N . ARG B 1 111 ? 17.375 12.719 3.033 1 96.81 111 ARG B N 1
ATOM 3311 C CA . ARG B 1 111 ? 17.75 11.742 2.012 1 96.81 111 ARG B CA 1
ATOM 3312 C C . ARG B 1 111 ? 19.109 11.141 2.299 1 96.81 111 ARG B C 1
ATOM 3314 O O . ARG B 1 111 ? 19.297 9.922 2.172 1 96.81 111 ARG B O 1
ATOM 3321 N N . SER B 1 112 ? 20.094 11.922 2.756 1 95.44 112 SER B N 1
ATOM 3322 C CA . SER B 1 112 ? 21.469 11.469 2.963 1 95.44 112 SER B CA 1
ATOM 3323 C C . SER B 1 112 ? 21.578 10.57 4.195 1 95.44 112 SER B C 1
ATOM 3325 O O . SER B 1 112 ? 22.562 9.852 4.363 1 95.44 112 SER B O 1
ATOM 3327 N N . ASN B 1 113 ? 20.547 10.609 5.035 1 93.25 113 ASN B N 1
ATOM 3328 C CA . ASN B 1 113 ? 20.625 9.875 6.293 1 93.25 113 ASN B CA 1
ATOM 3329 C C . ASN B 1 113 ? 19.859 8.555 6.219 1 93.25 113 ASN B C 1
ATOM 3331 O O . ASN B 1 113 ? 19.766 7.832 7.211 1 93.25 113 ASN B O 1
ATOM 3335 N N . VAL B 1 114 ? 19.312 8.305 5.051 1 95.38 114 VAL B N 1
ATOM 3336 C CA . VAL B 1 114 ? 18.547 7.074 4.91 1 95.38 114 VAL B CA 1
ATOM 3337 C C . VAL B 1 114 ? 19.141 6.211 3.803 1 95.38 114 VAL B C 1
ATOM 3339 O O . VAL B 1 114 ? 19.594 6.73 2.783 1 95.38 114 VAL B O 1
ATOM 3342 N N . ARG B 1 115 ? 19.109 4.953 4.062 1 96.5 115 ARG B N 1
ATOM 3343 C CA . ARG B 1 115 ? 19.609 4 3.076 1 96.5 115 ARG B CA 1
ATOM 3344 C C . ARG B 1 115 ? 18.469 3.148 2.52 1 96.5 115 ARG B C 1
ATOM 3346 O O . ARG B 1 115 ? 17.484 2.891 3.211 1 96.5 115 ARG B O 1
ATOM 3353 N N . LEU B 1 116 ? 18.672 2.785 1.266 1 94.81 116 LEU B N 1
ATOM 3354 C CA . LEU B 1 116 ? 17.734 1.849 0.675 1 94.81 116 LEU B CA 1
ATOM 3355 C C . LEU B 1 116 ? 17.688 0.541 1.458 1 94.81 116 LEU B C 1
ATOM 3357 O O . LEU B 1 116 ? 18.75 0.011 1.834 1 94.81 116 LEU B O 1
ATOM 3361 N N . GLY B 1 117 ? 16.484 0.1 1.764 1 93.94 117 GLY B N 1
ATOM 3362 C CA . GLY B 1 117 ? 16.328 -1.151 2.49 1 93.94 117 GLY B CA 1
ATOM 3363 C C . GLY B 1 117 ? 16.375 -0.976 3.996 1 93.94 117 GLY B C 1
ATOM 3364 O O . GLY B 1 117 ? 16.141 -1.929 4.742 1 93.94 117 GLY B O 1
ATOM 3365 N N . GLN B 1 118 ? 16.656 0.227 4.402 1 95.81 118 GLN B N 1
ATOM 3366 C CA . GLN B 1 118 ? 16.656 0.504 5.832 1 95.81 118 GLN B CA 1
ATOM 3367 C C . GLN B 1 118 ? 15.281 0.213 6.441 1 95.81 118 GLN B C 1
ATOM 3369 O O . GLN B 1 118 ? 14.25 0.534 5.844 1 95.81 118 GLN B O 1
ATOM 3374 N N . LEU B 1 119 ? 15.305 -0.47 7.582 1 96 119 LEU B N 1
ATOM 3375 C CA . LEU B 1 119 ? 14.055 -0.785 8.273 1 96 119 LEU B CA 1
ATOM 3376 C C . LEU B 1 119 ? 13.711 0.292 9.289 1 96 119 LEU B C 1
ATOM 3378 O O . LEU B 1 119 ? 14.523 0.607 10.164 1 96 119 LEU B O 1
ATOM 3382 N N . MET B 1 120 ? 12.57 0.882 9.117 1 96.25 120 MET B N 1
ATOM 3383 C CA . MET B 1 120 ? 12.039 1.836 10.086 1 96.25 120 MET B CA 1
ATOM 3384 C C . MET B 1 120 ? 11.094 1.149 11.062 1 96.25 120 MET B C 1
ATOM 3386 O O . MET B 1 120 ? 10.281 0.315 10.656 1 96.25 120 MET B O 1
ATOM 3390 N N . HIS B 1 121 ? 11.242 1.454 12.328 1 95 121 HIS B N 1
ATOM 3391 C CA . HIS B 1 121 ? 10.328 0.982 13.359 1 95 121 HIS B CA 1
ATOM 3392 C C . HIS B 1 121 ? 9.242 2.018 13.656 1 95 121 HIS B C 1
ATOM 3394 O O . HIS B 1 121 ? 9.305 3.141 13.156 1 95 121 HIS B O 1
ATOM 3400 N N . TYR B 1 122 ? 8.227 1.584 14.43 1 91.5 122 TYR B N 1
ATOM 3401 C CA . TYR B 1 122 ? 7.105 2.463 14.742 1 91.5 122 TYR B CA 1
ATOM 3402 C C . TYR B 1 122 ? 7.125 2.873 16.203 1 91.5 122 TYR B C 1
ATOM 3404 O O . TYR B 1 122 ? 7.332 2.035 17.094 1 91.5 122 TYR B O 1
ATOM 3412 N N . ASP B 1 123 ? 6.906 4.129 16.375 1 87.31 123 ASP B N 1
ATOM 3413 C CA . ASP B 1 123 ? 7.07 4.715 17.703 1 87.31 123 ASP B CA 1
ATOM 3414 C C . ASP B 1 123 ? 6.051 4.148 18.688 1 87.31 123 ASP B C 1
ATOM 3416 O O . ASP B 1 123 ? 6.355 3.951 19.859 1 87.31 123 ASP B O 1
ATOM 3420 N N . TYR B 1 124 ? 4.859 3.875 18.203 1 84.5 124 TYR B N 1
ATOM 3421 C CA . TYR B 1 124 ? 3.779 3.52 19.125 1 84.5 124 TYR B CA 1
ATOM 3422 C C . TYR B 1 124 ? 3.254 2.119 18.828 1 84.5 124 TYR B C 1
ATOM 3424 O O . TYR B 1 124 ? 2.074 1.835 19.031 1 84.5 124 TYR B O 1
ATOM 3432 N N . SER B 1 125 ? 4.102 1.292 18.188 1 89.75 125 SER B N 1
ATOM 3433 C CA . SER B 1 125 ? 3.779 -0.104 17.906 1 89.75 125 SER B CA 1
ATOM 3434 C C . SER B 1 125 ? 4.879 -1.034 18.406 1 89.75 125 SER B C 1
ATOM 3436 O O . SER B 1 125 ? 5.965 -0.58 18.781 1 89.75 125 SER B O 1
ATOM 3438 N N . SER B 1 126 ? 4.516 -2.324 18.516 1 91.5 126 SER B N 1
ATOM 3439 C CA . SER B 1 126 ? 5.527 -3.328 18.844 1 91.5 126 SER B CA 1
ATOM 3440 C C . SER B 1 126 ? 6.738 -3.203 17.922 1 91.5 126 SER B C 1
ATOM 3442 O O . SER B 1 126 ? 6.594 -2.91 16.734 1 91.5 126 SER B O 1
ATOM 3444 N N . HIS B 1 127 ? 7.934 -3.469 18.484 1 91.94 127 HIS B N 1
ATOM 3445 C CA . HIS B 1 127 ? 9.188 -3.346 17.766 1 91.94 127 HIS B CA 1
ATOM 3446 C C . HIS B 1 127 ? 9.273 -4.367 16.625 1 91.94 127 HIS B C 1
ATOM 3448 O O . HIS B 1 127 ? 10.125 -4.254 15.75 1 91.94 127 HIS B O 1
ATOM 3454 N N . LYS B 1 128 ? 8.43 -5.289 16.609 1 94.81 128 LYS B N 1
ATOM 3455 C CA . LYS B 1 128 ? 8.461 -6.301 15.555 1 94.81 128 LYS B CA 1
ATOM 3456 C C . LYS B 1 128 ? 7.984 -5.723 14.219 1 94.81 128 LYS B C 1
ATOM 3458 O O . LYS B 1 128 ? 8.258 -6.289 13.156 1 94.81 128 LYS B O 1
ATOM 3463 N N . TYR B 1 129 ? 7.199 -4.648 14.305 1 95.81 129 TYR B N 1
ATOM 3464 C CA . TYR B 1 129 ? 6.68 -4.043 13.078 1 95.81 129 TYR B CA 1
ATOM 3465 C C . TYR B 1 129 ? 7.711 -3.117 12.445 1 95.81 129 TYR B C 1
ATOM 3467 O O . TYR B 1 129 ? 8.336 -2.309 13.133 1 95.81 129 TYR B O 1
ATOM 3475 N N . VAL B 1 130 ? 7.871 -3.326 11.141 1 97.06 130 VAL B N 1
ATOM 3476 C CA . VAL B 1 130 ? 8.883 -2.545 10.438 1 97.06 130 VAL B CA 1
ATOM 3477 C C . VAL B 1 130 ? 8.336 -2.064 9.102 1 97.06 130 VAL B C 1
ATOM 3479 O O . VAL B 1 130 ? 7.348 -2.604 8.594 1 97.06 130 VAL B O 1
ATOM 3482 N N . PHE B 1 131 ? 8.93 -1.091 8.602 1 97.06 131 PHE B N 1
ATOM 3483 C CA . PHE B 1 131 ? 8.734 -0.562 7.254 1 97.06 131 PHE B CA 1
ATOM 3484 C C . PHE B 1 131 ? 10.062 -0.431 6.52 1 97.06 131 PHE B C 1
ATOM 3486 O O . PHE B 1 131 ? 10.992 0.21 7.02 1 97.06 131 PHE B O 1
ATOM 3493 N N . SER B 1 132 ? 10.164 -1.032 5.363 1 96.69 132 SER B N 1
ATOM 3494 C CA . SER B 1 132 ? 11.391 -0.954 4.586 1 96.69 132 SER B CA 1
ATOM 3495 C C . SER B 1 132 ? 11.398 0.269 3.674 1 96.69 132 SER B C 1
ATOM 3497 O O . SER B 1 132 ? 10.461 0.47 2.895 1 96.69 132 SER B O 1
ATOM 3499 N N . ILE B 1 133 ? 12.461 1.029 3.711 1 97.19 133 ILE B N 1
ATOM 3500 C CA . ILE B 1 133 ? 12.594 2.217 2.875 1 97.19 133 ILE B CA 1
ATOM 3501 C C . ILE B 1 133 ? 12.922 1.803 1.441 1 97.19 133 ILE B C 1
ATOM 3503 O O . ILE B 1 133 ? 13.961 1.185 1.188 1 97.19 133 ILE B O 1
ATOM 3507 N N . GLY B 1 134 ? 12 2.152 0.572 1 95.56 134 GLY B N 1
ATOM 3508 C CA . GLY B 1 134 ? 12.219 1.898 -0.843 1 95.56 134 GLY B CA 1
ATOM 3509 C C . GLY B 1 134 ? 12.703 3.121 -1.6 1 95.56 134 GLY B C 1
ATOM 3510 O O . GLY B 1 134 ? 12.812 4.207 -1.028 1 95.56 134 GLY B O 1
ATOM 3511 N N . GLU B 1 135 ? 12.922 2.885 -2.889 1 94.94 135 GLU B N 1
ATOM 3512 C CA . GLU B 1 135 ? 13.461 3.934 -3.744 1 94.94 135 GLU B CA 1
ATOM 3513 C C . GLU B 1 135 ? 12.508 5.117 -3.848 1 94.94 135 GLU B C 1
ATOM 3515 O O . GLU B 1 135 ? 12.922 6.273 -3.777 1 94.94 135 GLU B O 1
ATOM 3520 N N . ASN B 1 136 ? 11.297 4.805 -4.062 1 96.44 136 ASN B N 1
ATOM 3521 C CA . ASN B 1 136 ? 10.305 5.867 -4.215 1 96.44 136 ASN B CA 1
ATOM 3522 C C . ASN B 1 136 ? 10.203 6.719 -2.953 1 96.44 136 ASN B C 1
ATOM 3524 O O . ASN B 1 136 ? 10.195 7.949 -3.027 1 96.44 136 ASN B O 1
ATOM 3528 N N . PHE B 1 137 ? 10.18 6.074 -1.833 1 97.88 137 PHE B N 1
ATOM 3529 C CA . PHE B 1 137 ? 10.109 6.816 -0.58 1 97.88 137 PHE B CA 1
ATOM 3530 C C . PHE B 1 137 ? 11.344 7.695 -0.406 1 97.88 137 PHE B C 1
ATOM 3532 O O . PHE B 1 137 ? 11.227 8.891 -0.106 1 97.88 137 PHE B O 1
ATOM 3539 N N . LYS B 1 138 ? 12.477 7.098 -0.583 1 97.69 138 LYS B N 1
ATOM 3540 C CA . LYS B 1 138 ? 13.734 7.824 -0.43 1 97.69 138 LYS B CA 1
ATOM 3541 C C . LYS B 1 138 ? 13.789 9.031 -1.362 1 97.69 138 LYS B C 1
ATOM 3543 O O . LYS B 1 138 ? 14.297 10.094 -0.989 1 97.69 138 LYS B O 1
ATOM 3548 N N . SER B 1 139 ? 13.219 8.867 -2.506 1 97.19 139 SER B N 1
ATOM 3549 C CA . SER B 1 139 ? 13.273 9.93 -3.5 1 97.19 139 SER B CA 1
ATOM 3550 C C . SER B 1 139 ? 12.438 11.133 -3.064 1 97.19 139 SER B C 1
ATOM 3552 O O . SER B 1 139 ? 12.617 12.234 -3.574 1 97.19 139 SER B O 1
ATOM 3554 N N . LEU B 1 140 ? 11.5 10.914 -2.174 1 98.06 140 LEU B N 1
ATOM 3555 C CA . LEU B 1 140 ? 10.617 11.984 -1.722 1 98.06 140 LEU B CA 1
ATOM 3556 C C . LEU B 1 140 ? 11.234 12.734 -0.548 1 98.06 140 LEU B C 1
ATOM 3558 O O . LEU B 1 140 ? 10.719 13.781 -0.139 1 98.06 140 LEU B O 1
ATOM 3562 N N . LEU B 1 141 ? 12.312 12.219 0.007 1 98 141 LEU B N 1
ATOM 3563 C CA . LEU B 1 141 ? 12.922 12.844 1.17 1 98 141 LEU B CA 1
ATOM 3564 C C . LEU B 1 141 ? 13.695 14.102 0.765 1 98 141 LEU B C 1
ATOM 3566 O O . LEU B 1 141 ? 14.352 14.117 -0.279 1 98 141 LEU B O 1
ATOM 3570 N N . PRO B 1 142 ? 13.578 15.109 1.583 1 97.06 142 PRO B N 1
ATOM 3571 C CA . PRO B 1 142 ? 14.32 16.344 1.273 1 97.06 142 PRO B CA 1
ATOM 3572 C C . PRO B 1 142 ? 15.812 16.203 1.546 1 97.06 142 PRO B C 1
ATOM 3574 O O . PRO B 1 142 ? 16.234 15.289 2.252 1 97.06 142 PRO B O 1
ATOM 3577 N N . GLU B 1 143 ? 16.531 17.094 0.948 1 95.69 143 GLU B N 1
ATOM 3578 C CA . GLU B 1 143 ? 17.969 17.156 1.194 1 95.69 143 GLU B CA 1
ATOM 3579 C C . GLU B 1 143 ? 18.281 17.781 2.553 1 95.69 143 GLU B C 1
ATOM 3581 O O . GLU B 1 143 ? 19.328 17.5 3.152 1 95.69 143 GLU B O 1
ATOM 3586 N N . ALA B 1 144 ? 17.391 18.625 2.949 1 94 144 ALA B N 1
ATOM 3587 C CA . ALA B 1 144 ? 17.469 19.266 4.258 1 94 144 ALA B CA 1
ATOM 3588 C C . ALA B 1 144 ? 16.078 19.547 4.82 1 94 144 ALA B C 1
ATOM 3590 O O . ALA B 1 144 ? 15.102 19.609 4.074 1 94 144 ALA B O 1
ATOM 3591 N N . SER B 1 145 ? 16.062 19.656 6.148 1 92.94 145 SER B N 1
ATOM 3592 C CA . SER B 1 145 ? 14.789 19.969 6.793 1 92.94 145 SER B CA 1
ATOM 3593 C C . SER B 1 145 ? 14.258 21.312 6.316 1 92.94 145 SER B C 1
ATOM 3595 O O . SER B 1 145 ? 15.008 22.281 6.211 1 92.94 145 SER B O 1
ATOM 3597 N N . PRO B 1 146 ? 12.984 21.391 6.074 1 93.31 146 PRO B N 1
ATOM 3598 C CA . PRO B 1 146 ? 12.422 22.641 5.574 1 93.31 146 PRO B CA 1
ATOM 3599 C C . PRO B 1 146 ? 12.336 23.719 6.652 1 93.31 146 PRO B C 1
ATOM 3601 O O . PRO B 1 146 ? 12.039 24.875 6.348 1 93.31 146 PRO B O 1
ATOM 3604 N N . ILE B 1 147 ? 12.594 23.344 7.836 1 89.94 147 ILE B N 1
ATOM 3605 C CA . ILE B 1 147 ? 12.43 24.344 8.883 1 89.94 147 ILE B CA 1
ATOM 3606 C C . ILE B 1 147 ? 13.805 24.844 9.344 1 89.94 147 ILE B C 1
ATOM 3608 O O . ILE B 1 147 ? 13.898 25.672 10.258 1 89.94 147 ILE B O 1
ATOM 3612 N N . VAL B 1 148 ? 14.797 24.344 8.719 1 86.12 148 VAL B N 1
ATOM 3613 C CA . VAL B 1 148 ? 16.141 24.766 9.102 1 86.12 148 VAL B CA 1
ATOM 3614 C C . VAL B 1 148 ? 16.312 26.25 8.82 1 86.12 148 VAL B C 1
ATOM 3616 O O . VAL B 1 148 ? 15.961 26.734 7.738 1 86.12 148 VAL B O 1
ATOM 3619 N N . ASN B 1 149 ? 16.797 26.984 9.742 1 81.31 149 ASN B N 1
ATOM 3620 C CA . ASN B 1 149 ? 17.125 28.391 9.664 1 81.31 149 ASN B CA 1
ATOM 3621 C C . ASN B 1 149 ? 15.883 29.25 9.375 1 81.31 149 ASN B C 1
ATOM 3623 O O . ASN B 1 149 ? 15.969 30.266 8.695 1 81.31 149 ASN B O 1
ATOM 3627 N N . LYS B 1 150 ? 14.805 28.75 9.641 1 85.69 150 LYS B N 1
ATOM 3628 C CA . LYS B 1 150 ? 13.578 29.531 9.531 1 85.69 150 LYS B CA 1
ATOM 3629 C C . LYS B 1 150 ? 13.227 30.188 10.867 1 85.69 150 LYS B C 1
ATOM 3631 O O . LYS B 1 150 ? 13.383 29.578 11.93 1 85.69 150 LYS B O 1
ATOM 3636 N N . HIS B 1 151 ? 12.883 31.469 10.758 1 84.19 151 HIS B N 1
ATOM 3637 C CA . HIS B 1 151 ? 12.477 32.219 11.945 1 84.19 151 HIS B CA 1
ATOM 3638 C C . HIS B 1 151 ? 11.258 33.094 11.656 1 84.19 151 HIS B C 1
ATOM 3640 O O . HIS B 1 151 ? 11.25 33.844 10.68 1 84.19 151 HIS B O 1
ATOM 3646 N N . TYR B 1 152 ? 10.32 32.844 12.484 1 81.62 152 TYR B N 1
ATOM 3647 C CA . TYR B 1 152 ? 9.094 33.625 12.375 1 81.62 152 TYR B CA 1
ATOM 3648 C C . TYR B 1 152 ? 8.828 34.375 13.664 1 81.62 152 TYR B C 1
ATOM 3650 O O . TYR B 1 152 ? 9.156 33.906 14.758 1 81.62 152 TYR B O 1
ATOM 3658 N N . ASN B 1 153 ? 8.211 35.531 13.539 1 76.31 153 ASN B N 1
ATOM 3659 C CA . ASN B 1 153 ? 7.977 36.375 14.711 1 76.31 153 ASN B CA 1
ATOM 3660 C C . ASN B 1 153 ? 6.758 35.875 15.5 1 76.31 153 ASN B C 1
ATOM 3662 O O . ASN B 1 153 ? 6.809 35.781 16.719 1 76.31 153 ASN B O 1
ATOM 3666 N N . VAL B 1 154 ? 5.703 35.625 14.828 1 76.06 154 VAL B N 1
ATOM 3667 C CA . VAL B 1 154 ? 4.457 35.219 15.469 1 76.06 154 VAL B CA 1
ATOM 3668 C C . VAL B 1 154 ? 3.871 34.031 14.719 1 76.06 154 VAL B C 1
ATOM 3670 O O . VAL B 1 154 ? 3.82 34.031 13.484 1 76.06 154 VAL B O 1
ATOM 3673 N N . CYS B 1 155 ? 3.557 33.031 15.547 1 82.69 155 CYS B N 1
ATOM 3674 C CA . CYS B 1 155 ? 3.031 31.797 14.977 1 82.69 155 CYS B CA 1
ATOM 3675 C C . CYS B 1 155 ? 1.687 31.438 15.594 1 82.69 155 CYS B C 1
ATOM 3677 O O . CYS B 1 155 ? 1.383 31.844 16.719 1 82.69 155 CYS B O 1
ATOM 3679 N N . ALA B 1 156 ? 0.854 30.766 14.852 1 82.75 156 ALA B N 1
ATOM 3680 C CA . ALA B 1 156 ? -0.422 30.266 15.344 1 82.75 156 ALA B CA 1
ATOM 3681 C C . ALA B 1 156 ? -0.5 28.75 15.188 1 82.75 156 ALA B C 1
ATOM 3683 O O . ALA B 1 156 ? 0.02 28.188 14.219 1 82.75 156 ALA B O 1
ATOM 3684 N N . VAL B 1 157 ? -1.099 28.094 16.203 1 84.38 157 VAL B N 1
ATOM 3685 C CA . VAL B 1 157 ? -1.479 26.688 16.109 1 84.38 157 VAL B CA 1
ATOM 3686 C C . VAL B 1 157 ? -3 26.562 16.047 1 84.38 157 VAL B C 1
ATOM 3688 O O . VAL B 1 157 ? -3.705 27.062 16.938 1 84.38 157 VAL B O 1
ATOM 3691 N N . VAL B 1 158 ? -3.432 26.016 14.961 1 84.5 158 VAL B N 1
ATOM 3692 C CA . VAL B 1 158 ? -4.871 25.875 14.773 1 84.5 158 VAL B CA 1
ATOM 3693 C C . VAL B 1 158 ? -5.234 24.391 14.719 1 84.5 158 VAL B C 1
ATOM 3695 O O . VAL B 1 158 ? -4.777 23.656 13.836 1 84.5 158 VAL B O 1
ATOM 3698 N N . GLY B 1 159 ? -6.086 23.953 15.641 1 79.88 159 GLY B N 1
ATOM 3699 C CA . GLY B 1 159 ? -6.523 22.562 15.68 1 79.88 159 GLY B CA 1
ATOM 3700 C C . GLY B 1 159 ? -7.625 22.25 14.688 1 79.88 159 GLY B C 1
ATOM 3701 O O . GLY B 1 159 ? -8.055 23.141 13.938 1 79.88 159 GLY B O 1
ATOM 3702 N N . ASN B 1 160 ? -8.047 20.953 14.656 1 77.88 160 ASN B N 1
ATOM 3703 C CA . ASN B 1 160 ? -9.055 20.531 13.688 1 77.88 160 ASN B CA 1
ATOM 3704 C C . ASN B 1 160 ? -10.375 20.188 14.375 1 77.88 160 ASN B C 1
ATOM 3706 O O . ASN B 1 160 ? -11.242 19.547 13.781 1 77.88 160 ASN B O 1
ATOM 3710 N N . SER B 1 161 ? -10.641 20.562 15.547 1 70.81 161 SER B N 1
ATOM 3711 C CA . SER B 1 161 ? -11.789 20.125 16.344 1 70.81 161 SER B CA 1
ATOM 3712 C C . SER B 1 161 ? -13.023 20.969 16.031 1 70.81 161 SER B C 1
ATOM 3714 O O . SER B 1 161 ? -14.133 20.641 16.453 1 70.81 161 SER B O 1
ATOM 3716 N N . GLY B 1 162 ? -13.031 21.984 15.469 1 71.12 162 GLY B N 1
ATOM 3717 C CA . GLY B 1 162 ? -14.172 22.828 15.195 1 71.12 162 GLY B CA 1
ATOM 3718 C C . GLY B 1 162 ? -14.445 23.844 16.297 1 71.12 162 GLY B C 1
ATOM 3719 O O . GLY B 1 162 ? -15.422 24.594 16.234 1 71.12 162 GLY B O 1
ATOM 3720 N N . VAL B 1 163 ? -13.656 23.969 17.266 1 69.69 163 VAL B N 1
ATOM 3721 C CA . VAL B 1 163 ? -13.859 24.828 18.422 1 69.69 163 VAL B CA 1
ATOM 3722 C C . VAL B 1 163 ? -13.93 26.281 17.984 1 69.69 163 VAL B C 1
ATOM 3724 O O . VAL B 1 163 ? -14.57 27.109 18.641 1 69.69 163 VAL B O 1
ATOM 3727 N N . LEU B 1 164 ? -13.398 26.688 16.891 1 76.69 164 LEU B N 1
ATOM 3728 C CA . LEU B 1 164 ? -13.328 28.078 16.438 1 76.69 164 LEU B CA 1
ATOM 3729 C C . LEU B 1 164 ? -14.555 28.438 15.602 1 76.69 164 LEU B C 1
ATOM 3731 O O . LEU B 1 164 ? -14.688 29.578 15.141 1 76.69 164 LEU B O 1
ATOM 3735 N N . THR B 1 165 ? -15.398 27.406 15.5 1 78 165 THR B N 1
ATOM 3736 C CA . THR B 1 165 ? -16.578 27.703 14.703 1 78 165 THR B CA 1
ATOM 3737 C C . THR B 1 165 ? -17.359 28.875 15.289 1 78 165 THR B C 1
ATOM 3739 O O . THR B 1 165 ? -17.641 28.891 16.484 1 78 165 THR B O 1
ATOM 3742 N N . GLY B 1 166 ? -17.594 29.812 14.477 1 81.44 166 GLY B N 1
ATOM 3743 C CA . GLY B 1 166 ? -18.359 30.984 14.898 1 81.44 166 GLY B CA 1
ATOM 3744 C C . GLY B 1 166 ? -17.5 32.031 15.57 1 81.44 166 GLY B C 1
ATOM 3745 O O . GLY B 1 166 ? -17.984 33.125 15.914 1 81.44 166 GLY B O 1
ATOM 3746 N N . SER B 1 167 ? -16.234 31.828 15.75 1 73.38 167 SER B N 1
ATOM 3747 C CA . SER B 1 167 ? -15.367 32.719 16.5 1 73.38 167 SER B CA 1
ATOM 3748 C C . SER B 1 167 ? -15 33.969 15.68 1 73.38 167 SER B C 1
ATOM 3750 O O . SER B 1 167 ? -14.625 35 16.234 1 73.38 167 SER B O 1
ATOM 3752 N N . ARG B 1 168 ? -15.094 33.844 14.328 1 85.25 168 ARG B N 1
ATOM 3753 C CA . ARG B 1 168 ? -14.727 34.906 13.383 1 85.25 168 ARG B CA 1
ATOM 3754 C C . ARG B 1 168 ? -13.273 35.312 13.578 1 85.25 168 ARG B C 1
ATOM 3756 O O . ARG B 1 168 ? -12.914 36.469 13.344 1 85.25 168 ARG B O 1
ATOM 3763 N N . CYS B 1 169 ? -12.398 34.375 14.031 1 82.88 169 CYS B N 1
ATOM 3764 C CA . CYS B 1 169 ? -10.992 34.656 14.281 1 82.88 169 CYS B CA 1
ATOM 3765 C C . CYS B 1 169 ? -10.18 34.594 13 1 82.88 169 CYS B C 1
ATOM 3767 O O . CYS B 1 169 ? -8.969 34.844 13 1 82.88 169 CYS B O 1
ATOM 3769 N N . GLY B 1 170 ? -10.781 34.312 11.898 1 88.81 170 GLY B N 1
ATOM 3770 C CA . GLY B 1 170 ? -10.102 34.125 10.625 1 88.81 170 GLY B CA 1
ATOM 3771 C C . GLY B 1 170 ? -9.156 35.25 10.281 1 88.81 170 GLY B C 1
ATOM 3772 O O . GLY B 1 170 ? -7.961 35.031 10.078 1 88.81 170 GLY B O 1
ATOM 3773 N N . PRO B 1 171 ? -9.656 36.469 10.266 1 88.56 171 PRO B N 1
ATOM 3774 C CA . PRO B 1 171 ? -8.789 37.594 9.938 1 88.56 171 PRO B CA 1
ATOM 3775 C C . PRO B 1 171 ? -7.602 37.75 10.891 1 88.56 171 PRO B C 1
ATOM 3777 O O . PRO B 1 171 ? -6.5 38.094 10.461 1 88.56 171 PRO B O 1
ATOM 3780 N N . GLU B 1 172 ? -7.758 37.438 12.133 1 82.69 172 GLU B N 1
ATOM 3781 C CA . GLU B 1 172 ? -6.668 37.5 13.102 1 82.69 172 GLU B CA 1
ATOM 3782 C C . GLU B 1 172 ? -5.621 36.406 12.812 1 82.69 172 GLU B C 1
ATOM 3784 O O . GLU B 1 172 ? -4.418 36.688 12.875 1 82.69 172 GLU B O 1
ATOM 3789 N N . ILE B 1 173 ? -6.035 35.25 12.531 1 87.06 173 ILE B N 1
ATOM 3790 C CA . ILE B 1 173 ? -5.133 34.156 12.242 1 87.06 173 ILE B CA 1
ATOM 3791 C C . ILE B 1 173 ? -4.309 34.469 11 1 87.06 173 ILE B C 1
ATOM 3793 O O . ILE B 1 173 ? -3.117 34.156 10.938 1 87.06 173 ILE B O 1
ATOM 3797 N N . GLU B 1 174 ? -4.91 35.188 10.055 1 91.19 174 GLU B N 1
ATOM 3798 C CA . GLU B 1 174 ? -4.242 35.531 8.797 1 91.19 174 GLU B CA 1
ATOM 3799 C C . GLU B 1 174 ? -3.061 36.469 9.031 1 91.19 174 GLU B C 1
ATOM 3801 O O . GLU B 1 174 ? -2.197 36.594 8.164 1 91.19 174 GLU B O 1
ATOM 3806 N N . LYS B 1 175 ? -2.998 37.062 10.156 1 84.44 175 LYS B N 1
ATOM 3807 C CA . LYS B 1 175 ? -1.961 38.062 10.445 1 84.44 175 LYS B CA 1
ATOM 3808 C C . LYS B 1 175 ? -0.684 37.375 10.938 1 84.44 175 LYS B C 1
ATOM 3810 O O . LYS B 1 175 ? 0.372 38 11.008 1 84.44 175 LYS B O 1
ATOM 3815 N N . PHE B 1 176 ? -0.77 36.125 11.297 1 84.56 176 PHE B N 1
ATOM 3816 C CA . PHE B 1 176 ? 0.399 35.406 11.812 1 84.56 176 PHE B CA 1
ATOM 3817 C C . PHE B 1 176 ? 1.367 35.062 10.68 1 84.56 176 PHE B C 1
ATOM 3819 O O . PHE B 1 176 ? 0.949 34.844 9.547 1 84.56 176 PHE B O 1
ATOM 3826 N N . ASP B 1 177 ? 2.695 35.062 11.047 1 86.06 177 ASP B N 1
ATOM 3827 C CA . ASP B 1 177 ? 3.742 34.781 10.062 1 86.06 177 ASP B CA 1
ATOM 3828 C C . ASP B 1 177 ? 3.768 33.312 9.68 1 86.06 177 ASP B C 1
ATOM 3830 O O . ASP B 1 177 ? 4.227 32.938 8.594 1 86.06 177 ASP B O 1
ATOM 3834 N N . PHE B 1 178 ? 3.34 32.5 10.609 1 90.19 178 PHE B N 1
ATOM 3835 C CA . PHE B 1 178 ? 3.367 31.047 10.438 1 90.19 178 PHE B CA 1
ATOM 3836 C C . PHE B 1 178 ? 2.156 30.406 11.102 1 90.19 178 PHE B C 1
ATOM 3838 O O . PHE B 1 178 ? 1.952 30.547 12.305 1 90.19 178 PHE B O 1
ATOM 3845 N N . VAL B 1 179 ? 1.401 29.703 10.289 1 90.75 179 VAL B N 1
ATOM 3846 C CA . VAL B 1 179 ? 0.207 29.047 10.805 1 90.75 179 VAL B CA 1
ATOM 3847 C C . VAL B 1 179 ? 0.374 27.531 10.719 1 90.75 179 VAL B C 1
ATOM 3849 O O . VAL B 1 179 ? 0.457 26.969 9.617 1 90.75 179 VAL B O 1
ATOM 3852 N N . PHE B 1 180 ? 0.404 26.859 11.898 1 91.81 180 PHE B N 1
ATOM 3853 C CA . PHE B 1 180 ? 0.46 25.422 12.062 1 91.81 180 PHE B CA 1
ATOM 3854 C C . PHE B 1 180 ? -0.938 24.844 12.242 1 91.81 180 PHE B C 1
ATOM 3856 O O . PHE B 1 180 ? -1.641 25.172 13.195 1 91.81 180 PHE B O 1
ATOM 3863 N N . ARG B 1 181 ? -1.292 24 11.281 1 90.25 181 ARG B N 1
ATOM 3864 C CA . ARG B 1 181 ? -2.611 23.375 11.391 1 90.25 181 ARG B CA 1
ATOM 3865 C C . ARG B 1 181 ? -2.496 21.875 11.617 1 90.25 181 ARG B C 1
ATOM 3867 O O . ARG B 1 181 ? -1.479 21.266 11.281 1 90.25 181 ARG B O 1
ATOM 3874 N N . CYS B 1 182 ? -3.617 21.297 12.141 1 86.38 182 CYS B N 1
ATOM 3875 C CA . CYS B 1 182 ? -3.607 19.875 12.461 1 86.38 182 CYS B CA 1
ATOM 3876 C C . CYS B 1 182 ? -4.516 19.094 11.523 1 86.38 182 CYS B C 1
ATOM 3878 O O . CYS B 1 182 ? -5.633 19.516 11.234 1 86.38 182 CYS B O 1
ATOM 3880 N N . ASN B 1 183 ? -3.941 18.047 10.961 1 89.81 183 ASN B N 1
ATOM 3881 C CA . ASN B 1 183 ? -4.648 16.938 10.336 1 89.81 183 ASN B CA 1
ATOM 3882 C C . ASN B 1 183 ? -5.371 17.375 9.062 1 89.81 183 ASN B C 1
ATOM 3884 O O . ASN B 1 183 ? -6.52 17 8.836 1 89.81 183 ASN B O 1
ATOM 3888 N N . PHE B 1 184 ? -4.66 18.234 8.43 1 93.75 184 PHE B N 1
ATOM 3889 C CA . PHE B 1 184 ? -5.137 18.516 7.078 1 93.75 184 PHE B CA 1
ATOM 3890 C C . PHE B 1 184 ? -6.551 19.078 7.102 1 93.75 184 PHE B C 1
ATOM 3892 O O . PHE B 1 184 ? -7.383 18.719 6.27 1 93.75 184 PHE B O 1
ATOM 3899 N N . ALA B 1 185 ? -6.789 19.938 8.055 1 88.12 185 ALA B N 1
ATOM 3900 C CA . ALA B 1 185 ? -8.117 20.516 8.25 1 88.12 185 ALA B CA 1
ATOM 3901 C C . ALA B 1 185 ? -8.5 21.422 7.09 1 88.12 185 ALA B C 1
ATOM 3903 O O . ALA B 1 185 ? -7.664 22.188 6.594 1 88.12 185 ALA B O 1
ATOM 3904 N N . PRO B 1 186 ? -9.781 21.297 6.68 1 87.94 186 PRO B N 1
ATOM 3905 C CA . PRO B 1 186 ? -10.242 22.219 5.641 1 87.94 186 PRO B CA 1
ATOM 3906 C C . PRO B 1 186 ? -10.352 23.656 6.137 1 87.94 186 PRO B C 1
ATOM 3908 O O . PRO B 1 186 ? -10.711 23.891 7.293 1 87.94 186 PRO B O 1
ATOM 3911 N N . THR B 1 187 ? -10.07 24.594 5.223 1 90.38 187 THR B N 1
ATOM 3912 C CA . THR B 1 187 ? -10.109 26 5.637 1 90.38 187 THR B CA 1
ATOM 3913 C C . THR B 1 187 ? -11.141 26.781 4.824 1 90.38 187 THR B C 1
ATOM 3915 O O . THR B 1 187 ? -11.711 27.75 5.305 1 90.38 187 THR B O 1
ATOM 3918 N N . GLU B 1 188 ? -11.492 26.375 3.65 1 89.75 188 GLU B N 1
ATOM 3919 C CA . GLU B 1 188 ? -12.258 27.188 2.709 1 89.75 188 GLU B CA 1
ATOM 3920 C C . GLU B 1 188 ? -13.641 27.516 3.26 1 89.75 188 GLU B C 1
ATOM 3922 O O . GLU B 1 188 ? -14.039 28.672 3.305 1 89.75 188 GLU B O 1
ATOM 3927 N N . ILE B 1 189 ? -14.289 26.531 3.734 1 88 189 ILE B N 1
ATOM 3928 C CA . ILE B 1 189 ? -15.664 26.75 4.172 1 88 189 ILE B CA 1
ATOM 3929 C C . ILE B 1 189 ? -15.68 27.344 5.578 1 88 189 ILE B C 1
ATOM 3931 O O . ILE B 1 189 ? -16.719 27.781 6.066 1 88 189 ILE B O 1
ATOM 3935 N N . PHE B 1 190 ? -14.531 27.438 6.18 1 89.69 190 PHE B N 1
ATOM 3936 C CA . PHE B 1 190 ? -14.422 27.938 7.547 1 89.69 190 PHE B CA 1
ATOM 3937 C C . PHE B 1 190 ? -13.562 29.188 7.605 1 89.69 190 PHE B C 1
ATOM 3939 O O . PHE B 1 190 ? -13.109 29.594 8.68 1 89.69 190 PHE B O 1
ATOM 3946 N N . ARG B 1 191 ? -13.32 29.797 6.551 1 93.06 191 ARG B N 1
ATOM 3947 C CA . ARG B 1 191 ? -12.344 30.875 6.406 1 93.06 191 ARG B CA 1
ATOM 3948 C C . ARG B 1 191 ? -12.633 32.031 7.375 1 93.06 191 ARG B C 1
ATOM 3950 O O . ARG B 1 191 ? -11.703 32.625 7.914 1 93.06 191 ARG B O 1
ATOM 3957 N N . ARG B 1 192 ? -13.812 32.312 7.617 1 92.56 192 ARG B N 1
ATOM 3958 C CA . ARG B 1 192 ? -14.188 33.406 8.5 1 92.56 192 ARG B CA 1
ATOM 3959 C C . ARG B 1 192 ? -13.727 33.156 9.93 1 92.56 192 ARG B C 1
ATOM 3961 O O . ARG B 1 192 ? -13.398 34.094 10.672 1 92.56 192 ARG B O 1
ATOM 3968 N N . ASP B 1 193 ? -13.672 31.812 10.219 1 86.19 193 ASP B N 1
ATOM 3969 C CA . ASP B 1 193 ? -13.367 31.438 11.594 1 86.19 193 ASP B CA 1
ATOM 3970 C C . ASP B 1 193 ? -11.898 31.031 11.742 1 86.19 193 ASP B C 1
ATOM 3972 O O . ASP B 1 193 ? -11.281 31.281 12.773 1 86.19 193 ASP B O 1
ATOM 3976 N N . VAL B 1 194 ? -11.312 30.469 10.703 1 89.25 194 VAL B N 1
ATOM 3977 C CA . VAL B 1 194 ? -10.008 29.844 10.938 1 89.25 194 VAL B CA 1
ATOM 3978 C C . VAL B 1 194 ? -8.984 30.406 9.953 1 89.25 194 VAL B C 1
ATOM 3980 O O . VAL B 1 194 ? -7.801 30.062 10.016 1 89.25 194 VAL B O 1
ATOM 3983 N N . GLY B 1 195 ? -9.312 31.297 9.133 1 92.56 195 GLY B N 1
ATOM 3984 C CA . GLY B 1 195 ? -8.398 31.828 8.133 1 92.56 195 GLY B CA 1
ATOM 3985 C C . GLY B 1 195 ? -8.117 30.828 7.016 1 92.56 195 GLY B C 1
ATOM 3986 O O . GLY B 1 195 ? -8.734 29.766 6.957 1 92.56 195 GLY B O 1
ATOM 3987 N N . ARG B 1 196 ? -7.199 31.203 6.125 1 92.94 196 ARG B N 1
ATOM 3988 C CA . ARG B 1 196 ? -6.895 30.375 4.961 1 92.94 196 ARG B CA 1
ATOM 3989 C C . ARG B 1 196 ? -5.434 29.938 4.965 1 92.94 196 ARG B C 1
ATOM 3991 O O . ARG B 1 196 ? -5.086 28.906 4.371 1 92.94 196 ARG B O 1
ATOM 3998 N N . ARG B 1 197 ? -4.684 30.672 5.602 1 93.25 197 ARG B N 1
ATOM 3999 C CA . ARG B 1 197 ? -3.242 30.453 5.531 1 93.25 197 ARG B CA 1
ATOM 4000 C C . ARG B 1 197 ? -2.848 29.156 6.215 1 93.25 197 ARG B C 1
ATOM 4002 O O . ARG B 1 197 ? -3.338 28.844 7.305 1 93.25 197 ARG B O 1
ATOM 4009 N N . THR B 1 198 ? -2.037 28.359 5.547 1 95.56 198 THR B N 1
ATOM 4010 C CA . THR B 1 198 ? -1.428 27.141 6.094 1 95.56 198 THR B CA 1
ATOM 4011 C C . THR B 1 198 ? 0.046 27.062 5.707 1 95.56 198 THR B C 1
ATOM 4013 O O . THR B 1 198 ? 0.378 27 4.52 1 95.56 198 THR B O 1
ATOM 4016 N N . ASN B 1 199 ? 0.858 27.172 6.684 1 95.31 199 ASN B N 1
ATOM 4017 C CA . ASN B 1 199 ? 2.287 27.016 6.43 1 95.31 199 ASN B CA 1
ATOM 4018 C C . ASN B 1 199 ? 2.75 25.594 6.691 1 95.31 199 ASN B C 1
ATOM 4020 O O . ASN B 1 199 ? 3.686 25.109 6.047 1 95.31 199 ASN B O 1
ATOM 4024 N N . LEU B 1 200 ? 2.141 24.984 7.629 1 96.19 200 LEU B N 1
ATOM 4025 C CA . LEU B 1 200 ? 2.381 23.578 7.949 1 96.19 200 LEU B CA 1
ATOM 4026 C C . LEU B 1 200 ? 1.096 22.891 8.414 1 96.19 200 LEU B C 1
ATOM 4028 O O . LEU B 1 200 ? 0.323 23.469 9.18 1 96.19 200 LEU B O 1
ATOM 4032 N N . THR B 1 201 ? 0.863 21.734 7.883 1 96.12 201 THR B N 1
ATOM 4033 C CA . THR B 1 201 ? -0.223 20.906 8.406 1 96.12 201 THR B CA 1
ATOM 4034 C C . THR B 1 201 ? 0.236 19.469 8.602 1 96.12 201 THR B C 1
ATOM 4036 O O . THR B 1 201 ? 0.982 18.922 7.781 1 96.12 201 THR B O 1
ATOM 4039 N N . THR B 1 202 ? -0.172 18.953 9.742 1 94.06 202 THR B N 1
ATOM 4040 C CA . THR B 1 202 ? 0.035 17.516 9.906 1 94.06 202 THR B CA 1
ATOM 4041 C C . THR B 1 202 ? -0.936 16.734 9.039 1 94.06 202 THR B C 1
ATOM 4043 O O . THR B 1 202 ? -2.039 17.203 8.742 1 94.06 202 THR B O 1
ATOM 4046 N N . PHE B 1 203 ? -0.492 15.609 8.617 1 95.69 203 PHE B N 1
ATOM 4047 C CA . PHE B 1 203 ? -1.302 14.688 7.832 1 95.69 203 PHE B CA 1
ATOM 4048 C C . PHE B 1 203 ? -1.146 13.258 8.336 1 95.69 203 PHE B C 1
ATOM 4050 O O . PHE B 1 203 ? -0.225 12.547 7.93 1 95.69 203 PHE B O 1
ATOM 4057 N N . ASN B 1 204 ? -2.039 12.961 9.234 1 90.94 204 ASN B N 1
ATOM 4058 C CA . ASN B 1 204 ? -2.072 11.555 9.633 1 90.94 204 ASN B CA 1
ATOM 4059 C C . ASN B 1 204 ? -2.451 10.648 8.469 1 90.94 204 ASN B C 1
ATOM 4061 O O . ASN B 1 204 ? -3.492 10.844 7.836 1 90.94 204 ASN B O 1
ATOM 4065 N N . PRO B 1 205 ? -1.688 9.602 8.227 1 94 205 PRO B N 1
ATOM 4066 C CA . PRO B 1 205 ? -1.958 8.75 7.066 1 94 205 PRO B CA 1
ATOM 4067 C C . PRO B 1 205 ? -3.377 8.188 7.066 1 94 205 PRO B C 1
ATOM 4069 O O . PRO B 1 205 ? -3.947 7.945 5.996 1 94 205 PRO B O 1
ATOM 4072 N N . SER B 1 206 ? -4.004 8.062 8.203 1 90.12 206 SER B N 1
ATOM 4073 C CA . SER B 1 206 ? -5.359 7.539 8.266 1 90.12 206 SER B CA 1
ATOM 4074 C C . SER B 1 206 ? -6.34 8.453 7.535 1 90.12 206 SER B C 1
ATOM 4076 O O . SER B 1 206 ? -7.445 8.031 7.184 1 90.12 206 SER B O 1
ATOM 4078 N N . ILE B 1 207 ? -5.938 9.664 7.32 1 93.81 207 ILE B N 1
ATOM 4079 C CA . ILE B 1 207 ? -6.773 10.625 6.602 1 93.81 207 ILE B CA 1
ATOM 4080 C C . ILE B 1 207 ? -7.035 10.109 5.188 1 93.81 207 ILE B C 1
ATOM 4082 O O . ILE B 1 207 ? -8.133 10.281 4.652 1 93.81 207 ILE B O 1
ATOM 4086 N N . LEU B 1 208 ? -6.039 9.492 4.621 1 96.69 208 LEU B N 1
ATOM 4087 C CA . LEU B 1 208 ? -6.18 8.984 3.26 1 96.69 208 LEU B CA 1
ATOM 4088 C C . LEU B 1 208 ? -7.273 7.926 3.182 1 96.69 208 LEU B C 1
ATOM 4090 O O . LEU B 1 208 ? -8.07 7.914 2.238 1 96.69 208 LEU B O 1
ATOM 4094 N N . GLU B 1 209 ? -7.281 7.078 4.109 1 92.12 209 GLU B N 1
ATOM 4095 C CA . GLU B 1 209 ? -8.289 6.02 4.172 1 92.12 209 GLU B CA 1
ATOM 4096 C C . GLU B 1 209 ? -9.672 6.594 4.484 1 92.12 209 GLU B C 1
ATOM 4098 O O . GLU B 1 209 ? -10.648 6.254 3.822 1 92.12 209 GLU B O 1
ATOM 4103 N N . LYS B 1 210 ? -9.742 7.473 5.406 1 89.88 210 LYS B N 1
ATOM 4104 C CA . LYS B 1 210 ? -11.008 7.961 5.953 1 89.88 210 LYS B CA 1
ATOM 4105 C C . LYS B 1 210 ? -11.695 8.922 4.984 1 89.88 210 LYS B C 1
ATOM 4107 O O . LYS B 1 210 ? -12.914 8.891 4.828 1 89.88 210 LYS B O 1
ATOM 4112 N N . TYR B 1 211 ? -10.906 9.727 4.289 1 93.44 211 TYR B N 1
ATOM 4113 C CA . TYR B 1 211 ? -11.539 10.828 3.568 1 93.44 211 TYR B CA 1
ATOM 4114 C C . TYR B 1 211 ? -11.297 10.703 2.068 1 93.44 211 TYR B C 1
ATOM 4116 O O . TYR B 1 211 ? -11.961 11.367 1.271 1 93.44 211 TYR B O 1
ATOM 4124 N N . TYR B 1 212 ? -10.383 9.852 1.689 1 96.56 212 TYR B N 1
ATOM 4125 C CA . TYR B 1 212 ? -10.078 9.766 0.265 1 96.56 212 TYR B CA 1
ATOM 4126 C C . TYR B 1 212 ? -10.117 8.32 -0.219 1 96.56 212 TYR B C 1
ATOM 4128 O O . TYR B 1 212 ? -9.602 8.008 -1.292 1 96.56 212 TYR B O 1
ATOM 4136 N N . ASN B 1 213 ? -10.578 7.426 0.549 1 96 213 ASN B N 1
ATOM 4137 C CA . ASN B 1 213 ? -10.797 6.031 0.183 1 96 213 ASN B CA 1
ATOM 4138 C C . ASN B 1 213 ? -9.531 5.383 -0.36 1 96 213 ASN B C 1
ATOM 4140 O O . ASN B 1 213 ? -9.562 4.703 -1.388 1 96 213 ASN B O 1
ATOM 4144 N N . ASN B 1 214 ? -8.445 5.727 0.221 1 95.56 214 ASN B N 1
ATOM 4145 C CA . ASN B 1 214 ? -7.148 5.176 -0.143 1 95.56 214 ASN B CA 1
ATOM 4146 C C . ASN B 1 214 ? -6.852 5.367 -1.627 1 95.56 214 ASN B C 1
ATOM 4148 O O . ASN B 1 214 ? -6.176 4.543 -2.242 1 95.56 214 ASN B O 1
ATOM 4152 N N . LEU B 1 215 ? -7.539 6.309 -2.254 1 97.69 215 LEU B N 1
ATOM 4153 C CA . LEU B 1 215 ? -7.305 6.727 -3.633 1 97.69 215 LEU B CA 1
ATOM 4154 C C . LEU B 1 215 ? -7.664 5.613 -4.609 1 97.69 215 LEU B C 1
ATOM 4156 O O . LEU B 1 215 ? -6.961 5.398 -5.598 1 97.69 215 LEU B O 1
ATOM 4160 N N . LEU B 1 216 ? -8.75 4.957 -4.34 1 97.38 216 LEU B N 1
ATOM 4161 C CA . LEU B 1 216 ? -9.125 3.797 -5.141 1 97.38 216 LEU B CA 1
ATOM 4162 C C . LEU B 1 216 ? -9.906 4.219 -6.379 1 97.38 216 LEU B C 1
ATOM 4164 O O . LEU B 1 216 ? -10.086 3.428 -7.305 1 97.38 216 LEU B O 1
ATOM 4168 N N . THR B 1 217 ? -10.383 5.449 -6.434 1 97.62 217 THR B N 1
ATOM 4169 C CA . THR B 1 217 ? -11.141 5.922 -7.59 1 97.62 217 THR B CA 1
ATOM 4170 C C . THR B 1 217 ? -10.492 7.168 -8.188 1 97.62 217 THR B C 1
ATOM 4172 O O . THR B 1 217 ? -9.703 7.844 -7.523 1 97.62 217 THR B O 1
ATOM 4175 N N . ILE B 1 218 ? -10.883 7.418 -9.398 1 96.12 218 ILE B N 1
ATOM 4176 C CA . ILE B 1 218 ? -10.391 8.617 -10.062 1 96.12 218 ILE B CA 1
ATOM 4177 C C . ILE B 1 218 ? -10.82 9.859 -9.289 1 96.12 218 ILE B C 1
ATOM 4179 O O . ILE B 1 218 ? -10.039 10.789 -9.102 1 96.12 218 ILE B O 1
ATOM 4183 N N . GLN B 1 219 ? -12.031 9.812 -8.828 1 97.25 219 GLN B N 1
ATOM 4184 C CA . GLN B 1 219 ? -12.562 10.945 -8.086 1 97.25 219 GLN B CA 1
ATOM 4185 C C . GLN B 1 219 ? -11.789 11.172 -6.789 1 97.25 219 GLN B C 1
ATOM 4187 O O . GLN B 1 219 ? -11.461 12.305 -6.441 1 97.25 219 GLN B O 1
ATOM 4192 N N . ASP B 1 220 ? -11.508 10.117 -6.035 1 97.69 220 ASP B N 1
ATOM 4193 C CA . ASP B 1 220 ? -10.734 10.219 -4.805 1 97.69 220 ASP B CA 1
ATOM 4194 C C . ASP B 1 220 ? -9.352 10.812 -5.07 1 97.69 220 ASP B C 1
ATOM 4196 O O . ASP B 1 220 ? -8.883 11.68 -4.332 1 97.69 220 ASP B O 1
ATOM 4200 N N . ARG B 1 221 ? -8.781 10.352 -6.117 1 97.81 221 ARG B N 1
ATOM 4201 C CA . ARG B 1 221 ? -7.445 10.82 -6.492 1 97.81 221 ARG B CA 1
ATOM 4202 C C . ARG B 1 221 ? -7.465 12.297 -6.859 1 97.81 221 ARG B C 1
ATOM 4204 O O . ARG B 1 221 ? -6.598 13.062 -6.43 1 97.81 221 ARG B O 1
ATOM 4211 N N . ASN B 1 222 ? -8.453 12.68 -7.586 1 97.75 222 ASN B N 1
ATOM 4212 C CA . ASN B 1 222 ? -8.578 14.078 -7.98 1 97.75 222 ASN B CA 1
ATOM 4213 C C . ASN B 1 222 ? -8.836 14.977 -6.777 1 97.75 222 ASN B C 1
ATOM 4215 O O . ASN B 1 222 ? -8.258 16.062 -6.672 1 97.75 222 ASN B O 1
ATOM 4219 N N . ASN B 1 223 ? -9.695 14.531 -5.941 1 97.69 223 ASN B N 1
ATOM 4220 C CA . ASN B 1 223 ? -9.992 15.312 -4.742 1 97.69 223 ASN B CA 1
ATOM 4221 C C . ASN B 1 223 ? -8.75 15.516 -3.881 1 97.69 223 ASN B C 1
ATOM 4223 O O . ASN B 1 223 ? -8.508 16.625 -3.387 1 97.69 223 ASN B O 1
ATOM 4227 N N . PHE B 1 224 ? -8.039 14.516 -3.729 1 98.31 224 PHE B N 1
ATOM 4228 C CA . PHE B 1 224 ? -6.816 14.609 -2.936 1 98.31 224 PHE B CA 1
ATOM 4229 C C . PHE B 1 224 ? -5.809 15.539 -3.598 1 98.31 224 PHE B C 1
ATOM 4231 O O . PHE B 1 224 ? -5.207 16.375 -2.934 1 98.31 224 PHE B O 1
ATOM 4238 N N . PHE B 1 225 ? -5.684 15.383 -4.895 1 98.31 225 PHE B N 1
ATOM 4239 C CA . PHE B 1 225 ? -4.785 16.234 -5.664 1 98.31 225 PHE B CA 1
ATOM 4240 C C . PHE B 1 225 ? -5.152 17.703 -5.5 1 98.31 225 PHE B C 1
ATOM 4242 O O . PHE B 1 225 ? -4.285 18.531 -5.23 1 98.31 225 PHE B O 1
ATOM 4249 N N . LEU B 1 226 ? -6.375 17.953 -5.617 1 97.38 226 LEU B N 1
ATOM 4250 C CA . LEU B 1 226 ? -6.844 19.328 -5.516 1 97.38 226 LEU B CA 1
ATOM 4251 C C . LEU B 1 226 ? -6.641 19.875 -4.102 1 97.38 226 LEU B C 1
ATOM 4253 O O . LEU B 1 226 ? -6.277 21.047 -3.926 1 97.38 226 LEU B O 1
ATOM 4257 N N . SER B 1 227 ? -6.883 19.047 -3.129 1 96.69 227 SER B N 1
ATOM 4258 C CA . SER B 1 227 ? -6.648 19.453 -1.75 1 96.69 227 SER B CA 1
ATOM 4259 C C . SER B 1 227 ? -5.184 19.797 -1.519 1 96.69 227 SER B C 1
ATOM 4261 O O . SER B 1 227 ? -4.871 20.766 -0.824 1 96.69 227 SER B O 1
ATOM 4263 N N . LEU B 1 228 ? -4.305 19.047 -2.086 1 97.88 228 LEU B N 1
ATOM 4264 C CA . LEU B 1 228 ? -2.875 19.297 -1.954 1 97.88 228 LEU B CA 1
ATOM 4265 C C . LEU B 1 228 ? -2.477 20.562 -2.705 1 97.88 228 LEU B C 1
ATOM 4267 O O . LEU B 1 228 ? -1.613 21.312 -2.248 1 97.88 228 LEU B O 1
ATOM 4271 N N . LYS B 1 229 ? -3.072 20.75 -3.789 1 96.56 229 LYS B N 1
ATOM 4272 C CA . LYS B 1 229 ? -2.77 21.938 -4.582 1 96.56 229 LYS B CA 1
ATOM 4273 C C . LYS B 1 229 ? -3.066 23.219 -3.801 1 96.56 229 LYS B C 1
ATOM 4275 O O . LYS B 1 229 ? -2.35 24.203 -3.93 1 96.56 229 LYS B O 1
ATOM 4280 N N . LYS B 1 230 ? -4.039 23.125 -2.992 1 94.12 230 LYS B N 1
ATOM 4281 C CA . LYS B 1 230 ? -4.438 24.281 -2.193 1 94.12 230 LYS B CA 1
ATOM 4282 C C . LYS B 1 230 ? -3.379 24.625 -1.15 1 94.12 230 LYS B C 1
ATOM 4284 O O . LYS B 1 230 ? -3.33 25.75 -0.651 1 94.12 230 LYS B O 1
ATOM 4289 N N . LEU B 1 231 ? -2.564 23.672 -0.759 1 95.12 231 LEU B N 1
ATOM 4290 C CA . LEU B 1 231 ? -1.561 23.891 0.277 1 95.12 231 LEU B CA 1
ATOM 4291 C C . LEU B 1 231 ? -0.337 24.594 -0.291 1 95.12 231 LEU B C 1
ATOM 4293 O O . LEU B 1 231 ? 0.477 25.141 0.461 1 95.12 231 LEU B O 1
ATOM 4297 N N . ASP B 1 232 ? -0.297 24.703 -1.688 1 85.69 232 ASP B N 1
ATOM 4298 C CA . ASP B 1 232 ? 0.749 25.438 -2.395 1 85.69 232 ASP B CA 1
ATOM 4299 C C . ASP B 1 232 ? 2.135 25.047 -1.881 1 85.69 232 ASP B C 1
ATOM 4301 O O . ASP B 1 232 ? 2.592 23.922 -2.107 1 85.69 232 ASP B O 1
ATOM 4305 N N . ARG B 1 233 ? 2.926 25.828 -0.99 1 92.25 233 ARG B N 1
ATOM 4306 C CA . ARG B 1 233 ? 4.301 25.672 -0.527 1 92.25 233 ARG B CA 1
ATOM 4307 C C . ARG B 1 233 ? 4.344 25.281 0.945 1 92.25 233 ARG B C 1
ATOM 4309 O O . ARG B 1 233 ? 5.41 25.266 1.561 1 92.25 233 ARG B O 1
ATOM 4316 N N . ALA B 1 234 ? 3.166 24.875 1.41 1 97.62 234 ALA B N 1
ATOM 4317 C CA . ALA B 1 234 ? 3.109 24.469 2.812 1 97.62 234 ALA B CA 1
ATOM 4318 C C . ALA B 1 234 ? 3.867 23.172 3.039 1 97.62 234 ALA B C 1
ATOM 4320 O O . ALA B 1 234 ? 4.129 22.422 2.092 1 97.62 234 ALA B O 1
ATOM 4321 N N . ILE B 1 235 ? 4.262 22.984 4.281 1 97.31 235 ILE B N 1
ATOM 4322 C CA . ILE B 1 235 ? 4.848 21.719 4.703 1 97.31 235 ILE B CA 1
ATOM 4323 C C . ILE B 1 235 ? 3.742 20.734 5.051 1 97.31 235 ILE B C 1
ATOM 4325 O O . ILE B 1 235 ? 2.85 21.031 5.844 1 97.31 235 ILE B O 1
ATOM 4329 N N . LEU B 1 236 ? 3.748 19.625 4.383 1 98.12 236 LEU B N 1
ATOM 4330 C CA . LEU B 1 236 ? 2.908 18.5 4.777 1 98.12 236 LEU B CA 1
ATOM 4331 C C . LEU B 1 236 ? 3.678 17.531 5.668 1 98.12 236 LEU B C 1
ATOM 4333 O O . LEU B 1 236 ? 4.543 16.797 5.191 1 98.12 236 LEU B O 1
ATOM 4337 N N . TRP B 1 237 ? 3.387 17.594 6.926 1 96.81 237 TRP B N 1
ATOM 4338 C CA . TRP B 1 237 ? 4.086 16.812 7.934 1 96.81 237 TRP B CA 1
ATOM 4339 C C . TRP B 1 237 ? 3.373 15.477 8.172 1 96.81 237 TRP B C 1
ATOM 4341 O O . TRP B 1 237 ? 2.295 15.445 8.766 1 96.81 237 TRP B O 1
ATOM 4351 N N . ILE B 1 238 ? 4.004 14.328 7.77 1 97.12 238 ILE B N 1
ATOM 4352 C CA . ILE B 1 238 ? 3.33 13.039 7.676 1 97.12 238 ILE B CA 1
ATOM 4353 C C . ILE B 1 238 ? 3.961 12.055 8.656 1 97.12 238 ILE B C 1
ATOM 4355 O O . ILE B 1 238 ? 4.941 11.383 8.328 1 97.12 238 ILE B O 1
ATOM 4359 N N . PRO B 1 239 ? 3.377 11.914 9.828 1 93.5 239 PRO B N 1
ATOM 4360 C CA . PRO B 1 239 ? 3.922 10.961 10.797 1 93.5 239 PRO B CA 1
ATOM 4361 C C . PRO B 1 239 ? 3.633 9.508 10.414 1 93.5 239 PRO B C 1
ATOM 4363 O O . PRO B 1 239 ? 2.91 8.812 11.133 1 93.5 239 PRO B O 1
ATOM 4366 N N . ALA B 1 240 ? 4.293 9.023 9.438 1 96.19 240 ALA B N 1
ATOM 4367 C CA . ALA B 1 240 ? 4.043 7.711 8.844 1 96.19 240 ALA B CA 1
ATOM 4368 C C . ALA B 1 240 ? 4.543 6.594 9.758 1 96.19 240 ALA B C 1
ATOM 4370 O O . ALA B 1 240 ? 4.117 5.441 9.625 1 96.19 240 ALA B O 1
ATOM 4371 N N . PHE B 1 241 ? 5.402 6.918 10.742 1 94.5 241 PHE B N 1
ATOM 4372 C CA . PHE B 1 241 ? 6.062 5.859 11.5 1 94.5 241 PHE B CA 1
ATOM 4373 C C . PHE B 1 241 ? 5.652 5.906 12.961 1 94.5 241 PHE B C 1
ATOM 4375 O O . PHE B 1 241 ? 6.406 5.48 13.836 1 94.5 241 PHE B O 1
ATOM 4382 N N . PHE B 1 242 ? 4.5 6.477 13.203 1 89.81 242 PHE B N 1
ATOM 4383 C CA . PHE B 1 242 ? 3.945 6.426 14.555 1 89.81 242 PHE B CA 1
ATOM 4384 C C . PHE B 1 242 ? 3.336 5.055 14.836 1 89.81 242 PHE B C 1
ATOM 4386 O O . PHE B 1 242 ? 3.65 4.426 15.852 1 89.81 242 PHE B O 1
ATOM 4393 N N . PHE B 1 243 ? 2.5 4.586 13.883 1 90.31 243 PHE B N 1
ATOM 4394 C CA . PHE B 1 243 ? 1.797 3.318 14.047 1 90.31 243 PHE B CA 1
ATOM 4395 C C . PHE B 1 243 ? 2.002 2.422 12.836 1 90.31 243 PHE B C 1
ATOM 4397 O O . PHE B 1 243 ? 1.981 2.896 11.695 1 90.31 243 PHE B O 1
ATOM 4404 N N . HIS B 1 244 ? 2.1 1.138 13.055 1 93.69 244 HIS B N 1
ATOM 4405 C CA . HIS B 1 244 ? 2.342 0.196 11.969 1 93.69 244 HIS B CA 1
ATOM 4406 C C . HIS B 1 244 ? 1.125 0.085 11.055 1 93.69 244 HIS B C 1
ATOM 4408 O O . HIS B 1 244 ? 1.251 -0.3 9.891 1 93.69 244 HIS B O 1
ATOM 4414 N N . THR B 1 245 ? -0.003 0.456 11.523 1 91.81 245 THR B N 1
ATOM 4415 C CA . THR B 1 245 ? -1.227 0.4 10.727 1 91.81 245 THR B CA 1
ATOM 4416 C C . THR B 1 245 ? -1.16 1.381 9.562 1 91.81 245 THR B C 1
ATOM 4418 O O . THR B 1 245 ? -1.964 1.301 8.633 1 91.81 245 THR B O 1
ATOM 4421 N N . SER B 1 246 ? -0.132 2.273 9.539 1 94 246 SER B N 1
ATOM 4422 C CA . SER B 1 246 ? 0.027 3.254 8.469 1 94 246 SER B CA 1
ATOM 4423 C C . SER B 1 246 ? 0.811 2.67 7.297 1 94 246 SER B C 1
ATOM 4425 O O . SER B 1 246 ? 0.908 3.291 6.238 1 94 246 SER B O 1
ATOM 4427 N N . ALA B 1 247 ? 1.295 1.528 7.445 1 95.44 247 ALA B N 1
ATOM 4428 C CA . ALA B 1 247 ? 2.279 1.006 6.5 1 95.44 247 ALA B CA 1
ATOM 4429 C C . ALA B 1 247 ? 1.72 0.985 5.078 1 95.44 247 ALA B C 1
ATOM 4431 O O . ALA B 1 247 ? 2.328 1.533 4.156 1 95.44 247 ALA B O 1
ATOM 4432 N N . THR B 1 248 ? 0.557 0.375 4.891 1 92.06 248 THR B N 1
ATOM 4433 C CA . THR B 1 248 ? -0 0.232 3.551 1 92.06 248 THR B CA 1
ATOM 4434 C C . THR B 1 248 ? -0.422 1.589 2.994 1 92.06 248 THR B C 1
ATOM 4436 O O . THR B 1 248 ? -0.21 1.875 1.813 1 92.06 248 THR B O 1
ATOM 4439 N N . VAL B 1 249 ? -0.913 2.383 3.832 1 95.19 249 VAL B N 1
ATOM 4440 C CA . VAL B 1 249 ? -1.354 3.713 3.424 1 95.19 249 VAL B CA 1
ATOM 4441 C C . VAL B 1 249 ? -0.144 4.562 3.041 1 95.19 249 VAL B C 1
ATOM 4443 O O . VAL B 1 249 ? -0.209 5.359 2.1 1 95.19 249 VAL B O 1
ATOM 4446 N N . THR B 1 250 ? 0.912 4.375 3.734 1 97.19 250 THR B N 1
ATOM 4447 C CA . THR B 1 250 ? 2.148 5.086 3.43 1 97.19 250 THR B CA 1
ATOM 4448 C C . THR B 1 250 ? 2.623 4.766 2.016 1 97.19 250 THR B C 1
ATOM 4450 O O . THR B 1 250 ? 3.027 5.664 1.272 1 97.19 250 THR B O 1
ATOM 4453 N N . ARG B 1 251 ? 2.51 3.562 1.62 1 96.31 251 ARG B N 1
ATOM 4454 C CA . ARG B 1 251 ? 2.924 3.188 0.272 1 96.31 251 ARG B CA 1
ATOM 4455 C C . ARG B 1 251 ? 2.039 3.852 -0.777 1 96.31 251 ARG B C 1
ATOM 4457 O O . ARG B 1 251 ? 2.521 4.258 -1.836 1 96.31 251 ARG B O 1
ATOM 4464 N N . THR B 1 252 ? 0.77 3.924 -0.501 1 96.81 252 THR B N 1
ATOM 4465 C CA . THR B 1 252 ? -0.15 4.613 -1.398 1 96.81 252 THR B CA 1
ATOM 4466 C C . THR B 1 252 ? 0.226 6.086 -1.528 1 96.81 252 THR B C 1
ATOM 4468 O O . THR B 1 252 ? 0.278 6.625 -2.637 1 96.81 252 THR B O 1
ATOM 4471 N N . LEU B 1 253 ? 0.542 6.68 -0.396 1 98.06 253 LEU B N 1
ATOM 4472 C CA . LEU B 1 253 ? 0.939 8.086 -0.389 1 98.06 253 LEU B CA 1
ATOM 4473 C C . LEU B 1 253 ? 2.217 8.289 -1.196 1 98.06 253 LEU B C 1
ATOM 4475 O O . LEU B 1 253 ? 2.297 9.211 -2.014 1 98.06 253 LEU B O 1
ATOM 4479 N N . VAL B 1 254 ? 3.139 7.426 -0.963 1 97.88 254 VAL B N 1
ATOM 4480 C CA . VAL B 1 254 ? 4.43 7.527 -1.64 1 97.88 254 VAL B CA 1
ATOM 4481 C C . VAL B 1 254 ? 4.227 7.434 -3.15 1 97.88 254 VAL B C 1
ATOM 4483 O O . VAL B 1 254 ? 4.73 8.266 -3.904 1 97.88 254 VAL B O 1
ATOM 4486 N N . ASP B 1 255 ? 3.434 6.488 -3.588 1 96.5 255 ASP B N 1
ATOM 4487 C CA . ASP B 1 255 ? 3.17 6.328 -5.016 1 96.5 255 ASP B CA 1
ATOM 4488 C C . ASP B 1 255 ? 2.508 7.578 -5.594 1 96.5 255 ASP B C 1
ATOM 4490 O O . ASP B 1 255 ? 2.861 8.023 -6.688 1 96.5 255 ASP B O 1
ATOM 4494 N N . PHE B 1 256 ? 1.6 8.094 -4.863 1 97.75 256 PHE B N 1
ATOM 4495 C CA . PHE B 1 256 ? 0.861 9.258 -5.34 1 97.75 256 PHE B CA 1
ATOM 4496 C C . PHE B 1 256 ? 1.784 10.453 -5.496 1 97.75 256 PHE B C 1
ATOM 4498 O O . PHE B 1 256 ? 1.742 11.156 -6.512 1 97.75 256 PHE B O 1
ATOM 4505 N N . PHE B 1 257 ? 2.629 10.672 -4.516 1 98.12 257 PHE B N 1
ATOM 4506 C CA . PHE B 1 257 ? 3.498 11.844 -4.547 1 98.12 257 PHE B CA 1
ATOM 4507 C C . PHE B 1 257 ? 4.562 11.703 -5.629 1 98.12 257 PHE B C 1
ATOM 4509 O O . PHE B 1 257 ? 4.941 12.688 -6.27 1 98.12 257 PHE B O 1
ATOM 4516 N N . VAL B 1 258 ? 5.043 10.508 -5.812 1 97.62 258 VAL B N 1
ATOM 4517 C CA . VAL B 1 258 ? 6.016 10.289 -6.879 1 97.62 258 VAL B CA 1
ATOM 4518 C C . VAL B 1 258 ? 5.355 10.523 -8.234 1 97.62 258 VAL B C 1
ATOM 4520 O O . VAL B 1 258 ? 5.941 11.156 -9.117 1 97.62 258 VAL B O 1
ATOM 4523 N N . GLU B 1 259 ? 4.184 10.031 -8.383 1 96.44 259 GLU B N 1
ATOM 4524 C CA . GLU B 1 259 ? 3.42 10.18 -9.617 1 96.44 259 GLU B CA 1
ATOM 4525 C C . GLU B 1 259 ? 3.184 11.648 -9.945 1 96.44 259 GLU B C 1
ATOM 4527 O O . GLU B 1 259 ? 3.178 12.039 -11.117 1 96.44 259 GLU B O 1
ATOM 4532 N N . HIS B 1 260 ? 3.006 12.414 -9.016 1 96.5 260 HIS B N 1
ATOM 4533 C CA . HIS B 1 260 ? 2.615 13.805 -9.234 1 96.5 260 HIS B CA 1
ATOM 4534 C C . HIS B 1 260 ? 3.754 14.758 -8.891 1 96.5 260 HIS B C 1
ATOM 4536 O O . HIS B 1 260 ? 3.521 15.938 -8.625 1 96.5 260 HIS B O 1
ATOM 4542 N N . ARG B 1 261 ? 4.898 14.133 -8.922 1 93.31 261 ARG B N 1
ATOM 4543 C CA . ARG B 1 261 ? 6.078 14.945 -8.625 1 93.31 261 ARG B CA 1
ATOM 4544 C C . ARG B 1 261 ? 6.191 16.125 -9.586 1 93.31 261 ARG B C 1
ATOM 4546 O O . ARG B 1 261 ? 6.059 15.961 -10.797 1 93.31 261 ARG B O 1
ATOM 4553 N N . GLY B 1 262 ? 6.406 17.25 -9.242 1 93.12 262 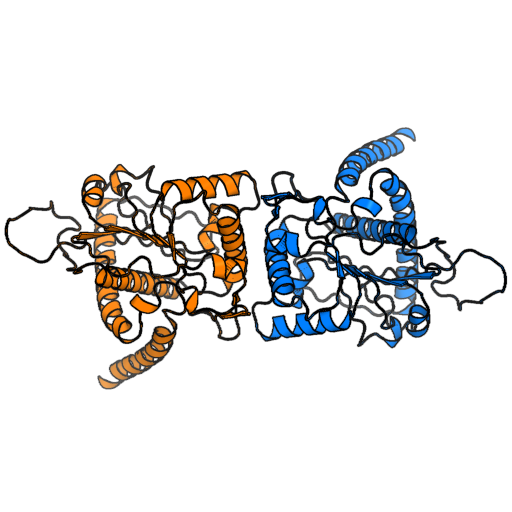GLY B N 1
ATOM 4554 C CA . GLY B 1 262 ? 6.539 18.422 -10.086 1 93.12 262 GLY B CA 1
ATOM 4555 C C . GLY B 1 262 ? 5.234 19.172 -10.273 1 93.12 262 GLY B C 1
ATOM 4556 O O . GLY B 1 262 ? 5.234 20.328 -10.695 1 93.12 262 GLY B O 1
ATOM 4557 N N . GLN B 1 263 ? 4.176 18.453 -10.031 1 96.19 263 GLN B N 1
ATOM 4558 C CA . GLN B 1 263 ? 2.881 19.109 -10.188 1 96.19 263 GLN B CA 1
ATOM 4559 C C . GLN B 1 263 ? 2.412 19.719 -8.867 1 96.19 263 GLN B C 1
ATOM 4561 O O . GLN B 1 263 ? 1.507 20.547 -8.844 1 96.19 263 GLN B O 1
ATOM 4566 N N . LEU B 1 264 ? 2.891 19.203 -7.785 1 97.19 264 LEU B N 1
ATOM 4567 C CA . LEU B 1 264 ? 2.545 19.656 -6.445 1 97.19 264 LEU B CA 1
ATOM 4568 C C . LEU B 1 264 ? 3.691 20.453 -5.836 1 97.19 264 LEU B C 1
ATOM 4570 O O . LEU B 1 264 ? 4.859 20.094 -5.992 1 97.19 264 LEU B O 1
ATOM 4574 N N . LYS B 1 265 ? 3.365 21.516 -5.145 1 96.5 265 LYS B N 1
ATOM 4575 C CA . LYS B 1 265 ? 4.387 22.391 -4.578 1 96.5 265 LYS B CA 1
ATOM 4576 C C . LYS B 1 265 ? 4.527 22.172 -3.074 1 96.5 265 LYS B C 1
ATOM 4578 O O . LYS B 1 265 ? 5.379 22.797 -2.432 1 96.5 265 LYS B O 1
ATOM 4583 N N . VAL B 1 266 ? 3.725 21.281 -2.549 1 97.5 266 VAL B N 1
ATOM 4584 C CA . VAL B 1 266 ? 3.789 21.016 -1.116 1 97.5 266 VAL B CA 1
ATOM 4585 C C . VAL B 1 266 ? 5.16 20.438 -0.759 1 97.5 266 VAL B C 1
ATOM 4587 O O . VAL B 1 266 ? 5.754 19.703 -1.543 1 97.5 266 VAL B O 1
ATOM 4590 N N . GLN B 1 267 ? 5.707 20.844 0.387 1 97.19 267 GLN B N 1
ATOM 4591 C CA . GLN B 1 267 ? 6.945 20.281 0.919 1 97.19 267 GLN B CA 1
ATOM 4592 C C . GLN B 1 267 ? 6.668 19.109 1.852 1 97.19 267 GLN B C 1
ATOM 4594 O O . GLN B 1 267 ? 6.055 19.281 2.906 1 97.19 267 GLN B O 1
ATOM 4599 N N . LEU B 1 268 ? 7.172 17.984 1.458 1 98.06 268 LEU B N 1
ATOM 4600 C CA . LEU B 1 268 ? 6.902 16.797 2.248 1 98.06 268 LEU B CA 1
ATOM 4601 C C . LEU B 1 268 ? 7.898 16.656 3.396 1 98.06 268 LEU B C 1
ATOM 4603 O O . LEU B 1 268 ? 9.094 16.891 3.213 1 98.06 268 LEU B O 1
ATOM 4607 N N . ALA B 1 269 ? 7.379 16.406 4.535 1 97.31 269 ALA B N 1
ATOM 4608 C CA . ALA B 1 269 ? 8.188 16.078 5.707 1 97.31 269 ALA B CA 1
ATOM 4609 C C . ALA B 1 269 ? 7.707 14.773 6.348 1 97.31 269 ALA B C 1
ATOM 4611 O O . ALA B 1 269 ? 6.527 14.633 6.684 1 97.31 269 ALA B O 1
ATOM 4612 N N . TRP B 1 270 ? 8.648 13.859 6.453 1 97 270 TRP B N 1
ATOM 4613 C CA . TRP B 1 270 ? 8.391 12.539 7.035 1 97 270 TRP B CA 1
ATOM 4614 C C . TRP B 1 270 ? 9.18 12.359 8.328 1 97 270 TRP B C 1
ATOM 4616 O O . TRP B 1 270 ? 10.336 11.922 8.305 1 97 270 TRP B O 1
ATOM 4626 N N . PRO B 1 271 ? 8.523 12.734 9.43 1 93.69 271 PRO B N 1
ATOM 4627 C CA . PRO B 1 271 ? 9.281 12.562 10.664 1 93.69 271 PRO B CA 1
ATOM 4628 C C . PRO B 1 271 ? 9.734 11.125 10.891 1 93.69 271 PRO B C 1
ATOM 4630 O O . PRO B 1 271 ? 8.992 10.188 10.594 1 93.69 271 PRO B O 1
ATOM 4633 N N . GLY B 1 272 ? 10.977 10.969 11.305 1 88.56 272 GLY B N 1
ATOM 4634 C CA . GLY B 1 272 ? 11.469 9.664 11.711 1 88.56 272 GLY B CA 1
ATOM 4635 C C . GLY B 1 272 ? 10.938 9.227 13.062 1 88.56 272 GLY B C 1
ATOM 4636 O O . GLY B 1 272 ? 9.75 9.398 13.359 1 88.56 272 GLY B O 1
ATOM 4637 N N . ASN B 1 273 ? 11.773 8.555 13.82 1 82.31 273 ASN B N 1
ATOM 4638 C CA . ASN B 1 273 ? 11.367 8.086 15.141 1 82.31 273 ASN B CA 1
ATOM 4639 C C . ASN B 1 273 ? 11.562 9.164 16.203 1 82.31 273 ASN B C 1
ATOM 4641 O O . ASN B 1 273 ? 12.375 9 17.109 1 82.31 273 ASN B O 1
ATOM 4645 N N . ILE B 1 274 ? 10.727 10.188 16.094 1 79.31 274 ILE B N 1
ATOM 4646 C CA . ILE B 1 274 ? 10.875 11.352 16.953 1 79.31 274 ILE B CA 1
ATOM 4647 C C . ILE B 1 274 ? 10.453 11 18.375 1 79.31 274 ILE B C 1
ATOM 4649 O O . ILE B 1 274 ? 10.906 11.633 19.344 1 79.31 274 ILE B O 1
ATOM 4653 N N . MET B 1 275 ? 9.617 9.984 18.484 1 74.62 275 MET B N 1
ATOM 4654 C CA . MET B 1 275 ? 9.07 9.68 19.797 1 74.62 275 MET B CA 1
ATOM 4655 C C . MET B 1 275 ? 9.828 8.531 20.453 1 74.62 275 MET B C 1
ATOM 4657 O O . MET B 1 275 ? 9.461 8.07 21.547 1 74.62 275 MET B O 1
ATOM 4661 N N . GLN B 1 276 ? 10.727 7.977 19.734 1 69.19 276 GLN B N 1
ATOM 4662 C CA . GLN B 1 276 ? 11.422 6.785 20.234 1 69.19 276 GLN B CA 1
ATOM 4663 C C . GLN B 1 276 ? 11.898 6.977 21.672 1 69.19 276 GLN B C 1
ATOM 4665 O O . GLN B 1 276 ? 11.844 6.043 22.469 1 69.19 276 GLN B O 1
ATOM 4670 N N . TYR B 1 277 ? 12.266 8.219 22.031 1 58.28 277 TYR B N 1
ATOM 4671 C CA . TYR B 1 277 ? 12.891 8.375 23.344 1 58.28 277 TYR B CA 1
ATOM 4672 C C . TYR B 1 277 ? 11.852 8.758 24.391 1 58.28 277 TYR B C 1
ATOM 4674 O O . TYR B 1 277 ? 12.117 8.672 25.594 1 58.28 277 TYR B O 1
ATOM 4682 N N . ILE B 1 278 ? 10.703 9.195 23.891 1 58.31 278 ILE B N 1
ATOM 4683 C CA . ILE B 1 278 ? 9.68 9.547 24.859 1 58.31 278 ILE B CA 1
ATOM 4684 C C . ILE B 1 278 ? 9.109 8.281 25.5 1 58.31 278 ILE B C 1
ATOM 4686 O O . ILE B 1 278 ? 8.859 8.242 26.703 1 58.31 278 ILE B O 1
ATOM 4690 N N . ASN B 1 279 ? 8.781 7.328 24.734 1 54.12 279 ASN B N 1
ATOM 4691 C CA . ASN B 1 279 ? 8.188 6.105 25.266 1 54.12 279 ASN B CA 1
ATOM 4692 C C . ASN B 1 279 ? 9.102 5.438 26.281 1 54.12 279 ASN B C 1
ATOM 4694 O O . ASN B 1 279 ? 8.625 4.852 27.266 1 54.12 279 ASN B O 1
ATOM 4698 N N . ARG B 1 280 ? 10.32 5.605 26.156 1 49.72 280 ARG B N 1
ATOM 4699 C CA . ARG B 1 280 ? 11.219 5.047 27.156 1 49.72 280 ARG B CA 1
ATOM 4700 C C . ARG B 1 280 ? 11.156 5.852 28.453 1 49.72 280 ARG B C 1
ATOM 4702 O O . ARG B 1 280 ? 11.25 5.289 29.547 1 49.72 280 ARG B O 1
ATOM 4709 N N . SER B 1 281 ? 10.953 7.055 28.266 1 46.53 281 SER B N 1
ATOM 4710 C CA . SER B 1 281 ? 10.945 7.895 29.469 1 46.53 281 SER B CA 1
ATOM 4711 C C . SER B 1 281 ? 9.594 7.828 30.172 1 46.53 281 SER B C 1
ATOM 4713 O O . SER B 1 281 ? 9.523 7.926 31.406 1 46.53 281 SER B O 1
ATOM 4715 N N . GLN B 1 282 ? 8.516 7.789 29.438 1 47.56 282 GLN B N 1
ATOM 4716 C CA . GLN B 1 282 ? 7.23 7.633 30.109 1 47.56 282 GLN B CA 1
ATOM 4717 C C . GLN B 1 282 ? 7.176 6.328 30.891 1 47.56 282 GLN B C 1
ATOM 4719 O O . GLN B 1 282 ? 6.512 6.25 31.922 1 47.56 282 GLN B O 1
ATOM 4724 N N . VAL B 1 283 ? 7.793 5.363 30.469 1 43.62 283 VAL B N 1
ATOM 4725 C CA . VAL B 1 283 ? 7.977 4.227 31.359 1 43.62 283 VAL B CA 1
ATOM 4726 C C . VAL B 1 283 ? 8.742 4.668 32.594 1 43.62 283 VAL B C 1
ATOM 4728 O O . VAL B 1 283 ? 8.438 4.234 33.719 1 43.62 283 VAL B O 1
ATOM 4731 N N . THR B 1 284 ? 9.586 5.645 32.406 1 40.06 284 THR B N 1
ATOM 4732 C CA . THR B 1 284 ? 10.273 6.094 33.625 1 40.06 284 THR B CA 1
ATOM 4733 C C . THR B 1 284 ? 9.383 7.008 34.438 1 40.06 284 THR B C 1
ATOM 4735 O O . THR B 1 284 ? 9.523 7.074 35.688 1 40.06 284 THR B O 1
ATOM 4738 N N . TYR B 1 285 ? 8.469 7.684 33.844 1 37.38 285 TYR B N 1
ATOM 4739 C CA . TYR B 1 285 ? 7.621 8.578 34.625 1 37.38 285 TYR B CA 1
ATOM 4740 C C . TYR B 1 285 ? 6.566 7.797 35.375 1 37.38 285 TYR B C 1
ATOM 4742 O O . TYR B 1 285 ? 6.098 8.242 36.438 1 37.38 285 TYR B O 1
ATOM 4750 N N . LYS B 1 286 ? 5.91 6.824 34.875 1 42.31 286 LYS B N 1
ATOM 4751 C CA . LYS B 1 286 ? 5.031 6 35.719 1 42.31 286 LYS B CA 1
ATOM 4752 C C . LYS B 1 286 ? 5.793 5.406 36.875 1 42.31 286 LYS B C 1
ATOM 4754 O O . LYS B 1 286 ? 5.23 5.242 37.969 1 42.31 286 LYS B O 1
ATOM 4759 N N . HIS B 1 287 ? 7.027 5.188 36.656 1 37.94 287 HIS B N 1
ATOM 4760 C CA . HIS B 1 287 ? 7.73 4.695 37.844 1 37.94 287 HIS B CA 1
ATOM 4761 C C . HIS B 1 287 ? 7.984 5.82 38.844 1 37.94 287 HIS B C 1
ATOM 4763 O O . HIS B 1 287 ? 8.039 5.578 40.062 1 37.94 287 HIS B O 1
ATOM 4769 N N . LYS B 1 288 ? 8.023 7.117 38.406 1 38.22 288 LYS B N 1
ATOM 4770 C CA . LYS B 1 288 ? 8.227 8.156 39.438 1 38.22 288 LYS B CA 1
ATOM 4771 C C . LYS B 1 288 ? 6.898 8.586 40.031 1 38.22 288 LYS B C 1
ATOM 4773 O O . LYS B 1 288 ? 6.855 8.992 41.219 1 38.22 288 LYS B O 1
ATOM 4778 N N . SER B 1 289 ? 5.867 8.508 39.344 1 36.53 289 SER B N 1
ATOM 4779 C CA . SER B 1 289 ? 4.605 8.906 39.969 1 36.53 289 SER B CA 1
ATOM 4780 C C . SER B 1 289 ? 4.082 7.82 40.875 1 36.53 289 SER B C 1
ATOM 4782 O O . SER B 1 289 ? 3.328 8.102 41.812 1 36.53 289 SER B O 1
ATOM 4784 N N . HIS B 1 290 ? 4.398 6.625 40.625 1 36.53 290 HIS B N 1
ATOM 4785 C CA . HIS B 1 290 ? 4.039 5.637 41.625 1 36.53 290 HIS B CA 1
ATOM 4786 C C . HIS B 1 290 ? 4.848 5.84 42.906 1 36.53 290 HIS B C 1
ATOM 4788 O O . HIS B 1 290 ? 4.438 5.391 44 1 36.53 290 HIS B O 1
ATOM 4794 N N . ARG B 1 291 ? 6.008 6.371 42.656 1 37 291 ARG B N 1
ATOM 4795 C CA . ARG B 1 291 ? 6.793 6.562 43.875 1 37 291 ARG B CA 1
ATOM 4796 C C . ARG B 1 291 ? 6.324 7.785 44.656 1 37 291 ARG B C 1
ATOM 4798 O O . ARG B 1 291 ? 6.605 7.918 45.844 1 37 291 ARG B O 1
ATOM 4805 N N . ILE B 1 292 ? 5.836 8.82 43.812 1 32.72 292 ILE B N 1
ATOM 4806 C CA . ILE B 1 292 ? 5.367 9.992 44.531 1 32.72 292 ILE B CA 1
ATOM 4807 C C . ILE B 1 292 ? 4.109 9.633 45.312 1 32.72 292 ILE B C 1
ATOM 4809 O O . ILE B 1 292 ? 3.902 10.141 46.438 1 32.72 292 ILE B O 1
ATOM 4813 N N . THR B 1 293 ? 3.293 8.797 44.656 1 35 293 THR B N 1
ATOM 4814 C CA . THR B 1 293 ? 2.111 8.523 45.469 1 35 293 THR B CA 1
ATOM 4815 C C . THR B 1 293 ? 2.479 7.711 46.719 1 35 293 THR B C 1
ATOM 4817 O O . THR B 1 293 ? 1.734 7.691 47.688 1 35 293 THR B O 1
ATOM 4820 N N . ASN B 1 294 ? 3.561 6.898 46.562 1 33.28 294 ASN B N 1
ATOM 4821 C CA . ASN B 1 294 ? 3.73 6.098 47.75 1 33.28 294 ASN B CA 1
ATOM 4822 C C . ASN B 1 294 ? 4.469 6.867 48.844 1 33.28 294 ASN B C 1
ATOM 4824 O O . ASN B 1 294 ? 4.758 6.324 49.906 1 33.28 294 ASN B O 1
ATOM 4828 N N . GLY B 1 295 ? 5.078 8.055 48.469 1 29.66 295 GLY B N 1
ATOM 4829 C CA . GLY B 1 295 ? 5.809 8.625 49.594 1 29.66 295 GLY B CA 1
ATOM 4830 C C . GLY B 1 295 ? 4.91 9.297 50.594 1 29.66 295 GLY B C 1
ATOM 4831 O O . GLY B 1 295 ? 5.371 9.711 51.656 1 29.66 295 GLY B O 1
ATOM 4832 N N . HIS B 1 296 ? 3.764 9.898 50.156 1 25.89 296 HIS B N 1
ATOM 4833 C CA . HIS B 1 296 ? 3.098 10.672 51.188 1 25.89 296 HIS B CA 1
ATOM 4834 C C . HIS B 1 296 ? 2.264 9.773 52.094 1 25.89 296 HIS B C 1
ATOM 4836 O O . HIS B 1 296 ? 1.683 10.242 53.062 1 25.89 296 HIS B O 1
ATOM 4842 N N . THR B 1 297 ? 2.129 8.5 52.031 1 22.94 297 THR B N 1
ATOM 4843 C CA . THR B 1 297 ? 1.612 8.07 53.312 1 22.94 297 THR B CA 1
ATOM 4844 C C . THR B 1 297 ? 2.748 7.875 54.312 1 22.94 297 THR B C 1
ATOM 4846 O O . THR B 1 297 ? 3.836 7.422 53.938 1 22.94 297 THR B O 1
#

Radius of gyration: 30.06 Å; Cα contacts (8 Å, |Δi|>4): 945; chains: 2; bounding box: 64×98×84 Å

Nearest PDB structures (foldseek):
  5bo9-assembly1_B  TM=9.260E-01  e=6.546E-33  Homo sapiens
  5bo9-assembly1_A  TM=9.274E-01  e=3.190E-32  Homo sapiens
  5bo6-assembly1_A  TM=9.141E-01  e=1.314E-32  Homo sapiens
  5bo7-assembly1_A  TM=9.162E-01  e=1.922E-32  Homo sapiens
  5bo8-assembly1_B  TM=9.279E-01  e=3.542E-31  Homo sapiens

Solvent-accessible surface area (backbone atoms only — not comparable to full-atom values): 32098 Å² total; per-residue (Å²): 111,72,65,57,35,52,49,50,48,39,48,50,48,14,48,51,52,49,53,44,49,67,28,20,74,69,30,80,36,78,66,54,71,84,49,76,77,72,80,66,89,69,92,61,75,43,55,28,48,70,44,71,20,67,57,60,75,64,82,63,84,72,75,65,74,80,77,78,76,63,71,58,65,66,49,46,52,51,48,44,54,49,42,49,51,50,48,52,51,17,53,52,44,27,63,61,41,55,78,50,32,55,53,88,73,25,52,23,48,33,36,88,79,55,53,81,63,39,71,42,57,23,50,74,38,64,80,59,30,43,44,69,37,42,68,66,53,48,69,61,34,33,87,56,62,88,60,63,94,40,81,38,71,31,44,31,38,39,39,55,42,59,72,46,65,85,63,57,41,3,71,63,55,56,68,40,74,34,31,38,35,35,57,63,55,84,31,78,94,38,29,59,24,62,13,73,71,51,45,29,26,31,37,52,50,64,49,40,51,74,73,28,57,64,45,35,26,63,64,31,42,49,51,50,50,53,57,47,52,70,41,40,72,14,34,40,37,30,58,52,29,40,38,61,86,27,51,55,48,44,53,54,49,40,52,51,50,62,72,40,58,86,76,53,57,50,38,64,28,42,28,45,64,47,46,53,45,44,62,60,42,50,59,50,45,58,56,48,53,56,48,55,63,59,58,74,109,109,73,64,57,33,51,47,51,46,39,50,50,47,14,49,51,50,50,54,43,48,67,30,22,72,69,31,81,37,76,63,57,73,83,50,76,80,72,80,68,87,72,92,62,78,45,52,26,47,71,45,70,19,69,57,58,77,60,84,64,84,73,75,65,76,80,78,79,77,64,71,58,65,66,47,44,51,53,47,46,54,50,41,50,53,49,48,52,51,17,54,53,45,27,62,59,41,55,77,53,32,57,54,87,73,26,53,22,47,34,36,90,79,56,52,82,65,39,73,41,58,24,51,74,38,64,79,60,31,43,45,68,37,41,68,68,52,50,68,60,35,32,87,58,60,90,59,65,93,39,77,38,70,32,43,32,39,40,38,54,42,59,71,46,66,85,61,57,39,3,69,64,53,56,70,40,72,34,31,38,35,35,56,64,54,84,31,79,94,39,28,59,23,61,12,73,71,51,45,29,26,32,37,52,52,64,50,41,52,75,75,26,57,65,44,35,27,65,66,33,43,50,51,50,51,52,57,47,49,72,42,37,73,13,33,42,36,29,57,54,31,40,38,62,87,28,52,57,50,44,51,55,51,40,52,51,51,62,72,40,57,85,76,54,56,48,37,65,30,42,27,46,63,48,46,52,45,45,62,59,43,51,59,48,44,57,56,48,51,55,49,54,63,58,58,74,108